Protein AF-A0A956HQB6-F1 (afdb_monomer_lite)

Structure (mmCIF, N/CA/C/O backbone):
data_AF-A0A956HQB6-F1
#
_entry.id   AF-A0A956HQB6-F1
#
loop_
_atom_site.group_PDB
_atom_site.id
_atom_site.type_symbol
_atom_site.label_atom_id
_atom_site.label_alt_id
_atom_site.label_comp_id
_atom_site.label_asym_id
_atom_site.label_entity_id
_atom_site.label_seq_id
_atom_site.pdbx_PDB_ins_code
_atom_site.Cartn_x
_atom_site.Cartn_y
_atom_site.Cartn_z
_atom_site.occupancy
_atom_site.B_iso_or_equiv
_atom_site.auth_seq_id
_atom_site.auth_comp_id
_atom_site.auth_asym_id
_atom_site.auth_atom_id
_atom_site.pdbx_PDB_model_num
ATOM 1 N N . MET A 1 1 ? 44.842 48.250 9.712 1.00 35.78 1 MET A N 1
ATOM 2 C CA . MET A 1 1 ? 44.225 47.153 8.938 1.00 35.78 1 MET A CA 1
ATOM 3 C C . MET A 1 1 ? 44.332 45.941 9.829 1.00 35.78 1 MET A C 1
ATOM 5 O O . MET A 1 1 ? 45.397 45.350 9.919 1.00 35.78 1 MET A O 1
ATOM 9 N N . GLU A 1 2 ? 43.303 45.725 10.635 1.00 22.33 2 GLU A N 1
ATOM 10 C CA . GLU A 1 2 ? 43.353 44.817 11.774 1.00 22.33 2 GLU A CA 1
ATOM 11 C C . GLU A 1 2 ? 42.215 43.815 11.618 1.00 22.33 2 GLU A C 1
ATOM 13 O O . GLU A 1 2 ? 41.062 44.191 11.406 1.00 22.33 2 GLU A O 1
ATOM 18 N N . VAL A 1 3 ? 42.593 42.541 11.613 1.00 29.95 3 VAL A N 1
ATOM 19 C CA . VAL A 1 3 ? 41.692 41.396 11.594 1.00 29.95 3 VAL A CA 1
ATOM 20 C C . VAL A 1 3 ? 41.126 41.253 12.997 1.00 29.95 3 VAL A C 1
ATOM 22 O O . VAL A 1 3 ? 41.879 41.024 13.940 1.00 29.95 3 VAL A O 1
ATOM 25 N N . VAL A 1 4 ? 39.804 41.329 13.120 1.00 24.44 4 VAL A N 1
ATOM 26 C CA . VAL A 1 4 ? 39.084 40.870 14.308 1.00 24.44 4 VAL A CA 1
ATOM 27 C C . VAL A 1 4 ? 38.162 39.738 13.873 1.00 24.44 4 VAL A C 1
ATOM 29 O O . VAL A 1 4 ? 37.336 39.892 12.976 1.00 24.44 4 VAL A O 1
ATOM 32 N N . ARG A 1 5 ? 38.375 38.572 14.486 1.00 31.70 5 ARG A N 1
ATOM 33 C CA . ARG A 1 5 ? 37.515 37.387 14.419 1.00 31.70 5 ARG A CA 1
ATOM 34 C C . ARG A 1 5 ? 36.506 37.411 15.572 1.00 31.70 5 ARG A C 1
ATOM 36 O O . ARG A 1 5 ? 36.840 37.900 16.646 1.00 31.70 5 ARG A O 1
ATOM 43 N N . MET A 1 6 ? 35.410 36.679 15.333 1.00 25.64 6 MET A N 1
ATOM 44 C CA . MET A 1 6 ? 34.470 36.001 16.256 1.00 25.64 6 MET A CA 1
ATOM 45 C C . MET A 1 6 ? 33.068 36.630 16.350 1.00 25.64 6 MET A C 1
ATOM 47 O O . MET A 1 6 ? 32.969 37.850 16.253 1.00 25.64 6 MET A O 1
ATOM 51 N N . PRO A 1 7 ? 32.008 35.852 16.671 1.00 30.86 7 PRO A N 1
ATOM 52 C CA . PRO A 1 7 ? 31.774 34.412 16.464 1.00 30.86 7 PRO A CA 1
ATOM 53 C C . PRO A 1 7 ? 30.427 34.113 15.758 1.00 30.86 7 PRO A C 1
ATOM 55 O O . PRO A 1 7 ? 29.529 34.944 15.699 1.00 30.86 7 PRO A O 1
ATOM 58 N N . PHE A 1 8 ? 30.299 32.894 15.228 1.00 32.47 8 PHE A N 1
ATOM 59 C CA . PHE A 1 8 ? 29.028 32.321 14.781 1.00 32.47 8 PHE A CA 1
ATOM 60 C C . PHE A 1 8 ? 28.127 32.031 15.986 1.00 32.47 8 PHE A C 1
ATOM 62 O O . PHE A 1 8 ? 28.582 31.432 16.960 1.00 32.47 8 PHE A O 1
ATOM 69 N N . GLY A 1 9 ? 26.859 32.411 15.882 1.00 28.86 9 GLY A N 1
ATOM 70 C CA . GLY A 1 9 ? 25.817 32.078 16.841 1.00 28.86 9 GLY A CA 1
ATOM 71 C C . GLY A 1 9 ? 24.509 32.721 16.417 1.00 28.86 9 GLY A C 1
ATOM 72 O O . GLY A 1 9 ? 24.222 33.821 16.856 1.00 28.86 9 GLY A O 1
ATOM 73 N N . GLU A 1 10 ? 23.773 32.057 15.528 1.00 27.14 10 GLU A N 1
ATOM 74 C CA . GLU A 1 10 ? 22.322 32.195 15.378 1.00 27.14 10 GLU A CA 1
ATOM 75 C C . GLU A 1 10 ? 21.835 31.048 14.482 1.00 27.14 10 GLU A C 1
ATOM 77 O O . GLU A 1 10 ? 22.214 30.929 13.315 1.00 27.14 10 GLU A O 1
ATOM 82 N N . GLU A 1 11 ? 21.053 30.152 15.080 1.00 26.78 11 GLU A N 1
ATOM 83 C CA . GLU A 1 11 ? 20.285 29.121 14.393 1.00 26.78 11 GLU A CA 1
ATOM 84 C C . GLU A 1 11 ? 19.273 29.805 13.469 1.00 26.78 11 GLU A C 1
ATOM 86 O O . GLU A 1 11 ? 18.241 30.315 13.909 1.00 26.78 11 GLU A O 1
ATOM 91 N N . SER A 1 12 ? 19.565 29.835 12.171 1.00 23.36 12 SER A N 1
ATOM 92 C CA . SER A 1 12 ? 18.588 30.234 11.171 1.00 23.36 12 SER A CA 1
ATOM 93 C C . SER A 1 12 ? 17.617 29.078 10.929 1.00 23.36 12 SER A C 1
ATOM 95 O O . SER A 1 12 ? 17.875 28.149 10.164 1.00 23.36 12 SER A O 1
ATOM 97 N N . TRP A 1 13 ? 16.455 29.145 11.575 1.00 22.36 13 TRP A N 1
ATOM 98 C CA . TRP A 1 13 ? 15.280 28.408 11.128 1.00 22.36 13 TRP A CA 1
ATOM 99 C C . TRP A 1 13 ? 14.862 28.987 9.775 1.00 22.36 13 TRP A C 1
ATOM 101 O O . TRP A 1 13 ? 14.328 30.090 9.695 1.00 22.36 13 TRP A O 1
ATOM 111 N N . ILE A 1 14 ? 15.169 28.267 8.695 1.00 23.69 14 ILE A N 1
ATOM 112 C CA . ILE A 1 14 ? 14.675 28.601 7.360 1.00 23.69 14 ILE A CA 1
ATOM 113 C C . ILE A 1 14 ? 13.155 28.411 7.378 1.00 23.69 14 ILE A C 1
ATOM 115 O O . ILE A 1 14 ? 12.659 27.309 7.620 1.00 23.69 14 ILE A O 1
ATOM 119 N N . GLU A 1 15 ? 12.429 29.500 7.132 1.00 26.38 15 GLU A N 1
ATOM 120 C CA . GLU A 1 15 ? 10.991 29.505 6.888 1.00 26.38 15 GLU A CA 1
ATOM 121 C C . GLU A 1 15 ? 10.662 28.570 5.714 1.00 26.38 15 GLU A C 1
ATOM 123 O O . GLU A 1 15 ? 10.871 28.897 4.546 1.00 26.38 15 GLU A O 1
ATOM 128 N N . LEU A 1 16 ? 10.117 27.392 6.025 1.00 26.02 16 LEU A N 1
ATOM 129 C CA . LEU A 1 16 ? 9.324 26.606 5.084 1.00 26.02 16 LEU A CA 1
ATOM 130 C C . LEU A 1 16 ? 7.984 27.327 4.919 1.00 26.02 16 LEU A C 1
ATOM 132 O O . LEU A 1 16 ? 6.999 26.991 5.574 1.00 26.02 16 LEU A O 1
ATOM 136 N N . ALA A 1 17 ? 7.975 28.361 4.078 1.00 24.06 17 ALA A N 1
ATOM 137 C CA . ALA A 1 17 ? 6.742 28.896 3.524 1.00 24.06 17 ALA A CA 1
ATOM 138 C C . ALA A 1 17 ? 5.972 27.743 2.870 1.00 24.06 17 ALA A C 1
ATOM 140 O O . ALA A 1 17 ? 6.581 26.911 2.196 1.00 24.06 17 ALA A O 1
ATOM 141 N N . ASP A 1 18 ? 4.660 27.702 3.105 1.00 28.97 18 ASP A N 1
ATOM 142 C CA . ASP A 1 18 ? 3.704 26.734 2.576 1.00 28.97 18 ASP A CA 1
ATOM 143 C C . ASP A 1 18 ? 3.989 26.367 1.113 1.00 28.97 18 ASP A C 1
ATOM 145 O O . ASP A 1 18 ? 3.472 26.971 0.168 1.00 28.97 18 ASP A O 1
ATOM 149 N N . ALA A 1 19 ? 4.784 25.315 0.912 1.00 25.19 19 ALA A N 1
ATOM 150 C CA . ALA A 1 19 ? 4.755 24.559 -0.317 1.00 25.19 19 ALA A CA 1
ATOM 151 C C . ALA A 1 19 ? 3.361 23.941 -0.343 1.00 25.19 19 ALA A C 1
ATOM 153 O O . ALA A 1 19 ? 3.060 22.995 0.388 1.00 25.19 19 ALA A O 1
ATOM 154 N N . THR A 1 20 ? 2.485 24.558 -1.128 1.00 28.80 20 THR A N 1
ATOM 155 C CA . THR A 1 20 ? 1.159 24.064 -1.465 1.00 28.80 20 THR A CA 1
ATOM 156 C C . THR A 1 20 ? 1.329 22.675 -2.058 1.00 28.80 20 THR A C 1
ATOM 158 O O . THR A 1 20 ? 1.525 22.487 -3.251 1.00 28.80 20 THR A O 1
ATOM 161 N N . PHE A 1 21 ? 1.303 21.680 -1.177 1.00 31.95 21 PHE A N 1
ATOM 162 C CA . PHE A 1 21 ? 1.258 20.284 -1.540 1.00 31.95 21 PHE A CA 1
ATOM 163 C C . PHE A 1 21 ? -0.091 20.077 -2.223 1.00 31.95 21 PHE A C 1
ATOM 165 O O . PHE A 1 21 ? -1.131 19.950 -1.562 1.00 31.95 21 PHE A O 1
ATOM 172 N N . GLU A 1 22 ? -0.084 20.110 -3.555 1.00 33.47 22 GLU A N 1
ATOM 173 C CA . GLU A 1 22 ? -1.057 19.376 -4.346 1.00 33.47 22 GLU A CA 1
ATOM 174 C C . GLU A 1 22 ? -0.893 17.915 -3.936 1.00 33.47 22 GLU A C 1
ATOM 176 O O . GLU A 1 22 ? -0.073 17.174 -4.475 1.00 33.47 22 GLU A O 1
ATOM 181 N N . ALA A 1 23 ? -1.651 17.513 -2.911 1.00 31.14 23 ALA A N 1
ATOM 182 C CA . ALA A 1 23 ? -2.005 16.121 -2.757 1.00 31.14 23 ALA A CA 1
ATOM 183 C C . ALA A 1 23 ? -2.567 15.738 -4.119 1.00 31.14 23 ALA A C 1
ATOM 185 O O . ALA A 1 23 ? -3.595 16.273 -4.534 1.00 31.14 23 ALA A O 1
ATOM 186 N N . CYS A 1 24 ? -1.807 14.934 -4.853 1.00 34.22 24 CYS A N 1
ATOM 187 C CA . CYS A 1 24 ? -2.264 14.375 -6.099 1.00 34.22 24 CYS A CA 1
ATOM 188 C C . CYS A 1 24 ? -3.495 13.564 -5.730 1.00 34.22 24 CYS A C 1
ATOM 190 O O . CYS A 1 24 ? -3.384 12.472 -5.170 1.00 34.22 24 CYS A O 1
ATOM 192 N N . ASP A 1 25 ? -4.662 14.154 -5.973 1.00 35.12 25 ASP A N 1
ATOM 193 C CA . ASP A 1 25 ? -5.895 13.440 -6.223 1.00 35.12 25 ASP A CA 1
ATOM 194 C C . ASP A 1 25 ? -5.590 12.542 -7.426 1.00 35.12 25 ASP A C 1
ATOM 196 O O . ASP A 1 25 ? -5.896 12.901 -8.557 1.00 35.12 25 ASP A O 1
ATOM 200 N N . ALA A 1 26 ? -4.877 11.435 -7.198 1.00 37.47 26 ALA A N 1
ATOM 201 C CA . ALA A 1 26 ? -4.741 10.384 -8.182 1.00 37.47 26 ALA A CA 1
ATOM 202 C C . ALA A 1 26 ? -6.176 9.949 -8.454 1.00 37.47 26 ALA A C 1
ATOM 204 O O . ALA A 1 26 ? -6.852 9.405 -7.570 1.00 37.47 26 ALA A O 1
ATOM 205 N N . GLU A 1 27 ? -6.678 10.318 -9.628 1.00 34.84 27 GLU A N 1
ATOM 206 C CA . GLU A 1 27 ? -7.976 9.863 -10.084 1.00 34.84 27 GLU A CA 1
ATOM 207 C C . GLU A 1 27 ? -7.906 8.325 -10.058 1.00 34.84 27 GLU A C 1
ATOM 209 O O . GLU A 1 27 ? -6.887 7.746 -10.444 1.00 34.84 27 GLU A O 1
ATOM 214 N N . PRO A 1 28 ? -8.943 7.612 -9.589 1.00 40.00 28 PRO A N 1
ATOM 215 C CA . PRO A 1 28 ? -8.996 6.152 -9.684 1.00 40.00 28 PRO A CA 1
ATOM 216 C C . PRO A 1 28 ? -8.771 5.623 -11.117 1.00 40.00 28 PRO A C 1
ATOM 218 O O . PRO A 1 28 ? -8.456 4.445 -11.292 1.00 40.00 28 PRO A O 1
ATOM 221 N N . ASP A 1 29 ? -8.892 6.495 -12.119 1.00 37.84 29 ASP A N 1
ATOM 222 C CA . ASP A 1 29 ? -8.637 6.213 -13.529 1.00 37.84 29 ASP A CA 1
ATOM 223 C C . ASP A 1 29 ? -7.131 6.226 -13.894 1.00 37.84 29 ASP A C 1
ATOM 225 O O . ASP A 1 29 ? -6.737 5.600 -14.874 1.00 37.84 29 ASP A O 1
ATOM 229 N N . ASP A 1 30 ? -6.235 6.776 -13.062 1.00 39.34 30 ASP A N 1
ATOM 230 C CA . ASP A 1 30 ? -4.770 6.661 -13.257 1.00 39.34 30 ASP A CA 1
ATOM 231 C C . ASP A 1 30 ? -4.244 5.225 -12.996 1.00 39.34 30 ASP A C 1
ATOM 233 O O . ASP A 1 30 ? -3.058 4.919 -13.163 1.00 39.34 30 ASP A O 1
ATOM 237 N N . PHE A 1 31 ? -5.134 4.307 -12.600 1.00 45.16 31 PHE A N 1
ATOM 238 C CA . PHE A 1 31 ? -4.881 2.871 -12.428 1.00 45.16 31 PHE A CA 1
ATOM 239 C C . PHE A 1 31 ? -5.315 2.029 -13.650 1.00 45.16 31 PHE A C 1
ATOM 241 O O . PHE A 1 31 ? -5.372 0.794 -13.570 1.00 45.16 31 PHE A O 1
ATOM 248 N N . GLU A 1 32 ? -5.651 2.668 -14.777 1.00 43.94 32 GLU A N 1
ATOM 249 C CA . GLU A 1 32 ? -6.134 1.995 -15.991 1.00 43.94 32 GLU A CA 1
ATOM 250 C C . GLU A 1 32 ? -5.051 1.259 -16.793 1.00 43.94 32 GLU A C 1
ATOM 252 O O . GLU A 1 32 ? -5.384 0.393 -17.603 1.00 43.94 32 GLU A O 1
ATOM 257 N N . ASP A 1 33 ? -3.766 1.498 -16.529 1.00 42.50 33 ASP A N 1
ATOM 258 C CA . ASP A 1 33 ? -2.686 0.917 -17.330 1.00 42.50 33 ASP A CA 1
ATOM 259 C C . ASP A 1 33 ? -2.160 -0.422 -16.784 1.00 42.50 33 ASP A C 1
ATOM 261 O O . ASP A 1 33 ? -1.008 -0.575 -16.378 1.00 42.50 33 ASP A O 1
ATOM 265 N N . MET A 1 34 ? -3.048 -1.415 -16.744 1.00 43.22 34 MET A N 1
ATOM 266 C CA . MET A 1 34 ? -2.664 -2.824 -16.638 1.00 43.22 34 MET A CA 1
ATOM 267 C C . MET A 1 34 ? -3.014 -3.471 -17.975 1.00 43.22 34 MET A C 1
ATOM 269 O O . MET A 1 34 ? -4.192 -3.580 -18.323 1.00 43.22 34 MET A O 1
ATOM 273 N N . SER A 1 35 ? -1.984 -3.849 -18.734 1.00 49.50 35 SER A N 1
ATOM 274 C CA . SER A 1 35 ? -2.111 -4.441 -20.066 1.00 49.50 35 SER A CA 1
ATOM 275 C C . SER A 1 35 ? -3.024 -5.672 -20.087 1.00 49.50 35 SER A C 1
ATOM 277 O O . SER A 1 35 ? -3.290 -6.314 -19.069 1.00 49.50 35 SER A O 1
ATOM 279 N N . VAL A 1 36 ? -3.514 -6.005 -21.285 1.00 53.56 36 VAL A N 1
ATOM 280 C CA . VAL A 1 36 ? -4.310 -7.209 -21.552 1.00 53.56 36 VAL A CA 1
ATOM 281 C C . VAL A 1 36 ? -3.531 -8.439 -21.075 1.00 53.56 36 VAL A C 1
ATOM 283 O O . VAL A 1 36 ? -2.576 -8.870 -21.722 1.00 53.56 36 VAL A O 1
ATOM 286 N N . VAL A 1 37 ? -3.935 -9.010 -19.939 1.00 65.81 37 VAL A N 1
ATOM 287 C CA . VAL A 1 37 ? -3.355 -10.252 -19.425 1.00 65.81 37 VAL A CA 1
ATOM 288 C C . VAL A 1 37 ? -3.738 -11.373 -20.388 1.00 65.81 37 VAL A C 1
ATOM 290 O O . VAL A 1 37 ? -4.915 -11.571 -20.694 1.00 65.81 37 VAL A O 1
ATOM 293 N N . ARG A 1 38 ? -2.750 -12.125 -20.893 1.00 74.44 38 ARG A N 1
ATOM 294 C CA . ARG A 1 38 ? -3.043 -13.334 -21.674 1.00 74.44 38 ARG A CA 1
ATOM 295 C C . ARG A 1 38 ? -3.735 -14.340 -20.760 1.00 74.44 38 ARG A C 1
ATOM 297 O O . ARG A 1 38 ? -3.130 -14.835 -19.812 1.00 74.44 38 ARG A O 1
ATOM 304 N N . LEU A 1 39 ? -4.994 -14.637 -21.069 1.00 85.25 39 LEU A N 1
ATOM 305 C CA . LEU A 1 39 ? -5.764 -15.649 -20.359 1.00 85.25 39 LEU A CA 1
ATOM 306 C C . LEU A 1 39 ? -5.105 -17.015 -20.539 1.00 85.25 39 LEU A C 1
ATOM 308 O O . LEU A 1 39 ? -4.822 -17.441 -21.661 1.00 85.25 39 LEU A O 1
ATOM 312 N N . ARG A 1 40 ? -4.877 -17.705 -19.426 1.00 85.25 40 ARG A N 1
ATOM 313 C CA . ARG A 1 40 ? -4.416 -19.092 -19.415 1.00 85.25 40 ARG A CA 1
ATOM 314 C C . ARG A 1 40 ? -5.618 -20.027 -19.493 1.00 85.25 40 ARG A C 1
ATOM 316 O O . ARG A 1 40 ? -6.693 -19.714 -18.982 1.00 85.25 40 ARG A O 1
ATOM 323 N N . THR A 1 41 ? -5.427 -21.185 -20.121 1.00 85.38 41 THR A N 1
ATOM 324 C CA . THR A 1 41 ? -6.421 -22.263 -20.048 1.00 85.38 41 THR A CA 1
ATOM 325 C C . THR A 1 41 ? -6.264 -22.947 -18.689 1.00 85.38 41 THR A C 1
ATOM 327 O O . THR A 1 41 ? -5.173 -23.442 -18.407 1.00 85.38 41 THR A O 1
ATOM 330 N N . PRO A 1 42 ? -7.293 -22.947 -17.830 1.00 85.19 42 PRO A N 1
ATOM 331 C CA . PRO A 1 42 ? -7.168 -23.460 -16.475 1.00 85.19 42 PRO A CA 1
ATOM 332 C C . PRO A 1 42 ? -7.118 -24.993 -16.439 1.00 85.19 42 PRO A C 1
ATOM 334 O O . PRO A 1 42 ? -7.834 -25.669 -17.180 1.00 85.19 42 PRO A O 1
ATOM 337 N N . ASP A 1 43 ? -6.309 -25.547 -15.534 1.00 88.50 43 ASP A N 1
ATOM 338 C CA . ASP A 1 43 ? -6.318 -26.981 -15.235 1.00 88.50 43 ASP A CA 1
ATOM 339 C C . ASP A 1 43 ? -7.550 -27.323 -14.384 1.00 88.50 43 ASP A C 1
ATOM 341 O O . ASP A 1 43 ? -7.639 -26.968 -13.205 1.00 88.50 43 ASP A O 1
ATOM 345 N N . ARG A 1 44 ? -8.510 -28.035 -14.988 1.00 89.75 44 ARG A N 1
ATOM 346 C CA . ARG A 1 44 ? -9.776 -28.415 -14.342 1.00 89.75 44 ARG A CA 1
ATOM 347 C C . ARG A 1 44 ? -9.583 -29.202 -13.050 1.00 89.75 44 ARG A C 1
ATOM 349 O O . ARG A 1 44 ? -10.400 -29.064 -12.145 1.00 89.75 44 ARG A O 1
ATOM 356 N N . ALA A 1 45 ? -8.524 -30.007 -12.945 1.00 81.44 45 ALA A N 1
ATOM 357 C CA . ALA A 1 45 ? -8.274 -30.822 -11.756 1.00 81.44 45 ALA A CA 1
ATOM 358 C C . ALA A 1 45 ? -7.873 -29.982 -10.530 1.00 81.44 45 ALA A C 1
ATOM 360 O O . ALA A 1 45 ? -7.947 -30.467 -9.403 1.00 81.44 45 ALA A O 1
ATOM 361 N N . ARG A 1 46 ? -7.461 -28.725 -10.744 1.00 88.62 46 ARG A N 1
ATOM 362 C CA . ARG A 1 46 ? -6.988 -27.807 -9.698 1.00 88.62 46 ARG A CA 1
ATOM 363 C C . ARG A 1 46 ? -8.042 -26.799 -9.240 1.00 88.62 46 ARG A C 1
ATOM 365 O O . ARG A 1 46 ? -7.734 -25.937 -8.420 1.00 88.62 46 ARG A O 1
ATOM 372 N N . ILE A 1 47 ? -9.265 -26.868 -9.766 1.00 93.50 47 ILE A N 1
ATOM 373 C CA . ILE A 1 47 ? -10.327 -25.930 -9.398 1.00 93.50 47 ILE A CA 1
ATOM 374 C C . ILE A 1 47 ? -11.045 -26.422 -8.138 1.00 93.50 47 ILE A C 1
ATOM 376 O O . ILE A 1 47 ? -11.707 -27.457 -8.154 1.00 93.50 47 ILE A O 1
ATOM 380 N N . ASP A 1 48 ? -10.929 -25.664 -7.046 1.00 92.50 48 ASP A N 1
ATOM 381 C CA . ASP A 1 48 ? -11.574 -25.971 -5.770 1.00 92.50 48 ASP A CA 1
ATOM 382 C C . ASP A 1 48 ? -13.069 -25.629 -5.829 1.00 92.50 48 ASP A C 1
ATOM 384 O O . ASP A 1 48 ? -13.469 -24.470 -5.778 1.00 92.50 48 ASP A O 1
ATOM 388 N N . THR A 1 49 ? -13.920 -26.650 -5.911 1.00 94.12 49 THR A N 1
ATOM 389 C CA . THR A 1 49 ? -15.382 -26.497 -5.952 1.00 94.12 49 THR A CA 1
ATOM 390 C C . THR A 1 49 ? -16.048 -26.601 -4.575 1.00 94.12 49 THR A C 1
ATOM 392 O O . THR A 1 49 ? -17.268 -26.754 -4.501 1.00 94.12 49 THR A O 1
ATOM 395 N N . SER A 1 50 ? -15.288 -26.572 -3.472 1.00 87.06 50 SER A N 1
ATOM 396 C CA . SER A 1 50 ? -15.836 -26.763 -2.115 1.00 87.06 50 SER A CA 1
ATOM 397 C C . SER A 1 50 ? -16.725 -25.606 -1.638 1.00 87.06 50 SER A C 1
ATOM 399 O O . SER A 1 50 ? -17.608 -25.807 -0.799 1.00 87.06 50 SER A O 1
ATOM 401 N N . SER A 1 51 ? -16.542 -24.407 -2.199 1.00 90.31 51 SER A N 1
ATOM 402 C CA . SER A 1 51 ? -17.458 -23.272 -2.066 1.00 90.31 51 SER A CA 1
ATOM 403 C C . SER A 1 51 ? -17.486 -22.449 -3.355 1.00 90.31 51 SER A C 1
ATOM 405 O O . SER A 1 51 ? -16.619 -22.591 -4.216 1.00 90.31 51 SER A O 1
ATOM 407 N N . PHE A 1 52 ? -18.479 -21.570 -3.495 1.00 93.06 52 PHE A N 1
ATOM 408 C CA . PHE A 1 52 ? -18.560 -20.656 -4.635 1.00 93.06 52 PHE A CA 1
ATOM 409 C C . PHE A 1 52 ? -17.377 -19.685 -4.680 1.00 93.06 52 PHE A C 1
ATOM 411 O O . PHE A 1 52 ? -16.788 -19.470 -5.732 1.00 93.06 52 PHE A O 1
ATOM 418 N N . GLU A 1 53 ? -16.998 -19.131 -3.532 1.00 92.81 53 GLU A N 1
ATOM 419 C CA . GLU A 1 53 ? -15.878 -18.204 -3.397 1.00 92.81 53 GLU A CA 1
ATOM 420 C C . GLU A 1 53 ? -14.553 -18.892 -3.737 1.00 92.81 53 GLU A C 1
ATOM 422 O O . GLU A 1 53 ? -13.742 -18.326 -4.469 1.00 92.81 53 GLU A O 1
ATOM 427 N N . ARG A 1 54 ? -14.360 -20.133 -3.262 1.00 93.25 54 ARG A N 1
ATOM 428 C CA . ARG A 1 54 ? -13.189 -20.954 -3.598 1.00 93.25 54 ARG A CA 1
ATOM 429 C C . ARG A 1 54 ? -13.152 -21.297 -5.081 1.00 93.25 54 ARG A C 1
ATOM 431 O O . ARG A 1 54 ? -12.101 -21.151 -5.695 1.00 93.25 54 ARG A O 1
ATOM 438 N N . TRP A 1 55 ? -14.301 -21.614 -5.678 1.00 96.50 55 TRP A N 1
ATOM 439 C CA . TRP A 1 55 ? -14.403 -21.863 -7.115 1.00 96.50 55 TRP A CA 1
ATOM 440 C C . TRP A 1 55 ? -14.006 -20.634 -7.932 1.00 96.50 55 TRP A C 1
ATOM 442 O O . TRP A 1 55 ? -13.164 -20.745 -8.824 1.00 96.50 55 TRP A O 1
ATOM 452 N N . VAL A 1 56 ? -14.535 -19.453 -7.593 1.00 96.12 56 VAL A N 1
ATOM 453 C CA . VAL A 1 56 ? -14.156 -18.193 -8.249 1.00 96.12 56 VAL A CA 1
ATOM 454 C C . VAL A 1 56 ? -12.653 -17.954 -8.115 1.00 96.12 56 VAL A C 1
ATOM 456 O O . VAL A 1 56 ? -11.987 -17.694 -9.114 1.00 96.12 56 VAL A O 1
ATOM 459 N N . GLN A 1 57 ? -12.103 -18.066 -6.903 1.00 95.12 57 GLN A N 1
ATOM 460 C CA . GLN A 1 57 ? -10.678 -17.841 -6.660 1.00 95.12 57 GLN A CA 1
ATOM 461 C C . GLN A 1 57 ? -9.795 -18.830 -7.408 1.00 95.12 57 GLN A C 1
ATOM 463 O O . GLN A 1 57 ? -8.828 -18.399 -8.021 1.00 95.12 57 GLN A O 1
ATOM 468 N N . SER A 1 58 ? -10.127 -20.120 -7.426 1.00 95.81 58 SER A N 1
ATOM 469 C CA . SER A 1 58 ? -9.370 -21.100 -8.201 1.00 95.81 58 SER A CA 1
ATOM 470 C C . SER A 1 58 ? -9.450 -20.827 -9.699 1.00 95.81 58 SER A C 1
ATOM 472 O O . SER A 1 58 ? -8.435 -20.915 -10.384 1.00 95.81 58 SER A O 1
ATOM 474 N N . CYS A 1 59 ? -10.618 -20.446 -10.225 1.00 96.19 59 CYS A N 1
ATOM 475 C CA . CYS A 1 59 ? -10.735 -20.080 -11.636 1.00 96.19 59 CYS A CA 1
ATOM 476 C C . CYS A 1 59 ? -9.849 -18.872 -11.964 1.00 96.19 59 CYS A C 1
ATOM 478 O O . CYS A 1 59 ? -9.091 -18.906 -12.931 1.00 96.19 59 CYS A O 1
ATOM 480 N N . LEU A 1 60 ? -9.896 -17.821 -11.143 1.00 95.69 60 LEU A N 1
ATOM 481 C CA . LEU A 1 60 ? -9.063 -16.626 -11.299 1.00 95.69 60 LEU A CA 1
ATOM 482 C C . LEU A 1 60 ? -7.570 -16.940 -11.154 1.00 95.69 60 LEU A C 1
ATOM 484 O O . LEU A 1 60 ? -6.760 -16.462 -11.949 1.00 95.69 60 LEU A O 1
ATOM 488 N N . GLN A 1 61 ? -7.218 -17.788 -10.187 1.00 94.44 61 GLN A N 1
ATOM 489 C CA . GLN A 1 61 ? -5.853 -18.242 -9.962 1.00 94.44 61 GLN A CA 1
ATOM 490 C C . GLN A 1 61 ? -5.300 -18.914 -11.219 1.00 94.44 61 GLN A C 1
ATOM 492 O O . GLN A 1 61 ? -4.224 -18.574 -11.701 1.00 94.44 61 GLN A O 1
ATOM 497 N N . GLN A 1 62 ? -6.069 -19.832 -11.799 1.00 93.62 62 GLN A N 1
ATOM 498 C CA . GLN A 1 62 ? -5.642 -20.595 -12.966 1.00 93.62 62 GLN A CA 1
ATOM 499 C C . GLN A 1 62 ? -5.670 -19.782 -14.273 1.00 93.62 62 GLN A C 1
ATOM 501 O O . GLN A 1 62 ? -4.911 -20.096 -15.186 1.00 93.62 62 GLN A O 1
ATOM 506 N N . THR A 1 63 ? -6.519 -18.752 -14.385 1.00 91.88 63 THR A N 1
ATOM 507 C CA . THR A 1 63 ? -6.731 -18.009 -15.646 1.00 91.88 63 THR A CA 1
ATOM 508 C C . THR A 1 63 ? -5.928 -16.717 -15.758 1.00 91.88 63 THR A C 1
ATOM 510 O O . THR A 1 63 ? -5.362 -16.456 -16.820 1.00 91.88 63 THR A O 1
ATOM 513 N N . VAL A 1 64 ? -5.887 -15.904 -14.698 1.00 91.06 64 VAL A N 1
ATOM 514 C CA . VAL A 1 64 ? -5.359 -14.526 -14.748 1.00 91.06 64 VAL A CA 1
ATOM 515 C C . VAL A 1 64 ? -4.265 -14.242 -13.728 1.00 91.06 64 VAL A C 1
ATOM 517 O O . VAL A 1 64 ? -3.376 -13.446 -14.021 1.00 91.06 64 VAL A O 1
ATOM 520 N N . GLN A 1 65 ? -4.288 -14.877 -12.553 1.00 86.62 65 GLN A N 1
ATOM 521 C CA . GLN A 1 65 ? -3.371 -14.537 -11.461 1.00 86.62 65 GLN A CA 1
ATOM 522 C C . GLN A 1 65 ? -2.906 -15.782 -10.686 1.00 86.62 65 GLN A C 1
ATOM 524 O O . GLN A 1 65 ? -3.432 -16.052 -9.611 1.00 86.62 65 GLN A O 1
ATOM 529 N N . PRO A 1 66 ? -1.879 -16.515 -11.166 1.00 85.12 66 PRO A N 1
ATOM 530 C CA . PRO A 1 66 ? -1.399 -17.764 -10.549 1.00 85.12 66 PRO A CA 1
ATOM 531 C C . PRO A 1 66 ? -1.075 -17.680 -9.052 1.00 85.12 66 PRO A C 1
ATOM 533 O O . PRO A 1 66 ? -1.262 -18.654 -8.325 1.00 85.12 66 PRO A O 1
ATOM 536 N N . GLY A 1 67 ? -0.645 -16.509 -8.573 1.00 78.00 67 GLY A N 1
ATOM 537 C CA . GLY A 1 67 ? -0.370 -16.259 -7.155 1.00 78.00 67 GLY A CA 1
ATOM 538 C C . GLY A 1 67 ? -1.606 -16.000 -6.279 1.00 78.00 67 GLY A C 1
ATOM 539 O O . GLY A 1 67 ? -1.457 -15.781 -5.078 1.00 78.00 67 GLY A O 1
ATOM 540 N N . LEU A 1 68 ? -2.823 -15.986 -6.835 1.00 84.69 68 LEU A N 1
ATOM 541 C CA . LEU A 1 68 ? -4.045 -15.736 -6.069 1.00 84.69 68 LEU A CA 1
ATOM 542 C C . LEU A 1 68 ? -4.337 -16.908 -5.120 1.00 84.69 68 LEU A C 1
ATOM 544 O O . LEU A 1 68 ? -4.589 -18.027 -5.558 1.00 84.69 68 LEU A O 1
ATOM 548 N N . ARG A 1 69 ? -4.358 -16.644 -3.810 1.00 84.88 69 ARG A N 1
ATOM 549 C CA . ARG A 1 69 ? -4.687 -17.657 -2.796 1.00 84.88 69 ARG A CA 1
ATOM 550 C C . ARG A 1 69 ? -6.180 -18.007 -2.812 1.00 84.88 69 ARG A C 1
ATOM 552 O O . ARG A 1 69 ? -7.034 -17.124 -2.863 1.00 84.88 69 ARG A O 1
ATOM 559 N N . VAL A 1 70 ? -6.484 -19.299 -2.677 1.00 87.75 70 VAL A N 1
ATOM 560 C CA . VAL A 1 70 ? -7.852 -19.835 -2.578 1.00 87.75 70 VAL A CA 1
ATOM 561 C C . VAL A 1 70 ? -8.250 -19.937 -1.104 1.00 87.75 70 VAL A C 1
ATOM 563 O O . VAL A 1 70 ? -8.059 -20.959 -0.444 1.00 87.75 70 VAL A O 1
ATOM 566 N N . THR A 1 71 ? -8.755 -18.835 -0.557 1.00 83.50 71 THR A N 1
ATOM 567 C CA . THR A 1 71 ? -9.122 -18.704 0.863 1.00 83.50 71 THR A CA 1
ATOM 568 C C . THR A 1 71 ? -10.592 -19.035 1.128 1.00 83.50 71 THR A C 1
ATOM 570 O O . THR A 1 71 ? -10.935 -19.518 2.207 1.00 83.50 71 THR A O 1
ATOM 573 N N . GLY A 1 72 ? -11.460 -18.824 0.136 1.00 84.06 72 GLY A N 1
ATOM 574 C CA . GLY A 1 72 ? -12.916 -18.819 0.275 1.00 84.06 72 GLY A CA 1
ATOM 575 C C . GLY A 1 72 ? -13.511 -17.460 0.652 1.00 84.06 72 GLY A C 1
ATOM 576 O O . GLY A 1 72 ? -14.692 -17.402 0.978 1.00 84.06 72 GLY A O 1
ATOM 577 N N . ALA A 1 73 ? -12.732 -16.374 0.591 1.00 75.56 73 ALA A N 1
ATOM 578 C CA . ALA A 1 73 ? -13.200 -15.003 0.816 1.00 75.56 73 ALA A CA 1
ATOM 579 C C . ALA A 1 73 ? -12.844 -14.095 -0.376 1.00 75.56 73 ALA A C 1
ATOM 581 O O . ALA A 1 73 ? -11.671 -13.912 -0.693 1.00 75.56 73 ALA A O 1
ATOM 582 N N . LEU A 1 74 ? -13.850 -13.524 -1.049 1.00 78.31 74 LEU A N 1
ATOM 583 C CA . LEU A 1 74 ? -13.670 -12.726 -2.273 1.00 78.31 74 LEU A CA 1
ATOM 584 C C . LEU A 1 74 ? -13.216 -11.287 -1.991 1.00 78.31 74 LEU A C 1
ATOM 586 O O . LEU A 1 74 ? -14.038 -10.374 -1.872 1.00 78.31 74 LEU A O 1
ATOM 590 N N . GLY A 1 75 ? -11.897 -11.114 -1.939 1.00 70.69 75 GLY A N 1
ATOM 591 C CA . GLY A 1 75 ? -11.238 -9.896 -1.469 1.00 70.69 75 GLY A CA 1
ATOM 592 C C . GLY A 1 75 ? -10.633 -8.930 -2.490 1.00 70.69 75 GLY A C 1
ATOM 593 O O . GLY A 1 75 ? -10.777 -9.252 -3.666 1.00 70.69 75 GLY A O 1
ATOM 594 N N . PRO A 1 76 ? -9.924 -7.804 -2.171 1.00 65.75 76 PRO A N 1
ATOM 595 C CA . PRO A 1 76 ? -9.256 -6.972 -3.165 1.00 65.75 76 PRO A CA 1
ATOM 596 C C . PRO A 1 76 ? -8.404 -7.763 -4.138 1.00 65.75 76 PRO A C 1
ATOM 598 O O . PRO A 1 76 ? -8.436 -7.439 -5.311 1.00 65.75 76 PRO A O 1
ATOM 601 N N . TRP A 1 77 ? -7.734 -8.833 -3.707 1.00 77.12 77 TRP A N 1
ATOM 602 C CA . TRP A 1 77 ? -6.984 -9.705 -4.615 1.00 77.12 77 TRP A CA 1
ATOM 603 C C . TRP A 1 77 ? -7.878 -10.426 -5.615 1.00 77.12 77 TRP A C 1
ATOM 605 O O . TRP A 1 77 ? -7.615 -10.428 -6.811 1.00 77.12 77 TRP A O 1
ATOM 615 N N . SER A 1 78 ? -8.972 -11.024 -5.139 1.00 89.19 78 SER A N 1
ATOM 616 C CA . SER A 1 78 ? -9.951 -11.654 -6.024 1.00 89.19 78 SER A CA 1
ATOM 617 C C . SER A 1 78 ? -10.623 -10.613 -6.916 1.00 89.19 78 SER A C 1
ATOM 619 O O . SER A 1 78 ? -10.898 -10.900 -8.070 1.00 89.19 78 SER A O 1
ATOM 621 N N . ARG A 1 79 ? -10.855 -9.395 -6.420 1.00 84.38 79 ARG A N 1
ATOM 622 C CA . ARG A 1 79 ? -11.457 -8.293 -7.180 1.00 84.38 79 ARG A CA 1
ATOM 623 C C . ARG A 1 79 ? -10.513 -7.710 -8.217 1.00 84.38 79 ARG A C 1
ATOM 625 O O . ARG A 1 79 ? -10.960 -7.406 -9.311 1.00 84.38 79 ARG A O 1
ATOM 632 N N . GLU A 1 80 ? -9.231 -7.581 -7.908 1.00 81.25 80 GLU A N 1
ATOM 633 C CA . GLU A 1 80 ? -8.206 -7.174 -8.862 1.00 81.25 80 GLU A CA 1
ATOM 634 C C . GLU A 1 80 ? -8.053 -8.240 -9.944 1.00 81.25 80 GLU A C 1
ATOM 636 O O . GLU A 1 80 ? -8.128 -7.912 -11.127 1.00 81.25 80 GLU A O 1
ATOM 641 N N . ALA A 1 81 ? -7.984 -9.520 -9.562 1.00 89.38 81 ALA A N 1
ATOM 642 C CA . ALA A 1 81 ? -8.025 -10.630 -10.508 1.00 89.38 81 ALA A CA 1
ATOM 643 C C . ALA A 1 81 ? -9.300 -10.590 -11.371 1.00 89.38 81 ALA A C 1
ATOM 645 O O . ALA A 1 81 ? -9.236 -10.785 -12.583 1.00 89.38 81 ALA A O 1
ATOM 646 N N . LEU A 1 82 ? -10.460 -10.278 -10.780 1.00 93.62 82 LEU A N 1
ATOM 647 C CA . LEU A 1 82 ? -11.714 -10.095 -11.516 1.00 93.62 82 LEU A CA 1
ATOM 648 C C . LEU A 1 82 ? -11.647 -8.905 -12.472 1.00 93.62 82 LEU A C 1
ATOM 650 O O . LEU A 1 82 ? -12.063 -9.050 -13.615 1.00 93.62 82 LEU A O 1
ATOM 654 N N . CYS A 1 83 ? -11.100 -7.760 -12.058 1.00 86.44 83 CYS A N 1
ATOM 655 C CA . CYS A 1 83 ? -10.878 -6.617 -12.943 1.00 86.44 83 CYS A CA 1
ATOM 656 C C . CYS A 1 83 ? -9.987 -7.012 -14.124 1.00 86.44 83 CYS A C 1
ATOM 658 O O . CYS A 1 83 ? -10.302 -6.671 -15.263 1.00 86.44 83 CYS A O 1
ATOM 660 N N . LEU A 1 84 ? -8.905 -7.758 -13.879 1.00 85.31 84 LEU A N 1
ATOM 661 C CA . LEU A 1 84 ? -8.004 -8.233 -14.930 1.00 85.31 84 LEU A CA 1
ATOM 662 C C . LEU A 1 84 ? -8.706 -9.184 -15.893 1.00 85.31 84 LEU A C 1
ATOM 664 O O . LEU A 1 84 ? -8.594 -9.016 -17.110 1.00 85.31 84 LEU A O 1
ATOM 668 N N . LEU A 1 85 ? -9.480 -10.132 -15.367 1.00 94.06 85 LEU A N 1
ATOM 669 C CA . LEU A 1 85 ? -10.304 -11.030 -16.166 1.00 94.06 85 LEU A CA 1
ATOM 670 C C . LEU A 1 85 ? -11.311 -10.250 -17.019 1.00 94.06 85 LEU A C 1
ATOM 672 O O . LEU A 1 85 ? -11.386 -10.454 -18.229 1.00 94.06 85 LEU A O 1
ATOM 676 N N . GLN A 1 86 ? -12.049 -9.326 -16.403 1.00 93.94 86 GLN A N 1
ATOM 677 C CA . GLN A 1 86 ? -13.061 -8.507 -17.064 1.00 93.94 86 GLN A CA 1
ATOM 678 C C . GLN A 1 86 ? -12.450 -7.672 -18.190 1.00 93.94 86 GLN A C 1
ATOM 680 O O . GLN A 1 86 ? -12.957 -7.711 -19.308 1.00 93.94 86 GLN A O 1
ATOM 685 N N . ARG A 1 87 ? -11.319 -6.996 -17.949 1.00 84.69 87 ARG A N 1
ATOM 686 C CA . ARG A 1 87 ? -10.589 -6.245 -18.988 1.00 84.69 87 ARG A CA 1
ATOM 687 C C . ARG A 1 87 ? -10.154 -7.154 -20.134 1.00 84.69 87 ARG A C 1
ATOM 689 O O . ARG A 1 87 ? -10.390 -6.831 -21.297 1.00 84.69 87 ARG A O 1
ATOM 696 N N . SER A 1 88 ? -9.585 -8.314 -19.807 1.00 84.25 88 SER A N 1
ATOM 697 C CA . SER A 1 88 ? -9.095 -9.286 -20.794 1.00 84.25 88 SER A CA 1
ATOM 698 C C . SER A 1 88 ? -10.218 -9.843 -21.676 1.00 84.25 88 SER A C 1
ATOM 700 O O . SER A 1 88 ? -9.999 -10.135 -22.850 1.00 84.25 88 SER A O 1
ATOM 702 N N . LEU A 1 89 ? -11.438 -9.926 -21.137 1.00 89.69 89 LEU A N 1
ATOM 703 C CA . LEU A 1 89 ? -12.642 -10.379 -21.837 1.00 89.69 89 LEU A CA 1
ATOM 704 C C . LEU A 1 89 ? -13.516 -9.246 -22.396 1.00 89.69 89 LEU A C 1
ATOM 706 O O . LEU A 1 89 ? -14.577 -9.521 -22.953 1.00 89.69 89 LEU A O 1
ATOM 710 N N . ARG A 1 90 ? -13.092 -7.980 -22.271 1.00 88.81 90 ARG A N 1
ATOM 711 C CA . ARG A 1 90 ? -13.874 -6.787 -22.657 1.00 88.81 90 ARG A CA 1
ATOM 712 C C . ARG A 1 90 ? -15.238 -6.682 -21.951 1.00 88.81 90 ARG A C 1
ATOM 714 O O . ARG A 1 90 ? -16.202 -6.174 -22.521 1.00 88.81 90 ARG A O 1
ATOM 721 N N . LEU A 1 91 ? -15.310 -7.149 -20.710 1.00 89.94 91 LEU A N 1
ATOM 722 C CA . LEU A 1 91 ? -16.423 -6.919 -19.790 1.00 89.94 91 LEU A CA 1
ATOM 723 C C . LEU A 1 91 ? -16.214 -5.608 -19.013 1.00 89.94 91 LEU A C 1
ATOM 725 O O . LEU A 1 91 ? -15.122 -5.034 -19.006 1.00 89.94 91 LEU A O 1
ATOM 729 N N . SER A 1 92 ? -17.255 -5.131 -18.328 1.00 83.94 92 SER A N 1
ATOM 730 C CA . SER A 1 92 ? -17.139 -3.973 -17.437 1.00 83.94 92 SER A CA 1
ATOM 731 C C . SER A 1 92 ? -16.217 -4.293 -16.254 1.00 83.94 92 SER A C 1
ATOM 733 O O . SER A 1 92 ? -16.551 -5.100 -15.395 1.00 83.94 92 SER A O 1
ATOM 735 N N . ALA A 1 93 ? -15.050 -3.648 -16.205 1.00 85.56 93 ALA A N 1
ATOM 736 C CA . ALA A 1 93 ? -13.994 -3.918 -15.231 1.00 85.56 93 ALA A CA 1
ATOM 737 C C . ALA A 1 93 ? -14.247 -3.247 -13.873 1.00 85.56 93 ALA A C 1
ATOM 739 O O . ALA A 1 93 ? -13.599 -2.267 -13.515 1.00 85.56 93 ALA A O 1
ATOM 740 N N . HIS A 1 94 ? -15.220 -3.758 -13.124 1.00 81.50 94 HIS A N 1
ATOM 741 C CA . HIS A 1 94 ? -15.583 -3.243 -11.800 1.00 81.50 94 HIS A CA 1
ATOM 742 C C . HIS A 1 94 ? -15.177 -4.170 -10.646 1.00 81.50 94 HIS A C 1
ATOM 744 O O . HIS A 1 94 ? -15.458 -3.849 -9.490 1.00 81.50 94 HIS A O 1
ATOM 750 N N . GLY A 1 95 ? -14.580 -5.330 -10.939 1.00 83.38 95 GLY A N 1
ATOM 751 C CA . GLY A 1 95 ? -14.065 -6.266 -9.935 1.00 83.38 95 GLY A CA 1
ATOM 752 C C . GLY A 1 95 ? -15.160 -6.933 -9.104 1.00 83.38 95 GLY A C 1
ATOM 753 O O . GLY A 1 95 ? -14.914 -7.359 -7.983 1.00 83.38 95 GLY A O 1
ATOM 754 N N . LEU A 1 96 ? -16.388 -6.995 -9.625 1.00 86.88 96 LEU A N 1
ATOM 755 C CA . LEU A 1 96 ? -17.533 -7.646 -8.974 1.00 86.88 96 LEU A CA 1
ATOM 756 C C . LEU A 1 96 ? -17.999 -8.817 -9.835 1.00 86.88 96 LEU A C 1
ATOM 758 O O . LEU A 1 96 ? -17.860 -8.774 -11.053 1.00 86.88 96 LEU A O 1
ATOM 762 N N . LEU A 1 97 ? -18.585 -9.831 -9.205 1.00 90.31 97 LEU A N 1
ATOM 763 C CA . LEU A 1 97 ? -19.188 -10.966 -9.897 1.00 90.31 97 LEU A CA 1
ATOM 764 C C . LEU A 1 97 ? -20.600 -10.601 -10.359 1.00 90.31 97 LEU A C 1
ATOM 766 O O . LEU A 1 97 ? -21.547 -10.677 -9.577 1.00 90.31 97 LEU A O 1
ATOM 770 N N . ASP A 1 98 ? -20.728 -10.192 -11.614 1.00 89.69 98 ASP A N 1
ATOM 771 C CA . ASP A 1 98 ? -22.009 -10.119 -12.313 1.00 89.69 98 ASP A CA 1
ATOM 772 C C . ASP A 1 98 ? -22.253 -11.399 -13.136 1.00 89.69 98 ASP A C 1
ATOM 774 O O . ASP A 1 98 ? -21.389 -12.277 -13.234 1.00 89.69 98 ASP A O 1
ATOM 778 N N . ASP A 1 99 ? -23.444 -11.530 -13.722 1.00 94.12 99 ASP A N 1
ATOM 779 C CA . ASP A 1 99 ? -23.807 -12.724 -14.495 1.00 94.12 99 ASP A CA 1
ATOM 780 C C . ASP A 1 99 ? -22.886 -12.938 -15.706 1.00 94.12 99 ASP A C 1
ATOM 782 O O . ASP A 1 99 ? -22.557 -14.077 -16.034 1.00 94.12 99 ASP A O 1
ATOM 786 N N . ALA A 1 100 ? -22.416 -11.855 -16.334 1.00 94.62 100 ALA A N 1
ATOM 787 C CA . ALA A 1 100 ? -21.491 -11.926 -17.463 1.00 94.62 100 ALA A CA 1
ATOM 788 C C . ALA A 1 100 ? -20.116 -12.470 -17.043 1.00 94.62 100 ALA A C 1
ATOM 790 O O . ALA A 1 100 ? -19.556 -13.337 -17.715 1.00 94.62 100 ALA A O 1
ATOM 791 N N . THR A 1 101 ? -19.591 -12.007 -15.908 1.00 96.31 101 THR A N 1
ATOM 792 C CA . THR A 1 101 ? -18.317 -12.475 -15.350 1.00 96.31 101 THR A CA 1
ATOM 793 C C . THR A 1 101 ? -18.416 -13.926 -14.890 1.00 96.31 101 THR A C 1
ATOM 795 O O . THR A 1 101 ? -17.488 -14.703 -15.102 1.00 96.31 101 THR A O 1
ATOM 798 N N . LEU A 1 102 ? -19.547 -14.324 -14.301 1.00 96.44 102 LEU A N 1
ATOM 799 C CA . LEU A 1 102 ? -19.775 -15.711 -13.895 1.00 96.44 102 LEU A CA 1
ATOM 800 C C . LEU A 1 102 ? -19.863 -16.653 -15.098 1.00 96.44 102 LEU A C 1
ATOM 802 O O . LEU A 1 102 ? -19.175 -17.671 -15.101 1.00 96.44 102 LEU A O 1
ATOM 806 N N . ALA A 1 103 ? -20.617 -16.284 -16.135 1.00 96.06 103 ALA A N 1
ATOM 807 C CA . ALA A 1 103 ? -20.691 -17.060 -17.372 1.00 96.06 103 ALA A CA 1
ATOM 808 C C . ALA A 1 103 ? -19.313 -17.195 -18.043 1.00 96.06 103 ALA A C 1
ATOM 810 O O . ALA A 1 103 ? -18.954 -18.263 -18.537 1.00 96.06 103 ALA A O 1
ATOM 811 N N . ALA A 1 104 ? -18.505 -16.131 -18.014 1.00 96.25 104 ALA A N 1
ATOM 812 C CA . ALA A 1 104 ? -17.134 -16.166 -18.507 1.00 96.25 104 ALA A CA 1
ATOM 813 C C . ALA A 1 104 ? -16.231 -17.119 -17.708 1.00 96.25 104 ALA A C 1
ATOM 815 O O . ALA A 1 104 ? -15.460 -17.872 -18.303 1.00 96.25 104 ALA A O 1
ATOM 816 N N . LEU A 1 105 ? -16.324 -17.112 -16.375 1.00 96.81 105 LEU A N 1
ATOM 817 C CA . LEU A 1 105 ? -15.576 -18.037 -15.518 1.00 96.81 105 LEU A CA 1
ATOM 818 C C . LEU A 1 105 ? -15.980 -19.495 -15.776 1.00 96.81 105 LEU A C 1
ATOM 820 O O . LEU A 1 105 ? -15.103 -20.352 -15.881 1.00 96.81 105 LEU A O 1
ATOM 824 N N . GLU A 1 106 ? -17.274 -19.781 -15.942 1.00 96.81 106 GLU A N 1
ATOM 825 C CA . GLU A 1 106 ? -17.778 -21.114 -16.313 1.00 96.81 106 GLU A CA 1
ATOM 826 C C . GLU A 1 106 ? -17.277 -21.544 -17.696 1.00 96.81 106 GLU A C 1
ATOM 828 O O . GLU A 1 106 ? -16.822 -22.674 -17.867 1.00 96.81 106 GLU A O 1
ATOM 833 N N . GLN A 1 107 ? -17.288 -20.635 -18.676 1.00 96.00 107 GLN A N 1
ATOM 834 C CA . GLN A 1 107 ? -16.795 -20.910 -20.025 1.00 96.00 107 GLN A CA 1
ATOM 835 C C . GLN A 1 107 ? -15.284 -21.184 -20.044 1.00 96.00 107 GLN A C 1
ATOM 837 O O . GLN A 1 107 ? -14.844 -22.123 -20.707 1.00 96.00 107 GLN A O 1
ATOM 842 N N . LEU A 1 108 ? -14.490 -20.381 -19.328 1.00 94.81 108 LEU A N 1
ATOM 843 C CA . LEU A 1 108 ? -13.032 -20.522 -19.277 1.00 94.81 108 LEU A CA 1
ATOM 844 C C . LEU A 1 108 ? -12.599 -21.760 -18.491 1.00 94.81 108 LEU A C 1
ATOM 846 O O . LEU A 1 108 ? -11.707 -22.480 -18.931 1.00 94.81 108 LEU A O 1
ATOM 850 N N . SER A 1 109 ? -13.229 -22.023 -17.344 1.00 94.81 109 SER A N 1
ATOM 851 C CA . SER A 1 109 ? -12.951 -23.219 -16.539 1.00 94.81 109 SER A CA 1
ATOM 852 C C . SER A 1 109 ? -13.493 -24.497 -17.174 1.00 94.81 109 SER A C 1
ATOM 854 O O . SER A 1 109 ? -12.911 -25.575 -17.030 1.00 94.81 109 SER A O 1
ATOM 856 N N . GLY A 1 110 ? -14.617 -24.400 -17.885 1.00 94.25 110 GLY A N 1
ATOM 857 C CA . GLY A 1 110 ? -15.414 -25.551 -18.289 1.00 94.25 110 GLY A CA 1
ATOM 858 C C . GLY A 1 110 ? -15.970 -26.341 -17.101 1.00 94.25 110 GLY A C 1
ATOM 859 O O . GLY A 1 110 ? -16.220 -27.539 -17.243 1.00 94.25 110 GLY A O 1
ATOM 860 N N . ILE A 1 111 ? -16.107 -25.690 -15.942 1.00 94.62 111 ILE A N 1
ATOM 861 C CA . ILE A 1 111 ? -16.710 -26.228 -14.724 1.00 94.62 111 ILE A CA 1
ATOM 862 C C . ILE A 1 111 ? -17.873 -25.308 -14.360 1.00 94.62 111 ILE A C 1
ATOM 864 O O . ILE A 1 111 ? -17.681 -24.108 -14.170 1.00 94.62 111 ILE A O 1
ATOM 868 N N . GLU A 1 112 ? -19.076 -25.872 -14.264 1.00 95.06 112 GLU A N 1
ATOM 869 C CA . GLU A 1 112 ? -20.252 -25.125 -13.813 1.00 95.06 112 GLU A CA 1
ATOM 870 C C . GLU A 1 112 ? -20.043 -24.608 -12.388 1.00 95.06 112 GLU A C 1
ATOM 872 O O . GLU A 1 112 ? -19.472 -25.301 -11.535 1.00 95.06 112 GLU A O 1
ATOM 877 N N . ARG A 1 113 ? -20.512 -23.385 -12.115 1.00 94.25 113 ARG A N 1
ATOM 878 C CA . ARG A 1 113 ? -20.375 -22.797 -10.783 1.00 94.25 113 ARG A CA 1
ATOM 879 C C . ARG A 1 113 ? -21.085 -23.685 -9.752 1.00 94.25 113 ARG A C 1
ATOM 881 O O . ARG A 1 113 ? -22.210 -24.129 -10.006 1.00 94.25 113 ARG A O 1
ATOM 888 N N . PRO A 1 114 ? -20.494 -23.922 -8.566 1.00 92.06 114 PRO A N 1
ATOM 889 C CA . PRO A 1 114 ? -21.160 -24.673 -7.514 1.00 92.06 114 PRO A CA 1
ATOM 890 C C . PRO A 1 114 ? -22.512 -24.032 -7.199 1.00 92.06 114 PRO A C 1
ATOM 892 O O . PRO A 1 114 ? -22.581 -22.857 -6.825 1.00 92.06 114 PRO A O 1
ATOM 895 N N . VAL A 1 115 ? -23.596 -24.796 -7.352 1.00 84.81 115 VAL A N 1
ATOM 896 C CA . VAL A 1 115 ? -24.930 -24.349 -6.949 1.00 84.81 115 VAL A CA 1
ATOM 897 C C . VAL A 1 115 ? -24.914 -24.245 -5.432 1.00 84.81 115 VAL A C 1
ATOM 899 O O . VAL A 1 115 ? -25.031 -25.244 -4.720 1.00 84.81 115 VAL A O 1
ATOM 902 N N . ILE A 1 116 ? -24.734 -23.030 -4.915 1.00 62.78 116 ILE A N 1
ATOM 903 C CA . ILE A 1 116 ? -24.940 -22.785 -3.495 1.00 62.78 116 ILE A CA 1
ATOM 904 C C . ILE A 1 116 ? -26.424 -23.040 -3.258 1.00 62.78 116 ILE A C 1
ATOM 906 O O . ILE A 1 116 ? -27.262 -22.233 -3.658 1.00 62.78 116 ILE A O 1
ATOM 910 N N . ALA A 1 117 ? -26.766 -24.152 -2.609 1.00 53.09 117 ALA A N 1
ATOM 911 C CA . ALA A 1 117 ? -28.078 -24.276 -1.998 1.00 53.09 117 ALA A CA 1
ATOM 912 C C . ALA A 1 117 ? -28.235 -23.055 -1.078 1.00 53.09 117 ALA A C 1
ATOM 914 O O . ALA A 1 117 ? -27.518 -22.931 -0.079 1.00 53.09 117 ALA A O 1
ATOM 915 N N . GLU A 1 118 ? -29.120 -22.122 -1.447 1.00 46.41 118 GLU A N 1
ATOM 916 C CA . GLU A 1 118 ? -29.343 -20.827 -0.776 1.00 46.41 118 GLU A CA 1
ATOM 917 C C . GLU A 1 118 ? -29.543 -20.955 0.748 1.00 46.41 118 GLU A C 1
ATOM 919 O O . GLU A 1 118 ? -29.373 -19.990 1.495 1.00 46.41 118 GLU A O 1
ATOM 924 N N . SER A 1 119 ? -29.808 -22.171 1.227 1.00 43.91 119 SER A N 1
ATOM 925 C CA . SER A 1 119 ? -29.798 -22.614 2.618 1.00 43.91 119 SER A CA 1
ATOM 926 C C . SER A 1 119 ? -28.581 -22.154 3.440 1.00 43.91 119 SER A C 1
ATOM 928 O O . SER A 1 119 ? -28.748 -21.904 4.630 1.00 43.91 119 SER A O 1
ATOM 930 N N . ARG A 1 120 ? -27.379 -21.969 2.860 1.00 47.16 120 ARG A N 1
ATOM 931 C CA . ARG A 1 120 ? -26.205 -21.471 3.621 1.00 47.16 120 ARG A CA 1
ATOM 932 C C . ARG A 1 120 ? -26.074 -19.946 3.705 1.00 47.16 120 ARG A C 1
ATOM 934 O O . ARG A 1 120 ? -25.531 -19.467 4.696 1.00 47.16 120 ARG A O 1
ATOM 941 N N . ARG A 1 121 ? -26.630 -19.164 2.765 1.00 44.47 121 ARG A N 1
ATOM 942 C CA . ARG A 1 121 ? -26.599 -17.683 2.857 1.00 44.47 121 ARG A CA 1
ATOM 943 C C . ARG A 1 121 ? -27.516 -17.138 3.954 1.00 44.47 121 ARG A C 1
ATOM 945 O O . ARG A 1 121 ? -27.235 -16.074 4.489 1.00 44.47 121 ARG A O 1
ATOM 952 N N . ARG A 1 122 ? -28.573 -17.871 4.329 1.00 41.53 122 ARG A N 1
ATOM 953 C CA . ARG A 1 122 ? -29.386 -17.552 5.520 1.00 41.53 122 ARG A CA 1
ATOM 954 C C . ARG A 1 122 ? -28.837 -18.152 6.816 1.00 41.53 122 ARG A C 1
ATOM 956 O O . ARG A 1 122 ? -29.067 -17.572 7.867 1.00 41.53 122 ARG A O 1
ATOM 963 N N . ALA A 1 123 ? -28.095 -19.258 6.751 1.00 40.34 123 ALA A N 1
ATOM 964 C CA . ALA A 1 123 ? -27.497 -19.871 7.938 1.00 40.34 123 ALA A CA 1
ATOM 965 C C . ALA A 1 123 ? -26.219 -19.153 8.420 1.00 40.34 123 ALA A C 1
ATOM 967 O O . ALA A 1 123 ? -25.925 -19.195 9.603 1.00 40.34 123 ALA A O 1
ATOM 968 N N . GLY A 1 124 ? -25.491 -18.442 7.549 1.00 38.41 124 GLY A N 1
ATOM 969 C CA . GLY A 1 124 ? -24.263 -17.712 7.915 1.00 38.41 124 GLY A CA 1
ATOM 970 C C . GLY A 1 124 ? -24.460 -16.393 8.679 1.00 38.41 124 GLY A C 1
ATOM 971 O O . GLY A 1 124 ? -23.477 -15.770 9.062 1.00 38.41 124 GLY A O 1
ATOM 972 N N . ALA A 1 125 ? -25.707 -15.965 8.903 1.00 39.78 125 ALA A N 1
ATOM 973 C CA . ALA A 1 125 ? -26.043 -14.864 9.813 1.00 39.78 125 ALA A CA 1
ATOM 974 C C . ALA A 1 125 ? -26.445 -15.359 11.219 1.00 39.78 125 ALA A C 1
ATOM 976 O O . ALA A 1 125 ? -26.774 -14.547 12.081 1.00 39.78 125 ALA A O 1
ATOM 977 N N . GLY A 1 126 ? -26.440 -16.676 11.451 1.00 42.75 126 GLY A N 1
ATOM 978 C CA . GLY A 1 126 ? -26.760 -17.294 12.732 1.00 42.75 126 GLY A CA 1
ATOM 979 C C . GLY A 1 126 ? -25.562 -18.053 13.290 1.00 42.75 126 GLY A C 1
ATOM 980 O O . GLY A 1 126 ? -25.030 -18.941 12.635 1.00 42.75 126 GLY A O 1
ATOM 981 N N . GLU A 1 127 ? -25.191 -17.703 14.520 1.00 39.00 127 GLU A N 1
ATOM 982 C CA . GLU A 1 127 ? -24.411 -18.535 15.442 1.00 39.00 127 GLU A CA 1
ATOM 983 C C . GLU A 1 127 ? -22.949 -18.803 15.043 1.00 39.00 127 GLU A C 1
ATOM 985 O O . GLU A 1 127 ? -22.523 -19.921 14.757 1.00 39.00 127 GLU A O 1
ATOM 990 N N . LEU A 1 128 ? -22.116 -17.766 15.201 1.00 41.91 128 LEU A N 1
ATOM 991 C CA . LEU A 1 128 ? -20.811 -17.996 15.823 1.00 41.91 128 LEU A CA 1
ATOM 992 C C . LEU A 1 128 ? -21.093 -18.609 17.197 1.00 41.91 128 LEU A C 1
ATOM 994 O O . LEU A 1 128 ? -21.645 -17.927 18.063 1.00 41.91 128 LEU A O 1
ATOM 998 N N . GLY A 1 129 ? -20.786 -19.900 17.345 1.00 36.50 129 GLY A N 1
ATOM 999 C CA . GLY A 1 129 ? -20.996 -20.654 18.574 1.00 36.50 129 GLY A CA 1
ATOM 1000 C C . GLY A 1 129 ? -20.513 -19.855 19.777 1.00 36.50 129 GLY A C 1
ATOM 1001 O O . GLY A 1 129 ? -19.312 -19.649 19.951 1.00 36.50 129 GLY A O 1
ATOM 1002 N N . HIS A 1 130 ? -21.467 -19.375 20.574 1.00 38.78 130 HIS A N 1
ATOM 1003 C CA . HIS A 1 130 ? -21.195 -18.908 21.918 1.00 38.78 130 HIS A CA 1
ATOM 1004 C C . HIS A 1 130 ? -20.675 -20.122 22.676 1.00 38.78 130 HIS A C 1
ATOM 1006 O O . HIS A 1 130 ? -21.414 -21.061 22.962 1.00 38.78 130 HIS A O 1
ATOM 1012 N N . ALA A 1 131 ? -19.374 -20.137 22.950 1.00 40.19 131 ALA A N 1
ATOM 1013 C CA . ALA A 1 131 ? -18.910 -20.869 24.106 1.00 40.19 131 ALA A CA 1
ATOM 1014 C C . ALA A 1 131 ? -19.655 -20.251 25.297 1.00 40.19 131 ALA A C 1
ATOM 1016 O O . ALA A 1 131 ? -19.475 -19.065 25.560 1.00 40.19 131 ALA A O 1
ATOM 1017 N N . ASP A 1 132 ? -20.534 -21.027 25.937 1.00 36.53 132 ASP A N 1
ATOM 1018 C CA . ASP A 1 132 ? -21.296 -20.678 27.146 1.00 36.53 132 ASP A CA 1
ATOM 1019 C C . ASP A 1 132 ? -20.354 -20.488 28.355 1.00 36.53 132 ASP A C 1
ATOM 1021 O O . ASP A 1 132 ? -20.414 -21.199 29.359 1.00 36.53 132 ASP A O 1
ATOM 1025 N N . GLY A 1 133 ? -19.425 -19.544 28.238 1.00 45.25 133 GLY A N 1
ATOM 1026 C CA . GLY A 1 133 ? -18.735 -18.908 29.344 1.00 45.25 133 GLY A CA 1
ATOM 1027 C C . GLY A 1 133 ? -19.235 -17.474 29.404 1.00 45.25 133 GLY A C 1
ATOM 1028 O O . GLY A 1 133 ? -19.041 -16.720 28.457 1.00 45.25 133 GLY A O 1
ATOM 1029 N N . ASP A 1 134 ? -19.885 -17.112 30.505 1.00 46.34 134 ASP A N 1
ATOM 1030 C CA . ASP A 1 134 ? -20.480 -15.798 30.806 1.00 46.34 134 ASP A CA 1
ATOM 1031 C C . ASP A 1 134 ? -19.421 -14.677 30.989 1.00 46.34 134 ASP A C 1
ATOM 1033 O O . ASP A 1 134 ? -19.608 -13.715 31.734 1.00 46.34 134 ASP A O 1
ATOM 1037 N N . ASP A 1 135 ? -18.272 -14.803 30.320 1.00 60.84 135 ASP A N 1
ATOM 1038 C CA . ASP A 1 135 ? -17.227 -13.792 30.270 1.00 60.84 135 ASP A CA 1
ATOM 1039 C C . ASP A 1 135 ? -17.648 -12.736 29.248 1.00 60.84 135 ASP A C 1
ATOM 1041 O O . ASP A 1 135 ? -17.344 -12.815 28.054 1.00 60.84 135 ASP A O 1
ATOM 1045 N N . ALA A 1 136 ? -18.396 -11.739 29.726 1.00 73.69 136 ALA A N 1
ATOM 1046 C CA . ALA A 1 136 ? -18.740 -10.554 28.955 1.00 73.69 136 ALA A CA 1
ATOM 1047 C C . ALA A 1 136 ? -17.494 -10.037 28.219 1.00 73.69 136 ALA A C 1
ATOM 1049 O O . ALA A 1 136 ? -16.480 -9.700 28.837 1.00 73.69 136 ALA A O 1
ATOM 1050 N N . ALA A 1 137 ? -17.562 -9.999 26.885 1.00 80.00 137 ALA A N 1
ATOM 1051 C CA . ALA A 1 137 ? -16.418 -9.623 26.070 1.00 80.00 137 ALA A CA 1
ATOM 1052 C C . ALA A 1 137 ? -15.882 -8.248 26.526 1.00 80.00 137 ALA A C 1
ATOM 1054 O O . ALA A 1 137 ? -16.672 -7.314 26.694 1.00 80.00 137 ALA A O 1
ATOM 1055 N N . PRO A 1 138 ? -14.557 -8.076 26.691 1.00 86.06 138 PRO A N 1
ATOM 1056 C CA . PRO A 1 138 ? -13.983 -6.902 27.349 1.00 86.06 138 PRO A CA 1
ATOM 1057 C C . PRO A 1 138 ? -14.387 -5.620 26.622 1.00 86.06 138 PRO A C 1
ATOM 1059 O O . PRO A 1 138 ? -14.222 -5.540 25.405 1.00 86.06 138 PRO A O 1
ATOM 1062 N N . GLU A 1 139 ? -14.959 -4.649 27.329 1.00 92.88 139 GLU A N 1
ATOM 1063 C CA . GLU A 1 139 ? -15.404 -3.376 26.753 1.00 92.88 139 GLU A CA 1
ATOM 1064 C C . GLU A 1 139 ? -14.217 -2.435 26.491 1.00 92.88 139 GLU A C 1
ATOM 1066 O O . GLU A 1 139 ? -13.202 -2.475 27.189 1.00 92.88 139 GLU A O 1
ATOM 1071 N N . LEU A 1 140 ? -14.344 -1.584 25.471 1.00 94.81 140 LEU A N 1
ATOM 1072 C CA . LEU A 1 140 ? -13.381 -0.524 25.189 1.00 94.81 140 LEU A CA 1
ATOM 1073 C C . LEU A 1 140 ? -13.667 0.669 26.107 1.00 94.81 140 LEU A C 1
ATOM 1075 O O . LEU A 1 140 ? -14.626 1.409 25.891 1.00 94.81 140 LEU A O 1
ATOM 1079 N N . VAL A 1 141 ? -12.826 0.863 27.119 1.00 96.81 141 VAL A N 1
ATOM 1080 C CA . VAL A 1 141 ? -13.025 1.889 28.148 1.00 96.81 141 VAL A CA 1
ATOM 1081 C C . VAL A 1 141 ? -12.227 3.139 27.799 1.00 96.81 141 VAL A C 1
ATOM 1083 O O . VAL A 1 141 ? -11.017 3.066 27.581 1.00 96.81 141 VAL A O 1
ATOM 1086 N N . VAL A 1 142 ? -12.892 4.296 27.792 1.00 96.94 142 VAL A N 1
ATOM 1087 C CA . VAL A 1 142 ? -12.257 5.606 27.605 1.00 96.94 142 VAL A CA 1
ATOM 1088 C C . VAL A 1 142 ? -12.332 6.396 28.904 1.00 96.94 142 VAL A C 1
ATOM 1090 O O . VAL A 1 142 ? -13.414 6.647 29.428 1.00 96.94 142 VAL A O 1
ATOM 1093 N N . THR A 1 143 ? -11.180 6.832 29.402 1.00 97.25 143 THR A N 1
ATOM 1094 C CA . THR A 1 143 ? -11.083 7.758 30.536 1.00 97.25 143 THR A CA 1
ATOM 1095 C C . THR A 1 143 ? -10.366 9.024 30.098 1.00 97.25 143 THR A C 1
ATOM 1097 O O . THR A 1 143 ? -9.309 8.948 29.472 1.00 97.25 143 THR A O 1
ATOM 1100 N N . THR A 1 144 ? -10.921 10.178 30.451 1.00 96.31 144 THR A N 1
ATOM 1101 C CA . THR A 1 144 ? -10.360 11.492 30.121 1.00 96.31 144 THR A CA 1
ATOM 1102 C C . THR A 1 144 ? -9.924 12.186 31.403 1.00 96.31 144 THR A C 1
ATOM 1104 O O . THR A 1 144 ? -10.652 12.147 32.395 1.00 96.31 144 THR A O 1
ATOM 1107 N N . ARG A 1 145 ? -8.737 12.797 31.390 1.00 95.06 145 ARG A N 1
ATOM 1108 C CA . ARG A 1 145 ? -8.201 13.578 32.511 1.00 95.06 145 ARG A CA 1
ATOM 1109 C C . ARG A 1 145 ? -7.615 14.896 32.019 1.00 95.06 145 ARG A C 1
ATOM 1111 O O . ARG A 1 145 ? -6.892 14.909 31.022 1.00 95.06 145 ARG A O 1
ATOM 1118 N N . ASP A 1 146 ? -7.885 15.968 32.748 1.00 92.12 146 ASP A N 1
ATOM 1119 C CA . ASP A 1 146 ? -7.232 17.256 32.540 1.00 92.12 146 ASP A CA 1
ATOM 1120 C C . ASP A 1 146 ? -5.874 17.263 33.249 1.00 92.12 146 ASP A C 1
ATOM 1122 O O . ASP A 1 146 ? -5.748 16.815 34.390 1.00 92.12 146 ASP A O 1
ATOM 1126 N N . THR A 1 147 ? -4.842 17.728 32.550 1.00 88.50 147 THR A N 1
ATOM 1127 C CA . THR A 1 147 ? -3.491 17.931 33.090 1.00 88.50 147 THR A CA 1
ATOM 1128 C C . THR A 1 147 ? -3.004 19.329 32.719 1.00 88.50 147 THR A C 1
ATOM 1130 O O . THR A 1 147 ? -3.527 19.923 31.774 1.00 88.50 147 THR A O 1
ATOM 1133 N N . ASP A 1 148 ? -1.955 19.822 33.377 1.00 85.06 148 ASP A N 1
ATOM 1134 C CA . ASP A 1 148 ? -1.338 21.119 33.040 1.00 85.06 148 ASP A CA 1
ATOM 1135 C C . ASP A 1 148 ? -0.870 21.189 31.572 1.00 85.06 148 ASP A C 1
ATOM 1137 O O . ASP A 1 148 ? -0.847 22.247 30.944 1.00 85.06 148 ASP A O 1
ATOM 1141 N N . GLU A 1 149 ? -0.552 20.032 30.986 1.00 80.00 149 GLU A N 1
ATOM 1142 C CA . GLU A 1 149 ? -0.116 19.881 29.596 1.00 80.00 149 GLU A CA 1
ATOM 1143 C C . GLU A 1 149 ? -1.275 19.635 28.599 1.00 80.00 149 GLU A C 1
ATOM 1145 O O . GLU A 1 149 ? -1.024 19.345 27.425 1.00 80.00 149 GLU A O 1
ATOM 1150 N N . GLY A 1 150 ? -2.536 19.711 29.043 1.00 85.25 150 GLY A N 1
ATOM 1151 C CA . GLY A 1 150 ? -3.742 19.507 28.230 1.00 85.25 150 GLY A CA 1
ATOM 1152 C C . GLY A 1 150 ? -4.573 18.271 28.601 1.00 85.25 150 GLY A C 1
ATOM 1153 O O . GLY A 1 150 ? -4.314 17.592 29.598 1.00 85.25 150 GLY A O 1
ATOM 1154 N N . VAL A 1 151 ? -5.585 17.978 27.776 1.00 89.62 151 VAL A N 1
ATOM 1155 C CA . VAL A 1 151 ? -6.520 16.854 27.962 1.00 89.62 151 VAL A CA 1
ATOM 1156 C C . VAL A 1 151 ? -5.869 15.547 27.506 1.00 89.62 151 VAL A C 1
ATOM 1158 O O . VAL A 1 151 ? -5.481 15.409 26.344 1.00 89.62 151 VAL A O 1
ATOM 1161 N N . VAL A 1 152 ? -5.757 14.576 28.413 1.00 93.31 152 VAL A N 1
ATOM 1162 C CA . VAL A 1 152 ? -5.266 13.221 28.118 1.00 93.31 152 VAL A CA 1
ATOM 1163 C C . VAL A 1 152 ? -6.439 12.260 28.014 1.00 93.31 152 VAL A C 1
ATOM 1165 O O . VAL A 1 152 ? -7.215 12.109 28.960 1.00 93.31 152 VAL A O 1
ATOM 1168 N N . HIS A 1 153 ? -6.502 11.539 26.900 1.00 95.00 153 HIS A N 1
ATOM 1169 C CA . HIS A 1 153 ? -7.409 10.419 26.700 1.00 95.00 153 HIS A CA 1
ATOM 1170 C C . HIS A 1 153 ? -6.647 9.112 26.892 1.00 95.00 153 HIS A C 1
ATOM 1172 O O . HIS A 1 153 ? -5.643 8.860 26.226 1.00 95.00 153 HIS A O 1
ATOM 1178 N N . LYS A 1 154 ? -7.132 8.270 27.800 1.00 95.81 154 LYS A N 1
ATOM 1179 C CA . LYS A 1 154 ? -6.662 6.900 27.986 1.00 95.81 154 LYS A CA 1
ATOM 1180 C C . LYS A 1 154 ? -7.728 5.946 27.474 1.00 95.81 154 LYS A C 1
ATOM 1182 O O . LYS A 1 154 ? -8.875 6.027 27.909 1.00 95.81 154 LYS A O 1
ATOM 1187 N N . VAL A 1 155 ? -7.333 5.045 26.582 1.00 96.50 155 VAL A N 1
ATOM 1188 C CA . VAL A 1 155 ? -8.213 4.029 25.997 1.00 96.50 155 VAL A CA 1
ATOM 1189 C C . VAL A 1 155 ? -7.658 2.658 26.340 1.00 96.50 155 VAL A C 1
ATOM 1191 O O . VAL A 1 155 ? -6.471 2.412 26.132 1.00 96.50 155 VAL A O 1
ATOM 1194 N N . ALA A 1 156 ? -8.495 1.788 26.899 1.00 95.50 156 ALA A N 1
ATOM 1195 C CA . ALA A 1 156 ? -8.097 0.469 27.372 1.00 95.50 156 ALA A CA 1
ATOM 1196 C C . ALA A 1 156 ? -9.021 -0.631 26.841 1.00 95.50 156 ALA A C 1
ATOM 1198 O O . ALA A 1 156 ? -10.237 -0.448 26.777 1.00 95.50 156 ALA A O 1
ATOM 1199 N N . LEU A 1 157 ? -8.433 -1.778 26.498 1.00 94.19 157 LEU A N 1
ATOM 1200 C CA . LEU A 1 157 ? -9.140 -2.985 26.081 1.00 94.19 157 LEU A CA 1
ATOM 1201 C C . LEU A 1 157 ? -8.334 -4.222 26.482 1.00 94.19 157 LEU A C 1
ATOM 1203 O O . LEU A 1 157 ? -7.146 -4.300 26.192 1.00 94.19 157 LEU A O 1
ATOM 1207 N N . ALA A 1 158 ? -8.991 -5.201 27.109 1.00 87.56 158 ALA A N 1
ATOM 1208 C CA . ALA A 1 158 ? -8.419 -6.526 27.385 1.00 87.56 158 ALA A CA 1
ATOM 1209 C C . ALA A 1 158 ? -7.027 -6.510 28.067 1.00 87.56 158 ALA A C 1
ATOM 1211 O O . ALA A 1 158 ? -6.186 -7.358 27.793 1.00 87.56 158 ALA A O 1
ATOM 1212 N N . GLY A 1 159 ? -6.783 -5.543 28.959 1.00 86.88 159 GLY A N 1
ATOM 1213 C CA . GLY A 1 159 ? -5.517 -5.405 29.692 1.00 86.88 159 GLY A CA 1
ATOM 1214 C C . GLY A 1 159 ? -4.460 -4.535 29.005 1.00 86.88 159 GLY A C 1
ATOM 1215 O O . GLY A 1 159 ? -3.545 -4.070 29.683 1.00 86.88 159 GLY A O 1
ATOM 1216 N N . ASP A 1 160 ? -4.619 -4.226 27.718 1.00 91.06 160 ASP A N 1
ATOM 1217 C CA . ASP A 1 160 ? -3.806 -3.224 27.032 1.00 91.06 160 ASP A CA 1
ATOM 1218 C C . ASP A 1 160 ? -4.421 -1.826 27.206 1.00 91.06 160 ASP A C 1
ATOM 1220 O O . ASP A 1 160 ? -5.640 -1.654 27.320 1.00 91.06 160 ASP A O 1
ATOM 1224 N N . ALA A 1 161 ? -3.571 -0.798 27.234 1.00 93.44 161 ALA A N 1
ATOM 1225 C CA . ALA A 1 161 ? -4.010 0.589 27.298 1.00 93.44 161 ALA A CA 1
ATOM 1226 C C . ALA A 1 161 ? -3.029 1.525 26.595 1.00 93.44 161 ALA A C 1
ATOM 1228 O O . ALA A 1 161 ? -1.814 1.394 26.746 1.00 93.44 161 ALA A O 1
ATOM 1229 N N . ILE A 1 162 ? -3.579 2.518 25.907 1.00 94.31 162 ILE A N 1
ATOM 1230 C CA . ILE A 1 162 ? -2.839 3.605 25.265 1.00 94.31 162 ILE A CA 1
ATOM 1231 C C . ILE A 1 162 ? -3.282 4.940 25.859 1.00 94.31 162 ILE A C 1
ATOM 1233 O O . ILE A 1 162 ? -4.410 5.078 26.343 1.00 94.31 162 ILE A O 1
ATOM 1237 N N . GLU A 1 163 ? -2.397 5.932 25.827 1.00 94.56 163 GLU A N 1
ATOM 1238 C CA . GLU A 1 163 ? -2.712 7.307 26.219 1.00 94.56 163 GLU A CA 1
ATOM 1239 C C . GLU A 1 163 ? -2.310 8.264 25.105 1.00 94.56 163 GLU A C 1
ATOM 1241 O O . GLU A 1 163 ? -1.205 8.153 24.576 1.00 94.56 163 GLU A O 1
ATOM 1246 N N . PHE A 1 164 ? -3.168 9.224 24.772 1.00 93.75 164 PHE A N 1
ATOM 1247 C CA . PHE A 1 164 ? -2.860 10.256 23.785 1.00 93.75 164 PHE A CA 1
ATOM 1248 C C . PHE A 1 164 ? -3.515 11.595 24.120 1.00 93.75 164 PHE A C 1
ATOM 1250 O O . PHE A 1 164 ? -4.388 11.690 24.986 1.00 93.75 164 PHE A O 1
ATOM 1257 N N . ARG A 1 165 ? -3.061 12.643 23.433 1.00 91.44 165 ARG A N 1
ATOM 1258 C CA . ARG A 1 165 ? -3.583 14.006 23.545 1.00 91.44 165 ARG A CA 1
ATOM 1259 C C . ARG A 1 165 ? -3.924 14.559 22.176 1.00 91.44 165 ARG A C 1
ATOM 1261 O O . ARG A 1 165 ? -3.154 14.388 21.225 1.00 91.44 165 ARG A O 1
ATOM 1268 N N . TYR A 1 166 ? -5.023 15.297 22.110 1.00 89.44 166 TYR A N 1
ATOM 1269 C CA . TYR A 1 166 ? -5.238 16.217 21.006 1.00 89.44 166 TYR A CA 1
ATOM 1270 C C . TYR A 1 166 ? -4.468 17.519 21.226 1.00 89.44 166 TYR A C 1
ATOM 1272 O O . TYR A 1 166 ? -4.200 17.936 22.355 1.00 89.44 166 TYR A O 1
ATOM 1280 N N . ARG A 1 167 ? -4.107 18.176 20.131 1.00 78.94 167 ARG A N 1
ATOM 1281 C CA . ARG A 1 167 ? -3.514 19.502 20.135 1.00 78.94 167 ARG A CA 1
ATOM 1282 C C . ARG A 1 167 ? -4.597 20.501 20.528 1.00 78.94 167 ARG A C 1
ATOM 1284 O O . ARG A 1 167 ? -5.582 20.662 19.822 1.00 78.94 167 ARG A O 1
ATOM 1291 N N . THR A 1 168 ? -4.398 21.185 21.646 1.00 64.12 168 THR A N 1
ATOM 1292 C CA . THR A 1 168 ? -5.352 22.177 22.168 1.00 64.12 168 THR A CA 1
ATOM 1293 C C . THR A 1 168 ? -4.965 23.620 21.847 1.00 64.12 168 THR A C 1
ATOM 1295 O O . THR A 1 168 ? -5.761 24.524 22.073 1.00 64.12 168 THR A O 1
ATOM 1298 N N . ARG A 1 169 ? -3.750 23.864 21.334 1.00 56.84 169 ARG A N 1
ATOM 1299 C CA . ARG A 1 169 ? -3.250 25.219 21.058 1.00 56.84 169 ARG A CA 1
ATOM 1300 C C . ARG A 1 169 ? -3.419 25.604 19.594 1.00 56.84 169 ARG A C 1
ATOM 1302 O O . ARG A 1 169 ? -2.919 24.902 18.710 1.00 56.84 169 ARG A O 1
ATOM 1309 N N . GLU A 1 170 ? -4.050 26.755 19.381 1.00 63.66 170 GLU A N 1
ATOM 1310 C CA . GLU A 1 170 ? -4.037 27.493 18.119 1.00 63.66 170 GLU A CA 1
ATOM 1311 C C . GLU A 1 170 ? -2.584 27.715 17.690 1.00 63.66 170 GLU A C 1
ATOM 1313 O O . GLU A 1 170 ? -1.745 28.154 18.484 1.00 63.66 170 GLU A O 1
ATOM 1318 N N . ARG A 1 171 ? -2.254 27.372 16.445 1.00 58.38 171 ARG A N 1
ATOM 1319 C CA . ARG A 1 171 ? -0.959 27.732 15.873 1.00 58.38 171 ARG A CA 1
ATOM 1320 C C . ARG A 1 171 ? -1.135 29.065 15.164 1.00 58.38 171 ARG A C 1
ATOM 1322 O O . ARG A 1 171 ? -1.892 29.122 14.201 1.00 58.38 171 ARG A O 1
ATOM 1329 N N . LEU A 1 172 ? -0.447 30.096 15.648 1.00 59.12 172 LEU A N 1
ATOM 1330 C CA . LEU A 1 172 ? -0.235 31.316 14.879 1.00 59.12 172 LEU A CA 1
ATOM 1331 C C . LEU A 1 172 ? 0.868 31.017 13.859 1.00 59.12 172 LEU A C 1
ATOM 1333 O O . LEU A 1 172 ? 1.981 30.644 14.240 1.00 59.12 172 LEU A O 1
ATOM 1337 N N . HIS A 1 173 ? 0.550 31.107 12.578 1.00 62.16 173 HIS A N 1
ATOM 1338 C CA . HIS A 1 173 ? 1.534 31.047 11.504 1.00 62.16 173 HIS A CA 1
ATOM 1339 C C . HIS A 1 173 ? 2.270 32.393 11.386 1.00 62.16 173 HIS A C 1
ATOM 1341 O O . HIS A 1 173 ? 1.763 33.406 11.879 1.00 62.16 173 HIS A O 1
ATOM 1347 N N . PRO A 1 174 ? 3.461 32.440 10.757 1.00 66.06 174 PRO A N 1
ATOM 1348 C CA . PRO A 1 174 ? 4.211 33.687 10.553 1.00 66.06 174 PRO A CA 1
ATOM 1349 C C . PRO A 1 174 ? 3.425 34.768 9.796 1.00 66.06 174 PRO A C 1
ATOM 1351 O O . PRO A 1 174 ? 3.642 35.957 10.011 1.00 66.06 174 PRO A O 1
ATOM 1354 N N . ASP A 1 175 ? 2.472 34.361 8.955 1.00 73.06 175 ASP A N 1
ATOM 1355 C CA . ASP A 1 175 ? 1.555 35.249 8.233 1.00 73.06 175 ASP A CA 1
ATOM 1356 C C . ASP A 1 175 ? 0.391 35.781 9.101 1.00 73.06 175 ASP A C 1
ATOM 1358 O O . ASP A 1 175 ? -0.460 36.530 8.620 1.00 73.06 175 ASP A O 1
ATOM 1362 N N . GLY A 1 176 ? 0.350 35.407 10.384 1.00 69.94 176 GLY A N 1
ATOM 1363 C CA . GLY A 1 176 ? -0.691 35.774 11.341 1.00 69.94 176 GLY A CA 1
ATOM 1364 C C . GLY A 1 176 ? -1.956 34.917 11.259 1.00 69.94 176 GLY A C 1
ATOM 1365 O O . GLY A 1 176 ? -2.868 35.124 12.064 1.00 69.94 176 GLY A O 1
ATOM 1366 N N . SER A 1 177 ? -2.033 33.955 10.333 1.00 66.06 177 SER A N 1
ATOM 1367 C CA . SER A 1 177 ? -3.167 33.038 10.262 1.00 66.06 177 SER A CA 1
ATOM 1368 C C . SER A 1 177 ? -3.168 32.093 11.464 1.00 66.06 177 SER A C 1
ATOM 1370 O O . SER A 1 177 ? -2.129 31.643 11.947 1.00 66.06 177 SER A O 1
ATOM 1372 N N . GLN A 1 178 ? -4.357 31.805 11.988 1.00 58.12 178 GLN A N 1
ATOM 1373 C CA . GLN A 1 178 ? -4.538 30.823 13.048 1.00 58.12 178 GLN A CA 1
ATOM 1374 C C . GLN A 1 178 ? -5.101 29.547 12.448 1.00 58.12 178 GLN A C 1
ATOM 1376 O O . GLN A 1 178 ? -6.200 29.545 11.898 1.00 58.12 178 GLN A O 1
ATOM 1381 N N . THR A 1 179 ? -4.381 28.439 12.602 1.00 62.03 179 THR A N 1
ATOM 1382 C CA . THR A 1 179 ? -4.985 27.115 12.425 1.00 62.03 179 THR A CA 1
ATOM 1383 C C . THR A 1 179 ? -5.202 26.503 13.797 1.00 62.03 179 THR A C 1
ATOM 1385 O O . THR A 1 179 ? -4.244 26.121 14.479 1.00 62.03 179 THR A O 1
ATOM 1388 N N . ALA A 1 180 ? -6.466 26.428 14.204 1.00 59.03 180 ALA A N 1
ATOM 1389 C CA . ALA A 1 180 ? -6.911 25.653 15.347 1.00 59.03 180 ALA A CA 1
ATOM 1390 C C . ALA A 1 180 ? -7.541 24.369 14.811 1.00 59.03 180 ALA A C 1
ATOM 1392 O O . ALA A 1 180 ? -8.646 24.393 14.277 1.00 59.03 180 ALA A O 1
ATOM 1393 N N . ASP A 1 181 ? -6.828 23.251 14.921 1.00 72.38 181 ASP A N 1
ATOM 1394 C CA . ASP A 1 181 ? -7.435 21.946 14.695 1.00 72.38 181 ASP A CA 1
ATOM 1395 C C . ASP A 1 181 ? -7.354 21.134 15.981 1.00 72.38 181 ASP A C 1
ATOM 1397 O O . ASP A 1 181 ? -6.323 20.544 16.322 1.00 72.38 181 ASP A O 1
ATOM 1401 N N . SER A 1 182 ? -8.464 21.178 16.716 1.00 77.81 182 SER A N 1
ATOM 1402 C CA . SER A 1 182 ? -8.627 20.579 18.038 1.00 77.81 182 SER A CA 1
ATOM 1403 C C . SER A 1 182 ? -8.616 19.052 18.026 1.00 77.81 182 SER A C 1
ATOM 1405 O O . SER A 1 182 ? -8.699 18.450 19.091 1.00 77.81 182 SER A O 1
ATOM 1407 N N . PHE A 1 183 ? -8.527 18.416 16.852 1.00 83.88 183 PHE A N 1
ATOM 1408 C CA . PHE A 1 183 ? -8.563 16.959 16.695 1.00 83.88 183 PHE A CA 1
ATOM 1409 C C . PHE A 1 183 ? -7.258 16.387 16.119 1.00 83.88 183 PHE A C 1
ATOM 1411 O O . PHE A 1 183 ? -7.187 15.231 15.687 1.00 83.88 183 PHE A O 1
ATOM 1418 N N . ASN A 1 184 ? -6.187 17.179 16.161 1.00 86.38 184 ASN A N 1
ATOM 1419 C CA . ASN A 1 184 ? -4.841 16.730 15.826 1.00 86.38 184 ASN A CA 1
ATOM 1420 C C . ASN A 1 184 ? -4.242 15.924 16.973 1.00 86.38 184 ASN A C 1
ATOM 1422 O O . ASN A 1 184 ? -3.976 16.481 18.032 1.00 86.38 184 ASN A O 1
ATOM 1426 N N . VAL A 1 185 ? -3.975 14.636 16.779 1.00 86.50 185 VAL A N 1
ATOM 1427 C CA . VAL A 1 185 ? -3.228 13.837 17.755 1.00 86.50 185 VAL A CA 1
ATOM 1428 C C . VAL A 1 185 ? -1.792 14.363 17.792 1.00 86.50 185 VAL A C 1
ATOM 1430 O O . VAL A 1 185 ? -1.066 14.283 16.804 1.00 86.50 185 VAL A O 1
ATOM 1433 N N . TRP A 1 186 ? -1.401 14.960 18.918 1.00 81.12 186 TRP A N 1
ATOM 1434 C CA . TRP A 1 186 ? -0.103 15.628 19.081 1.00 81.12 186 TRP A CA 1
ATOM 1435 C C . TRP A 1 186 ? 0.934 14.726 19.745 1.00 81.12 186 TRP A C 1
ATOM 1437 O O . TRP A 1 186 ? 2.113 14.759 19.402 1.00 81.12 186 TRP A O 1
ATOM 1447 N N . SER A 1 187 ? 0.503 13.933 20.721 1.00 80.56 187 SER A N 1
ATOM 1448 C CA . SER A 1 187 ? 1.384 13.017 21.428 1.00 80.56 187 SER A CA 1
ATOM 1449 C C . SER A 1 187 ? 0.619 11.806 21.917 1.00 80.56 187 SER A C 1
ATOM 1451 O O . SER A 1 187 ? -0.582 11.860 22.186 1.00 80.56 187 SER A O 1
ATOM 1453 N N . TYR A 1 188 ? 1.348 10.710 22.057 1.00 81.75 188 TYR A N 1
ATOM 1454 C CA . TYR A 1 188 ? 0.859 9.481 22.650 1.00 81.75 188 TYR A CA 1
ATOM 1455 C C . TYR A 1 188 ? 1.980 8.780 23.417 1.00 81.75 188 TYR A C 1
ATOM 1457 O O . TYR A 1 188 ? 3.158 8.899 23.079 1.00 81.75 188 TYR A O 1
ATOM 1465 N N . ARG A 1 189 ? 1.613 8.072 24.486 1.00 76.69 189 ARG A N 1
ATOM 1466 C CA . ARG A 1 189 ? 2.503 7.278 25.345 1.00 76.69 189 ARG A CA 1
ATOM 1467 C C . ARG A 1 189 ? 2.002 5.840 25.399 1.00 76.69 189 ARG A C 1
ATOM 1469 O O . ARG A 1 189 ? 0.817 5.587 25.196 1.00 76.69 189 ARG A O 1
ATOM 1476 N N . LYS A 1 190 ? 2.917 4.913 25.716 1.00 70.12 190 LYS A N 1
ATOM 1477 C CA . LYS A 1 190 ? 2.642 3.462 25.728 1.00 70.12 190 LYS A CA 1
ATOM 1478 C C . LYS A 1 190 ? 2.069 2.996 24.385 1.00 70.12 190 LYS A C 1
ATOM 1480 O O . LYS A 1 190 ? 1.116 2.229 24.333 1.00 70.12 190 LYS A O 1
ATOM 1485 N N . LEU A 1 191 ? 2.624 3.558 23.310 1.00 67.38 191 LEU A N 1
ATOM 1486 C CA . LEU A 1 191 ? 2.202 3.279 21.946 1.00 67.38 191 LEU A CA 1
ATOM 1487 C C . LEU A 1 191 ? 2.412 1.804 21.599 1.00 67.38 191 LEU A C 1
ATOM 1489 O O . LEU A 1 191 ? 3.092 1.074 22.321 1.00 67.38 191 LEU A O 1
ATOM 1493 N N . ALA A 1 192 ? 1.857 1.420 20.453 1.00 62.25 192 ALA A N 1
ATOM 1494 C CA . ALA A 1 192 ? 1.932 0.091 19.907 1.00 62.25 192 ALA A CA 1
ATOM 1495 C C . ALA A 1 192 ? 3.332 -0.520 19.989 1.00 62.25 192 ALA A C 1
ATOM 1497 O O . ALA A 1 192 ? 4.329 0.150 19.698 1.00 62.25 192 ALA A O 1
ATOM 1498 N N . ARG A 1 193 ? 3.364 -1.792 20.392 1.00 75.75 193 ARG A N 1
ATOM 1499 C CA . ARG A 1 193 ? 4.560 -2.614 20.563 1.00 75.75 193 ARG A CA 1
ATOM 1500 C C . ARG A 1 193 ? 5.418 -2.484 19.308 1.00 75.75 193 ARG A C 1
ATOM 1502 O O . ARG A 1 193 ? 5.029 -2.953 18.238 1.00 75.75 193 ARG A O 1
ATOM 1509 N N . LYS A 1 194 ? 6.554 -1.802 19.433 1.00 73.38 194 LYS A N 1
ATOM 1510 C CA . LYS A 1 194 ? 7.519 -1.681 18.339 1.00 73.38 194 LYS A CA 1
ATOM 1511 C C . LYS A 1 194 ? 8.137 -3.041 18.066 1.00 73.38 194 LYS A C 1
ATOM 1513 O O . LYS A 1 194 ? 8.251 -3.842 18.991 1.00 73.38 194 LYS A O 1
ATOM 1518 N N . ASP A 1 195 ? 8.482 -3.277 16.805 1.00 69.69 195 ASP A N 1
ATOM 1519 C CA . ASP A 1 195 ? 9.252 -4.449 16.371 1.00 69.69 195 ASP A CA 1
ATOM 1520 C C . ASP A 1 195 ? 8.663 -5.789 16.841 1.00 69.69 195 ASP A C 1
ATOM 1522 O O . ASP A 1 195 ? 9.369 -6.771 17.036 1.00 69.69 195 ASP A O 1
ATOM 1526 N N . SER A 1 196 ? 7.340 -5.835 17.019 1.00 79.62 196 SER A N 1
ATOM 1527 C CA . SER A 1 196 ? 6.637 -7.026 17.505 1.00 79.62 196 SER A CA 1
ATOM 1528 C C . SER A 1 196 ? 6.439 -8.092 16.426 1.00 79.62 196 SER A C 1
ATOM 1530 O O . SER A 1 196 ? 6.086 -9.220 16.757 1.00 79.62 196 SER A O 1
ATOM 1532 N N . VAL A 1 197 ? 6.707 -7.757 15.161 1.00 88.25 197 VAL A N 1
ATOM 1533 C CA . VAL A 1 197 ? 6.769 -8.718 14.057 1.00 88.25 197 VAL A CA 1
ATOM 1534 C C . VAL A 1 197 ? 8.229 -9.024 13.729 1.00 88.25 197 VAL A C 1
ATOM 1536 O O . VAL A 1 197 ? 8.968 -8.142 13.269 1.00 88.25 197 VAL A O 1
ATOM 1539 N N . GLY A 1 198 ? 8.635 -10.273 13.950 1.00 91.31 198 GLY A N 1
ATOM 1540 C CA . GLY A 1 198 ? 9.937 -10.786 13.551 1.00 91.31 198 GLY A CA 1
ATOM 1541 C C . GLY A 1 198 ? 9.983 -11.171 12.072 1.00 91.31 198 GLY A C 1
ATOM 1542 O O . GLY A 1 198 ? 8.971 -11.217 11.367 1.00 91.31 198 GLY A O 1
ATOM 1543 N N . ASP A 1 199 ? 11.191 -11.443 11.581 1.00 94.19 199 ASP A N 1
ATOM 1544 C CA . ASP A 1 199 ? 11.397 -11.839 10.184 1.00 94.19 199 ASP A CA 1
ATOM 1545 C C . ASP A 1 199 ? 10.722 -13.183 9.880 1.00 94.19 199 ASP A C 1
ATOM 1547 O O . ASP A 1 199 ? 10.132 -13.340 8.815 1.00 94.19 199 ASP A O 1
ATOM 1551 N N . ALA A 1 200 ? 10.705 -14.113 10.842 1.00 90.88 200 ALA A N 1
ATOM 1552 C CA . ALA A 1 200 ? 10.051 -15.412 10.697 1.00 90.88 200 ALA A CA 1
ATOM 1553 C C . ALA A 1 200 ? 8.539 -15.280 10.437 1.00 90.88 200 ALA A C 1
ATOM 1555 O O . ALA A 1 200 ? 8.000 -15.952 9.554 1.00 90.88 200 ALA A O 1
ATOM 1556 N N . GLU A 1 201 ? 7.845 -14.387 11.151 1.00 92.38 201 GLU A N 1
ATOM 1557 C CA . GLU A 1 201 ? 6.421 -14.128 10.926 1.00 92.38 201 GLU A CA 1
ATOM 1558 C C . GLU A 1 201 ? 6.164 -13.481 9.560 1.00 92.38 201 GLU A C 1
ATOM 1560 O O . GLU A 1 201 ? 5.181 -13.812 8.891 1.00 92.38 201 GLU A O 1
ATOM 1565 N N . LEU A 1 202 ? 7.047 -12.581 9.116 1.00 92.25 202 LEU A N 1
ATOM 1566 C CA . LEU A 1 202 ? 6.944 -11.951 7.797 1.00 92.25 202 LEU A CA 1
ATOM 1567 C C . LEU A 1 202 ? 7.203 -12.951 6.664 1.00 92.25 202 LEU A C 1
ATOM 1569 O O . LEU A 1 202 ? 6.456 -12.964 5.683 1.00 92.25 202 LEU A O 1
ATOM 1573 N N . GLN A 1 203 ? 8.195 -13.829 6.819 1.00 89.62 203 GLN A N 1
ATOM 1574 C CA . GLN A 1 203 ? 8.473 -14.906 5.869 1.00 89.62 203 GLN A CA 1
ATOM 1575 C C . GLN A 1 203 ? 7.316 -15.905 5.801 1.00 89.62 203 GLN A C 1
ATOM 1577 O O . GLN A 1 203 ? 6.864 -16.245 4.708 1.00 89.62 203 GLN A O 1
ATOM 1582 N N . ALA A 1 204 ? 6.748 -16.299 6.946 1.00 81.94 204 ALA A N 1
ATOM 1583 C CA . ALA A 1 204 ? 5.523 -17.102 6.987 1.00 81.94 204 ALA A CA 1
ATOM 1584 C C . ALA A 1 204 ? 4.331 -16.377 6.326 1.00 81.94 204 ALA A C 1
ATOM 1586 O O . ALA A 1 204 ? 3.452 -17.003 5.726 1.00 81.94 204 ALA A O 1
ATOM 1587 N N . GLY A 1 205 ? 4.322 -15.041 6.383 1.00 81.44 205 GLY A N 1
ATOM 1588 C CA . GLY A 1 205 ? 3.402 -14.165 5.657 1.00 81.44 205 GLY A CA 1
ATOM 1589 C C . GLY A 1 205 ? 3.632 -14.097 4.140 1.00 81.44 205 GLY A C 1
ATOM 1590 O O . GLY A 1 205 ? 2.775 -13.564 3.430 1.00 81.44 205 GLY A O 1
ATOM 1591 N N . GLY A 1 206 ? 4.725 -14.671 3.627 1.00 83.06 206 GLY A N 1
ATOM 1592 C CA . GLY A 1 206 ? 5.066 -14.726 2.204 1.00 83.06 206 GLY A CA 1
ATOM 1593 C C . GLY A 1 206 ? 5.966 -13.591 1.711 1.00 83.06 206 GLY A C 1
ATOM 1594 O O . GLY A 1 206 ? 5.936 -13.296 0.518 1.00 83.06 206 GLY A O 1
ATOM 1595 N N . LEU A 1 207 ? 6.713 -12.931 2.603 1.00 90.94 207 LEU A N 1
ATOM 1596 C CA . LEU A 1 207 ? 7.740 -11.961 2.219 1.00 90.94 207 LEU A CA 1
ATOM 1597 C C . LEU A 1 207 ? 9.109 -12.651 2.100 1.00 90.94 207 LEU A C 1
ATOM 1599 O O . LEU A 1 207 ? 9.474 -13.460 2.953 1.00 90.94 207 LEU A O 1
ATOM 1603 N N . SER A 1 208 ? 9.895 -12.311 1.080 1.00 93.38 208 SER A N 1
ATOM 1604 C CA . SER A 1 208 ? 11.316 -12.683 1.028 1.00 93.38 208 SER A CA 1
ATOM 1605 C C . SER A 1 208 ? 12.150 -11.840 1.997 1.00 93.38 208 SER 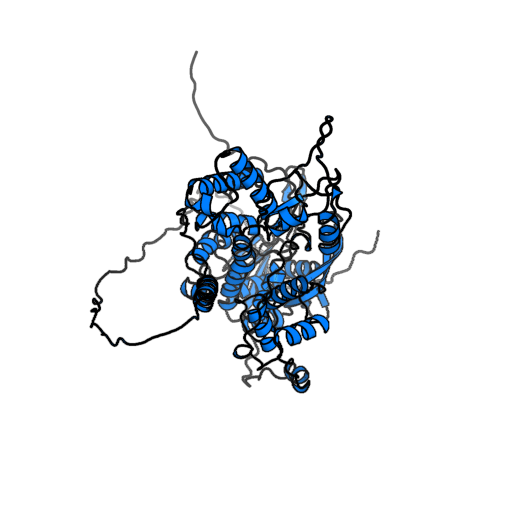A C 1
ATOM 1607 O O . SER A 1 208 ? 11.716 -10.788 2.471 1.00 93.38 208 SER A O 1
ATOM 1609 N N . MET A 1 209 ? 13.395 -12.252 2.251 1.00 95.50 209 MET A N 1
ATOM 1610 C CA . MET A 1 209 ? 14.313 -11.442 3.059 1.00 95.50 209 MET A CA 1
ATOM 1611 C C . MET A 1 209 ? 14.609 -10.079 2.423 1.00 95.50 209 MET A C 1
ATOM 1613 O O . MET A 1 209 ? 14.644 -9.080 3.141 1.00 95.50 209 MET A O 1
ATOM 1617 N N . SER A 1 210 ? 14.755 -10.008 1.097 1.00 95.88 210 SER A N 1
ATOM 1618 C CA . SER A 1 210 ? 14.943 -8.739 0.383 1.00 95.88 210 SER A CA 1
ATOM 1619 C C . SER A 1 210 ? 13.739 -7.809 0.555 1.00 95.88 210 SER A C 1
ATOM 1621 O O . SER A 1 210 ? 13.890 -6.623 0.846 1.00 95.88 210 SER A O 1
ATOM 1623 N N . GLU A 1 211 ? 12.521 -8.347 0.454 1.00 95.62 211 GLU A N 1
ATOM 1624 C CA . GLU A 1 211 ? 11.285 -7.587 0.660 1.00 95.62 211 GLU A CA 1
ATOM 1625 C C . GLU A 1 211 ? 11.133 -7.116 2.112 1.00 95.62 211 GLU A C 1
ATOM 1627 O O . GLU A 1 211 ? 10.687 -5.992 2.344 1.00 95.62 211 GLU A O 1
ATOM 1632 N N . ILE A 1 212 ? 11.541 -7.934 3.090 1.00 95.62 212 ILE A N 1
ATOM 1633 C CA . ILE A 1 212 ? 11.557 -7.566 4.514 1.00 95.62 212 ILE A CA 1
ATOM 1634 C C . ILE A 1 212 ? 12.537 -6.417 4.769 1.00 95.62 212 ILE A C 1
ATOM 1636 O O . ILE A 1 212 ? 12.173 -5.445 5.434 1.00 95.62 212 ILE A O 1
ATOM 1640 N N . ARG A 1 213 ? 13.755 -6.478 4.218 1.00 95.81 213 ARG A N 1
ATOM 1641 C CA . ARG A 1 213 ? 14.743 -5.390 4.337 1.00 95.81 213 ARG A CA 1
ATOM 1642 C C . ARG A 1 213 ? 14.209 -4.092 3.742 1.00 95.81 213 ARG A C 1
ATOM 1644 O O . ARG A 1 213 ? 14.216 -3.059 4.411 1.00 95.81 213 ARG A O 1
ATOM 1651 N N . ILE A 1 214 ? 13.650 -4.164 2.534 1.00 95.31 214 ILE A N 1
ATOM 1652 C CA . ILE A 1 214 ? 13.017 -3.026 1.858 1.00 95.31 214 ILE A CA 1
ATOM 1653 C C . ILE A 1 214 ? 11.850 -2.457 2.681 1.00 95.31 214 ILE A C 1
ATOM 1655 O O . ILE A 1 214 ? 11.738 -1.238 2.827 1.00 95.31 214 ILE A O 1
ATOM 1659 N N . LEU A 1 215 ? 10.986 -3.312 3.235 1.00 94.06 215 LEU A N 1
ATOM 1660 C CA . LEU A 1 215 ? 9.871 -2.914 4.097 1.00 94.06 215 LEU A CA 1
ATOM 1661 C C . LEU A 1 215 ? 10.366 -2.164 5.343 1.00 94.06 215 LEU A C 1
ATOM 1663 O O . LEU A 1 215 ? 9.812 -1.115 5.682 1.00 94.06 215 LEU A O 1
ATOM 1667 N N . ARG A 1 216 ? 11.408 -2.673 6.010 1.00 91.88 216 ARG A N 1
ATOM 1668 C CA . ARG A 1 216 ? 11.995 -2.050 7.208 1.00 91.88 216 ARG A CA 1
ATOM 1669 C C . ARG A 1 216 ? 12.622 -0.691 6.883 1.00 91.88 216 ARG A C 1
ATOM 1671 O O . ARG A 1 216 ? 12.396 0.286 7.595 1.00 91.88 216 ARG A O 1
ATOM 1678 N N . GLU A 1 217 ? 13.334 -0.597 5.767 1.00 90.69 217 GLU A N 1
ATOM 1679 C CA . GLU A 1 217 ? 13.965 0.648 5.322 1.00 90.69 217 GLU A CA 1
ATOM 1680 C C . GLU A 1 217 ? 12.967 1.705 4.842 1.00 90.69 217 GLU A C 1
ATOM 1682 O O . GLU A 1 217 ? 13.199 2.908 4.988 1.00 90.69 217 GLU A O 1
ATOM 1687 N N . ASN A 1 218 ? 11.829 1.279 4.299 1.00 89.38 218 ASN A N 1
ATOM 1688 C CA . ASN A 1 218 ? 10.778 2.186 3.860 1.00 89.38 218 ASN A CA 1
ATOM 1689 C C . ASN A 1 218 ? 9.755 2.472 4.940 1.00 89.38 218 ASN A C 1
ATOM 1691 O O . ASN A 1 218 ? 9.722 3.561 5.510 1.00 89.38 218 ASN A O 1
ATOM 1695 N N . ALA A 1 219 ? 8.887 1.499 5.167 1.00 85.62 219 ALA A N 1
ATOM 1696 C CA . ALA A 1 219 ? 7.643 1.709 5.863 1.00 85.62 219 ALA A CA 1
ATOM 1697 C C . ALA A 1 219 ? 7.888 1.862 7.366 1.00 85.62 219 ALA A C 1
ATOM 1699 O O . ALA A 1 219 ? 7.363 2.778 7.990 1.00 85.62 219 ALA A O 1
ATOM 1700 N N . PHE A 1 220 ? 8.782 1.060 7.953 1.00 87.31 220 PHE A N 1
ATOM 1701 C CA . PHE A 1 220 ? 9.027 1.154 9.396 1.00 87.31 220 PHE A CA 1
ATOM 1702 C C . PHE A 1 220 ? 9.688 2.481 9.777 1.00 87.31 220 PHE A C 1
ATOM 1704 O O . PHE A 1 220 ? 9.406 3.001 10.855 1.00 87.31 220 PHE A O 1
ATOM 1711 N N . LYS A 1 221 ? 10.498 3.093 8.903 1.00 83.19 221 LYS A N 1
ATOM 1712 C CA . LYS A 1 221 ? 11.071 4.420 9.181 1.00 83.19 221 LYS A CA 1
ATOM 1713 C C . LYS A 1 221 ? 10.003 5.513 9.317 1.00 83.19 221 LYS A C 1
ATOM 1715 O O . LYS A 1 221 ? 10.203 6.429 10.113 1.00 83.19 221 LYS A O 1
ATOM 1720 N N . GLU A 1 222 ? 8.866 5.413 8.622 1.00 78.19 222 GLU A N 1
ATOM 1721 C CA . GLU A 1 222 ? 7.794 6.425 8.679 1.00 78.19 222 GLU A CA 1
ATOM 1722 C C . GLU A 1 222 ? 7.120 6.492 10.054 1.00 78.19 222 GLU A C 1
ATOM 1724 O O . GLU A 1 222 ? 6.871 7.574 10.584 1.00 78.19 222 GLU A O 1
ATOM 1729 N N . SER A 1 223 ? 6.870 5.335 10.663 1.00 80.75 223 SER A N 1
ATOM 1730 C CA . SER A 1 223 ? 6.204 5.214 11.968 1.00 80.75 223 SER A CA 1
ATOM 1731 C C . SER A 1 223 ? 7.156 4.894 13.124 1.00 80.75 223 SER A C 1
ATOM 1733 O O . SER A 1 223 ? 6.707 4.692 14.255 1.00 80.75 223 SER A O 1
ATOM 1735 N N . ARG A 1 224 ? 8.468 4.817 12.858 1.00 82.81 224 ARG A N 1
ATOM 1736 C CA . ARG A 1 224 ? 9.484 4.270 13.778 1.00 82.81 224 ARG A CA 1
ATOM 1737 C C . ARG A 1 224 ? 9.112 2.860 14.274 1.00 82.81 224 ARG A C 1
ATOM 1739 O O . ARG A 1 224 ? 9.181 2.591 15.475 1.00 82.81 224 ARG A O 1
ATOM 1746 N N . GLY A 1 225 ? 8.654 2.014 13.350 1.00 83.50 225 GLY A N 1
ATOM 1747 C CA . GLY A 1 225 ? 8.274 0.616 13.581 1.00 83.50 225 GLY A CA 1
ATOM 1748 C C . GLY A 1 225 ? 6.937 0.430 14.303 1.00 83.50 225 GLY A C 1
ATOM 1749 O O . GLY A 1 225 ? 6.685 -0.637 14.857 1.00 83.50 225 GLY A O 1
ATOM 1750 N N . SER A 1 226 ? 6.081 1.459 14.354 1.00 90.38 226 SER A N 1
ATOM 1751 C CA . SER A 1 226 ? 4.822 1.399 15.098 1.00 90.38 226 SER A CA 1
ATOM 1752 C C . SER A 1 226 ? 3.609 1.157 14.200 1.00 90.38 226 SER A C 1
ATOM 1754 O O . SER A 1 226 ? 3.163 2.023 13.451 1.00 90.38 226 SER A O 1
ATOM 1756 N N . PHE A 1 227 ? 2.992 -0.007 14.369 1.00 93.62 227 PHE A N 1
ATOM 1757 C CA . PHE A 1 227 ? 1.791 -0.431 13.641 1.00 93.62 227 PHE A CA 1
ATOM 1758 C C . PHE A 1 227 ? 0.485 0.207 14.123 1.00 93.62 227 PHE A C 1
ATOM 1760 O O . PHE A 1 227 ? -0.547 0.072 13.469 1.00 93.62 227 PHE A O 1
ATOM 1767 N N . GLY A 1 228 ? 0.518 0.882 15.271 1.00 93.38 228 GLY A N 1
ATOM 1768 C CA . GLY A 1 228 ? -0.600 1.653 15.812 1.00 93.38 228 GLY A CA 1
ATOM 1769 C C . GLY A 1 228 ? -0.388 3.159 15.715 1.00 93.38 228 GLY A C 1
ATOM 1770 O O . GLY A 1 228 ? -1.151 3.905 16.320 1.00 93.38 228 GLY A O 1
ATOM 1771 N N . ALA A 1 229 ? 0.651 3.624 15.011 1.00 92.44 229 ALA A N 1
ATOM 1772 C CA . ALA A 1 229 ? 0.890 5.050 14.834 1.00 92.44 229 ALA A CA 1
ATOM 1773 C C . ALA A 1 229 ? -0.292 5.707 14.113 1.00 92.44 229 ALA A C 1
ATOM 1775 O O . ALA A 1 229 ? -0.785 5.186 13.112 1.00 92.44 229 ALA A O 1
ATOM 1776 N N . VAL A 1 230 ? -0.721 6.862 14.615 1.00 93.44 230 VAL A N 1
ATOM 1777 C CA . VAL A 1 230 ? -1.795 7.666 14.028 1.00 93.44 230 VAL A CA 1
ATOM 1778 C C . VAL A 1 230 ? -1.278 9.073 13.781 1.00 93.44 230 VAL A C 1
ATOM 1780 O O . VAL A 1 230 ? -0.698 9.692 14.670 1.00 93.44 230 VAL A O 1
ATOM 1783 N N . ASN A 1 231 ? -1.558 9.595 12.597 1.00 91.69 231 ASN A N 1
ATOM 1784 C CA . ASN A 1 231 ? -1.396 10.996 12.246 1.00 91.69 231 ASN A CA 1
ATOM 1785 C C . ASN A 1 231 ? -2.777 11.545 11.875 1.00 91.69 231 ASN A C 1
ATOM 1787 O O . ASN A 1 231 ? -3.509 10.921 11.119 1.00 91.69 231 ASN A O 1
ATOM 1791 N N . SER A 1 232 ? -3.155 12.700 12.411 1.00 91.12 232 SER A N 1
ATOM 1792 C CA . SER A 1 232 ? -4.402 13.369 12.036 1.00 91.12 232 SER A CA 1
ATOM 1793 C C . SER A 1 232 ? -4.230 14.855 11.743 1.00 91.12 232 SER A C 1
ATOM 1795 O O . SER A 1 232 ? -5.221 15.574 11.767 1.00 91.12 232 SER A O 1
ATOM 1797 N N . TRP A 1 233 ? -3.004 15.333 11.503 1.00 83.44 233 TRP A N 1
ATOM 1798 C CA . TRP A 1 233 ? -2.708 16.764 11.336 1.00 83.44 233 TRP A CA 1
ATOM 1799 C C . TRP A 1 233 ? -2.531 17.210 9.886 1.00 83.44 233 TRP A C 1
ATOM 1801 O O . TRP A 1 233 ? -2.465 18.411 9.623 1.00 83.44 233 TRP A O 1
ATOM 1811 N N . ASP A 1 234 ? -2.442 16.269 8.953 1.00 84.50 234 ASP A N 1
ATOM 1812 C CA . ASP A 1 234 ? -2.257 16.560 7.541 1.00 84.50 234 ASP A CA 1
ATOM 1813 C C . ASP A 1 234 ? -3.577 16.548 6.754 1.00 84.50 234 ASP A C 1
ATOM 1815 O O . ASP A 1 234 ? -4.688 16.350 7.257 1.00 84.50 234 ASP A O 1
ATOM 1819 N N . ARG A 1 235 ? -3.434 16.745 5.447 1.00 86.94 235 ARG A N 1
ATOM 1820 C CA . ARG A 1 235 ? -4.508 16.639 4.469 1.00 86.94 235 ARG A CA 1
ATOM 1821 C C . ARG A 1 235 ? -4.874 15.173 4.189 1.00 86.94 235 ARG A C 1
ATOM 1823 O O . ARG A 1 235 ? -5.195 14.839 3.060 1.00 86.94 235 ARG A O 1
ATOM 1830 N N . GLN A 1 236 ? -4.866 14.257 5.146 1.00 90.88 236 GLN A N 1
ATOM 1831 C CA . GLN A 1 236 ? -5.396 12.899 4.952 1.00 90.88 236 GLN A CA 1
ATOM 1832 C C . GLN A 1 236 ? -6.582 12.578 5.861 1.00 90.88 236 GLN A C 1
ATOM 1834 O O . GLN A 1 236 ? -7.129 11.481 5.766 1.00 90.88 236 GLN A O 1
ATOM 1839 N N . ILE A 1 237 ? -7.050 13.561 6.649 1.00 92.81 237 ILE A N 1
ATOM 1840 C CA . ILE A 1 237 ? -8.065 13.443 7.718 1.00 92.81 237 ILE A CA 1
ATOM 1841 C C . ILE A 1 237 ? -7.522 12.611 8.884 1.00 92.81 237 ILE A C 1
ATOM 1843 O O . ILE A 1 237 ? -7.423 13.091 10.013 1.00 92.81 237 ILE A O 1
ATOM 1847 N N . ILE A 1 238 ? -7.140 11.374 8.590 1.00 95.00 238 ILE A N 1
ATOM 1848 C CA . ILE A 1 238 ? -6.432 10.466 9.474 1.00 95.00 238 ILE A CA 1
ATOM 1849 C C . ILE A 1 238 ? -5.538 9.555 8.634 1.00 95.00 238 ILE A C 1
ATOM 1851 O O . ILE A 1 238 ? -5.936 9.106 7.564 1.00 95.00 238 ILE A O 1
ATOM 1855 N N . SER A 1 239 ? -4.358 9.247 9.144 1.00 95.19 239 SER A N 1
ATOM 1856 C CA . SER A 1 239 ? -3.455 8.224 8.641 1.00 95.19 239 SER A CA 1
ATOM 1857 C C . SER A 1 239 ? -3.131 7.268 9.783 1.00 95.19 239 SER A C 1
ATOM 1859 O O . SER A 1 239 ? -2.954 7.702 10.923 1.00 95.19 239 SER A O 1
ATOM 1861 N N . TRP A 1 240 ? -3.081 5.970 9.505 1.00 96.00 240 TRP A N 1
ATOM 1862 C CA . TRP A 1 240 ? -2.859 4.936 10.515 1.00 96.00 240 TRP A CA 1
ATOM 1863 C C . TRP A 1 240 ? -1.864 3.888 10.038 1.00 96.00 240 TRP A C 1
ATOM 1865 O O . TRP A 1 240 ? -1.776 3.593 8.850 1.00 96.00 240 TRP A O 1
ATOM 1875 N N . GLY A 1 241 ? -1.157 3.282 10.982 1.00 94.44 241 GLY A N 1
ATOM 1876 C CA . GLY A 1 241 ? -0.352 2.099 10.741 1.00 94.44 241 GLY A CA 1
ATOM 1877 C C . GLY A 1 241 ? 1.094 2.401 10.392 1.00 94.44 241 GLY A C 1
ATOM 1878 O O . GLY A 1 241 ? 1.540 3.553 10.357 1.00 94.44 241 GLY A O 1
ATOM 1879 N N . MET A 1 242 ? 1.837 1.328 10.137 1.00 93.06 242 MET A N 1
ATOM 1880 C CA . MET A 1 242 ? 3.288 1.405 10.021 1.00 93.06 242 MET A CA 1
ATOM 1881 C C . MET A 1 242 ? 3.752 2.248 8.822 1.00 93.06 242 MET A C 1
ATOM 1883 O O . MET A 1 242 ? 4.753 2.941 8.949 1.00 93.06 242 MET A O 1
ATOM 1887 N N . ALA A 1 243 ? 2.975 2.284 7.735 1.00 91.94 243 ALA A N 1
ATOM 1888 C CA . ALA A 1 243 ? 3.227 3.087 6.533 1.00 91.94 243 ALA A CA 1
ATOM 1889 C C . ALA A 1 243 ? 2.321 4.330 6.426 1.00 91.94 243 ALA A C 1
ATOM 1891 O O . ALA A 1 243 ? 2.111 4.848 5.333 1.00 91.94 243 ALA A O 1
ATOM 1892 N N . GLN A 1 244 ? 1.682 4.738 7.533 1.00 92.62 244 GLN A N 1
ATOM 1893 C CA . GLN A 1 244 ? 0.771 5.890 7.572 1.00 92.62 244 GLN A CA 1
ATOM 1894 C C . GLN A 1 244 ? -0.292 5.854 6.457 1.00 92.62 244 GLN A C 1
ATOM 1896 O O . GLN A 1 244 ? -0.487 6.815 5.715 1.00 92.62 244 GLN A O 1
ATOM 1901 N N . PHE A 1 245 ? -1.004 4.729 6.350 1.00 94.88 245 PHE A N 1
ATOM 1902 C CA . PHE A 1 245 ? -2.069 4.541 5.371 1.00 94.88 245 PHE A CA 1
ATOM 1903 C C . PHE A 1 245 ? -3.165 5.584 5.591 1.00 94.88 245 PHE A C 1
ATOM 1905 O O . PHE A 1 245 ? -3.689 5.716 6.696 1.00 94.88 245 PHE A O 1
ATOM 1912 N N . ALA A 1 246 ? -3.507 6.311 4.536 1.00 94.44 246 ALA A N 1
ATOM 1913 C CA . ALA A 1 246 ? -4.281 7.538 4.570 1.00 94.44 246 ALA A CA 1
ATOM 1914 C C . ALA A 1 246 ? -5.780 7.295 4.348 1.00 94.44 246 ALA A C 1
ATOM 1916 O O . ALA A 1 246 ? -6.190 6.580 3.429 1.00 94.44 246 ALA A O 1
ATOM 1917 N N . GLY A 1 247 ? -6.601 7.930 5.182 1.00 95.44 247 GLY A N 1
ATOM 1918 C CA . GLY A 1 247 ? -8.058 7.876 5.138 1.00 95.44 247 GLY A CA 1
ATOM 1919 C C . GLY A 1 247 ? -8.609 8.485 3.856 1.00 95.44 247 GLY A C 1
ATOM 1920 O O . GLY A 1 247 ? -9.278 7.795 3.086 1.00 95.44 247 GLY A O 1
ATOM 1921 N N . HIS A 1 248 ? -8.273 9.750 3.601 1.00 94.00 248 HIS A N 1
ATOM 1922 C CA . HIS A 1 248 ? -8.774 10.495 2.445 1.00 94.00 248 HIS A CA 1
ATOM 1923 C C . HIS A 1 248 ? -8.256 9.958 1.102 1.00 94.00 248 HIS A C 1
ATOM 1925 O O . HIS A 1 248 ? -9.038 9.763 0.175 1.00 94.00 248 HIS A O 1
ATOM 1931 N N . ALA A 1 249 ? -6.962 9.628 0.999 1.00 87.50 249 ALA A N 1
ATOM 1932 C CA . ALA A 1 249 ? -6.404 8.997 -0.204 1.00 87.50 249 ALA A CA 1
ATOM 1933 C C . ALA A 1 249 ? -6.911 7.556 -0.445 1.00 87.50 249 ALA A C 1
ATOM 1935 O O . ALA A 1 249 ? -6.566 6.938 -1.450 1.00 87.50 249 ALA A O 1
ATOM 1936 N N . GLY A 1 250 ? -7.698 6.988 0.476 1.00 90.75 250 GLY A N 1
ATOM 1937 C CA . GLY A 1 250 ? -8.313 5.666 0.344 1.00 90.75 250 GLY A CA 1
ATOM 1938 C C . GLY A 1 250 ? -7.389 4.482 0.646 1.00 90.75 250 GLY A C 1
ATOM 1939 O O . GLY A 1 250 ? -7.868 3.350 0.742 1.00 90.75 250 GLY A O 1
ATOM 1940 N N . THR A 1 251 ? -6.085 4.698 0.860 1.00 93.88 251 THR A N 1
ATOM 1941 C CA . THR A 1 251 ? -5.143 3.606 1.167 1.00 93.88 251 THR A CA 1
ATOM 1942 C C . THR A 1 251 ? -5.450 2.933 2.503 1.00 93.88 251 THR A C 1
ATOM 1944 O O . THR A 1 251 ? -5.272 1.720 2.611 1.00 93.88 251 THR A O 1
ATOM 1947 N N . LEU A 1 252 ? -5.991 3.664 3.483 1.00 97.06 252 LEU A N 1
ATOM 1948 C CA . LEU A 1 252 ? -6.454 3.099 4.752 1.00 97.06 252 LEU A CA 1
ATOM 1949 C C . LEU A 1 252 ? -7.712 2.238 4.591 1.00 97.06 252 LEU A C 1
ATOM 1951 O O . LEU A 1 252 ? -7.803 1.165 5.181 1.00 97.06 252 LEU A O 1
ATOM 1955 N N . ALA A 1 253 ? -8.676 2.667 3.772 1.00 96.94 253 ALA A N 1
ATOM 1956 C CA . ALA A 1 253 ? -9.870 1.866 3.504 1.00 96.94 253 ALA A CA 1
ATOM 1957 C C . ALA A 1 253 ? -9.512 0.555 2.783 1.00 96.94 253 ALA A C 1
ATOM 1959 O O . ALA A 1 253 ? -10.020 -0.506 3.139 1.00 96.94 253 ALA A O 1
ATOM 1960 N N . ASN A 1 254 ? -8.583 0.616 1.824 1.00 94.88 254 ASN A N 1
ATOM 1961 C CA . ASN A 1 254 ? -8.054 -0.566 1.143 1.00 94.88 254 ASN A CA 1
ATOM 1962 C C . ASN A 1 254 ? -7.288 -1.497 2.095 1.00 94.88 254 ASN A C 1
ATOM 1964 O O . ASN A 1 254 ? -7.467 -2.712 2.019 1.00 94.88 254 ASN A O 1
ATOM 1968 N N . LEU A 1 255 ? -6.497 -0.950 3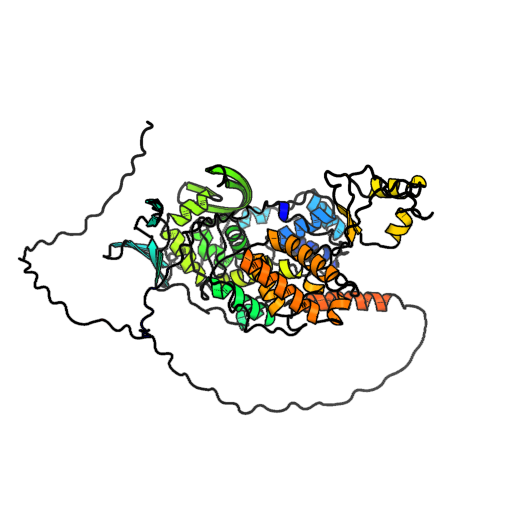.025 1.00 97.44 255 LEU A N 1
ATOM 1969 C CA . LEU A 1 255 ? -5.865 -1.745 4.079 1.00 97.44 255 LEU A CA 1
ATOM 1970 C C . LEU A 1 255 ? -6.911 -2.441 4.959 1.00 97.44 255 LEU A C 1
ATOM 1972 O O . LEU A 1 255 ? -6.780 -3.628 5.234 1.00 97.44 255 LEU A O 1
ATOM 1976 N N . LEU A 1 256 ? -7.948 -1.734 5.414 1.00 98.19 256 LEU A N 1
ATOM 1977 C CA . LEU A 1 256 ? -8.988 -2.343 6.248 1.00 98.19 256 LEU A CA 1
ATOM 1978 C C . LEU A 1 256 ? -9.744 -3.447 5.498 1.00 98.19 256 LEU A C 1
ATOM 1980 O O . LEU A 1 256 ? -10.002 -4.491 6.089 1.00 98.19 256 LEU A O 1
ATOM 1984 N N . ALA A 1 257 ? -10.036 -3.261 4.204 1.00 95.38 257 ALA A N 1
ATOM 1985 C CA . ALA A 1 257 ? -10.574 -4.324 3.347 1.00 95.38 257 ALA A CA 1
ATOM 1986 C C . ALA A 1 257 ? -9.633 -5.531 3.294 1.00 95.38 257 ALA A C 1
ATOM 1988 O O . ALA A 1 257 ? -10.068 -6.660 3.499 1.00 95.38 257 ALA A O 1
ATOM 1989 N N . PHE A 1 258 ? -8.336 -5.286 3.106 1.00 93.81 258 PHE A N 1
ATOM 1990 C CA . PHE A 1 258 ? -7.331 -6.341 3.107 1.00 93.81 258 PHE A CA 1
ATOM 1991 C C . PHE A 1 258 ? -7.298 -7.101 4.441 1.00 93.81 258 PHE A C 1
ATOM 1993 O O . PHE A 1 258 ? -7.322 -8.328 4.447 1.00 93.81 258 PHE A O 1
ATOM 2000 N N . ILE A 1 259 ? -7.289 -6.403 5.584 1.00 96.75 259 ILE A N 1
ATOM 2001 C CA . ILE A 1 259 ? -7.293 -7.037 6.914 1.00 96.75 259 ILE A CA 1
ATOM 2002 C C . ILE A 1 259 ? -8.582 -7.841 7.130 1.00 96.75 259 ILE A C 1
ATOM 2004 O O . ILE A 1 259 ? -8.523 -8.935 7.692 1.00 96.75 259 ILE A O 1
ATOM 2008 N N . ALA A 1 260 ? -9.733 -7.337 6.670 1.00 94.44 260 ALA A N 1
ATOM 2009 C CA . ALA A 1 260 ? -11.024 -8.018 6.791 1.00 94.44 260 ALA A CA 1
ATOM 2010 C C . ALA A 1 260 ? -11.045 -9.406 6.140 1.00 94.44 260 ALA A C 1
ATOM 2012 O O . ALA A 1 260 ? -11.857 -10.247 6.517 1.00 94.44 260 ALA A O 1
ATOM 2013 N N . GLU A 1 261 ? -10.141 -9.668 5.205 1.00 85.12 261 GLU A N 1
ATOM 2014 C CA . GLU A 1 261 ? -10.088 -10.927 4.466 1.00 85.12 261 GLU A CA 1
ATOM 2015 C C . GLU A 1 261 ? -8.862 -11.758 4.784 1.00 85.12 261 GLU A C 1
ATOM 2017 O O . GLU A 1 261 ? -8.949 -12.983 4.821 1.00 85.12 261 GLU A O 1
ATOM 2022 N N . ASP A 1 262 ? -7.725 -11.101 5.004 1.00 86.00 262 ASP A N 1
ATOM 2023 C CA . ASP A 1 262 ? -6.482 -11.772 5.350 1.00 86.00 262 ASP A CA 1
ATOM 2024 C C . ASP A 1 262 ? -6.493 -12.244 6.808 1.00 86.00 262 ASP A C 1
ATOM 2026 O O . ASP A 1 262 ? -5.964 -13.304 7.138 1.00 86.00 262 ASP A O 1
ATOM 2030 N N . ALA A 1 263 ? -7.161 -11.485 7.680 1.00 91.19 263 ALA A N 1
ATOM 2031 C CA . ALA A 1 263 ? -7.289 -11.772 9.100 1.00 91.19 263 ALA A CA 1
ATOM 2032 C C . ALA A 1 263 ? -8.728 -11.513 9.602 1.00 91.19 263 ALA A C 1
ATOM 2034 O O . ALA A 1 263 ? -8.918 -10.724 10.532 1.00 91.19 263 ALA A O 1
ATOM 2035 N N . PRO A 1 264 ? -9.759 -12.200 9.062 1.00 89.19 264 PRO A N 1
ATOM 2036 C CA . PRO A 1 264 ? -11.171 -11.903 9.334 1.00 89.19 264 PRO A CA 1
ATOM 2037 C C . PRO A 1 264 ? -11.530 -12.000 10.820 1.00 89.19 264 PRO A C 1
ATOM 2039 O O . PRO A 1 264 ? -12.304 -11.195 11.330 1.00 89.19 264 PRO A O 1
ATOM 2042 N N . VAL A 1 265 ? -10.928 -12.948 11.546 1.00 91.88 265 VAL A N 1
ATOM 2043 C CA . VAL A 1 265 ? -11.126 -13.100 12.997 1.00 91.88 265 VAL A CA 1
ATOM 2044 C C . VAL A 1 265 ? -10.563 -11.898 13.761 1.00 91.88 265 VAL A C 1
ATOM 2046 O O . VAL A 1 265 ? -11.207 -11.395 14.679 1.00 91.88 265 VAL A O 1
ATOM 2049 N N . ALA A 1 266 ? -9.376 -11.416 13.379 1.00 94.94 266 ALA A N 1
ATOM 2050 C CA . ALA A 1 266 ? -8.775 -10.233 13.993 1.00 94.94 266 ALA A CA 1
ATOM 2051 C C . ALA A 1 266 ? -9.575 -8.974 13.637 1.00 94.94 266 ALA A C 1
ATOM 2053 O O . ALA A 1 266 ? -9.867 -8.163 14.512 1.00 94.94 266 ALA A O 1
ATOM 2054 N N . PHE A 1 267 ? -9.999 -8.848 12.376 1.00 97.12 267 PHE A N 1
ATOM 2055 C CA . PHE A 1 267 ? -10.825 -7.736 11.925 1.00 97.12 267 PHE A CA 1
ATOM 2056 C C . PHE A 1 267 ? -12.157 -7.671 12.674 1.00 97.12 267 PHE A C 1
ATOM 2058 O O . PHE A 1 267 ? -12.558 -6.606 13.139 1.00 97.12 267 PHE A O 1
ATOM 2065 N N . ALA A 1 268 ? -12.827 -8.811 12.852 1.00 95.25 268 ALA A N 1
ATOM 2066 C CA . ALA A 1 268 ? -14.072 -8.874 13.602 1.00 95.25 268 ALA A CA 1
ATOM 2067 C C . ALA A 1 268 ? -13.874 -8.443 15.064 1.00 95.25 268 ALA A C 1
ATOM 2069 O O . ALA A 1 268 ? -14.658 -7.644 15.582 1.00 95.25 268 ALA A O 1
ATOM 2070 N N . ALA A 1 269 ? -12.805 -8.929 15.705 1.00 94.50 269 ALA A N 1
ATOM 2071 C CA . ALA A 1 269 ? -12.487 -8.632 17.098 1.00 94.50 269 ALA A CA 1
ATOM 2072 C C . ALA A 1 269 ? -12.152 -7.150 17.339 1.00 94.50 269 ALA A C 1
ATOM 2074 O O . ALA A 1 269 ? -12.591 -6.586 18.344 1.00 94.50 269 ALA A O 1
ATOM 2075 N N . TRP A 1 270 ? -11.402 -6.528 16.424 1.00 96.50 270 TRP A N 1
ATOM 2076 C CA . TRP A 1 270 ? -10.881 -5.166 16.583 1.00 96.50 270 TRP A CA 1
ATOM 2077 C C . TRP A 1 270 ? -11.691 -4.082 15.885 1.00 96.50 270 TRP A C 1
ATOM 2079 O O . TRP A 1 270 ? -11.628 -2.936 16.303 1.00 96.50 270 TRP A O 1
ATOM 2089 N N . PHE A 1 271 ? -12.452 -4.396 14.843 1.00 97.62 271 PHE A N 1
ATOM 2090 C CA . PHE A 1 271 ? -13.149 -3.382 14.050 1.00 97.62 271 PHE A CA 1
ATOM 2091 C C . PHE A 1 271 ? -14.653 -3.609 14.064 1.00 97.62 271 PHE A C 1
ATOM 2093 O O . PHE A 1 271 ? -15.383 -2.781 14.616 1.00 97.62 271 PHE A O 1
ATOM 2100 N N . THR A 1 272 ? -15.127 -4.750 13.551 1.00 96.88 272 THR A N 1
ATOM 2101 C CA . THR A 1 272 ? -16.574 -5.000 13.402 1.00 96.88 272 THR A CA 1
ATOM 2102 C C . THR A 1 272 ? -17.306 -4.906 14.733 1.00 96.88 272 THR A C 1
ATOM 2104 O O . THR A 1 272 ? -18.340 -4.247 14.827 1.00 96.88 272 THR A O 1
ATOM 2107 N N . ARG A 1 273 ? -16.723 -5.488 15.788 1.00 94.94 273 ARG A N 1
ATOM 2108 C CA . ARG A 1 273 ? -17.249 -5.431 17.155 1.00 94.94 273 ARG A CA 1
ATOM 2109 C C . ARG A 1 273 ? -17.496 -4.007 17.660 1.00 94.94 273 ARG A C 1
ATOM 2111 O O . ARG A 1 273 ? -18.394 -3.792 18.468 1.00 94.94 273 ARG A O 1
ATOM 2118 N N . PHE A 1 274 ? -16.706 -3.041 17.203 1.00 96.44 274 PHE A N 1
ATOM 2119 C CA . PHE A 1 274 ? -16.777 -1.652 17.649 1.00 96.44 274 PHE A CA 1
ATOM 2120 C C . PHE A 1 274 ? -17.453 -0.728 16.635 1.00 96.44 274 PHE A C 1
ATOM 2122 O O . PHE A 1 274 ? -17.373 0.490 16.787 1.00 96.44 274 PHE A O 1
ATOM 2129 N N . GLY A 1 275 ? -18.145 -1.302 15.645 1.00 97.31 275 GLY A N 1
ATOM 2130 C CA . GLY A 1 275 ? -18.891 -0.558 14.637 1.00 97.31 275 GLY A CA 1
ATOM 2131 C C . GLY A 1 275 ? -18.038 -0.064 13.472 1.00 97.31 275 GLY A C 1
ATOM 2132 O O . GLY A 1 275 ? -18.515 0.749 12.692 1.00 97.31 275 GLY A O 1
ATOM 2133 N N . VAL A 1 276 ? -16.796 -0.535 13.333 1.00 98.06 276 VAL A N 1
ATOM 2134 C CA . VAL A 1 276 ? -15.931 -0.209 12.194 1.00 98.06 276 VAL A CA 1
ATOM 2135 C C . VAL A 1 276 ? -16.013 -1.333 11.168 1.00 98.06 276 VAL A C 1
ATOM 2137 O O . VAL A 1 276 ? -15.709 -2.490 11.460 1.00 98.06 276 VAL A O 1
ATOM 2140 N N . SER A 1 277 ? -16.412 -1.005 9.948 1.00 97.44 277 SER A N 1
ATOM 2141 C CA . SER A 1 277 ? -16.422 -1.937 8.825 1.00 97.44 277 SER A CA 1
ATOM 2142 C C . SER A 1 277 ? -15.900 -1.267 7.557 1.00 97.44 277 SER A C 1
ATOM 2144 O O . SER A 1 277 ? -15.513 -0.097 7.544 1.00 97.44 277 SER A O 1
ATOM 2146 N N . VAL A 1 278 ? -15.839 -2.041 6.481 1.00 96.19 278 VAL A N 1
ATOM 2147 C CA . VAL A 1 278 ? -15.399 -1.591 5.167 1.00 96.19 278 VAL A CA 1
ATOM 2148 C C . VAL A 1 278 ? -16.359 -2.133 4.124 1.00 96.19 278 VAL A C 1
ATOM 2150 O O . VAL A 1 278 ? -16.749 -3.300 4.156 1.00 96.19 278 VAL A O 1
ATOM 2153 N N . GLU A 1 279 ? -16.763 -1.265 3.210 1.00 93.94 279 GLU A N 1
ATOM 2154 C CA . GLU A 1 279 ? -17.677 -1.584 2.124 1.00 93.94 279 GLU A CA 1
ATOM 2155 C C . GLU A 1 279 ? -17.076 -1.151 0.791 1.00 93.94 279 GLU A C 1
ATOM 2157 O O . GLU A 1 279 ? -16.032 -0.502 0.727 1.00 93.94 279 GLU A O 1
ATOM 2162 N N . HIS A 1 280 ? -17.731 -1.533 -0.304 1.00 88.06 280 HIS A N 1
ATOM 2163 C CA . HIS A 1 280 ? -17.327 -1.131 -1.640 1.00 88.06 280 HIS A CA 1
ATOM 2164 C C . HIS A 1 280 ? -18.527 -0.653 -2.437 1.00 88.06 280 HIS A C 1
ATOM 2166 O O . HIS A 1 280 ? -19.551 -1.328 -2.506 1.00 88.06 280 HIS A O 1
ATOM 2172 N N . GLY A 1 281 ? -18.394 0.506 -3.065 1.00 89.44 281 GLY A N 1
ATOM 2173 C CA . GLY A 1 281 ? -19.505 1.163 -3.738 1.00 89.44 281 GLY A CA 1
ATOM 2174 C C . GLY A 1 281 ? -19.319 2.667 -3.751 1.00 89.44 281 GLY A C 1
ATOM 2175 O O . GLY A 1 281 ? -18.197 3.149 -3.615 1.00 89.44 281 GLY A O 1
ATOM 2176 N N . SER A 1 282 ? -20.415 3.389 -3.946 1.00 93.12 282 SER A N 1
ATOM 2177 C CA . SER A 1 282 ? -20.428 4.849 -3.915 1.00 93.12 282 SER A CA 1
ATOM 2178 C C . SER A 1 282 ? -20.351 5.367 -2.479 1.00 93.12 282 SER A C 1
ATOM 2180 O O . SER A 1 282 ? -21.085 4.879 -1.622 1.00 93.12 282 SER A O 1
ATOM 2182 N N . TYR A 1 283 ? -19.514 6.369 -2.221 1.00 94.56 283 TYR A N 1
ATOM 2183 C CA . TYR A 1 283 ? -19.338 6.951 -0.891 1.00 94.56 283 TYR A CA 1
ATOM 2184 C C . TYR A 1 283 ? -19.075 8.468 -0.933 1.00 94.56 283 TYR A C 1
ATOM 2186 O O . TYR A 1 283 ? -18.587 8.974 -1.950 1.00 94.56 283 TYR A O 1
ATOM 2194 N N . PRO A 1 284 ? -19.384 9.204 0.156 1.00 94.44 284 PRO A N 1
ATOM 2195 C CA . PRO A 1 284 ? -19.077 10.630 0.269 1.00 94.44 284 PRO A CA 1
ATOM 2196 C C . PRO A 1 284 ? -17.566 10.897 0.307 1.00 94.44 284 PRO A C 1
ATOM 2198 O O . PRO A 1 284 ? -16.858 10.333 1.143 1.00 94.44 284 PRO A O 1
ATOM 2201 N N . TYR A 1 285 ? -17.098 11.801 -0.551 1.00 95.25 285 TYR A N 1
ATOM 2202 C CA . TYR A 1 285 ? -15.696 12.213 -0.667 1.00 95.25 285 TYR A CA 1
ATOM 2203 C C . TYR A 1 285 ? -15.590 13.740 -0.676 1.00 95.25 285 TYR A C 1
ATOM 2205 O O . TYR A 1 285 ? -16.335 14.386 -1.413 1.00 95.25 285 TYR A O 1
ATOM 2213 N N . ILE A 1 286 ? -14.691 14.335 0.106 1.00 92.81 286 ILE A N 1
ATOM 2214 C CA . ILE A 1 286 ? -14.499 15.788 0.134 1.00 92.81 286 ILE A CA 1
ATOM 2215 C C . ILE A 1 286 ? -13.588 16.232 -1.020 1.00 92.81 286 ILE A C 1
ATOM 2217 O O . ILE A 1 286 ? -12.386 15.996 -1.018 1.00 92.81 286 ILE A O 1
ATOM 2221 N N . ASP A 1 287 ? -14.142 16.920 -2.017 1.00 91.25 287 ASP A N 1
ATOM 2222 C CA . ASP A 1 287 ? -13.333 17.640 -3.002 1.00 91.25 287 ASP A CA 1
ATOM 2223 C C . ASP A 1 287 ? -12.719 18.850 -2.296 1.00 91.25 287 ASP A C 1
ATOM 2225 O O . ASP A 1 287 ? -13.397 19.837 -2.005 1.00 91.25 287 ASP A O 1
ATOM 2229 N N . ARG A 1 288 ? -11.425 18.770 -1.985 1.00 83.81 288 ARG A N 1
ATOM 2230 C CA . ARG A 1 288 ? -10.741 19.824 -1.231 1.00 83.81 288 ARG A CA 1
ATOM 2231 C C . ARG A 1 288 ? -10.525 21.104 -2.009 1.00 83.81 288 ARG A C 1
ATOM 2233 O O . ARG A 1 288 ? -10.390 22.147 -1.381 1.00 83.81 288 ARG A O 1
ATOM 2240 N N . LYS A 1 289 ? -10.490 21.041 -3.341 1.00 85.50 289 LYS A N 1
ATOM 2241 C CA . LYS A 1 289 ? -10.358 22.244 -4.170 1.00 85.50 289 LYS A CA 1
ATOM 2242 C C . LYS A 1 289 ? -11.649 23.055 -4.120 1.00 85.50 289 LYS A C 1
ATOM 2244 O O . LYS A 1 289 ? -11.602 24.280 -4.124 1.00 85.50 289 LYS A O 1
ATOM 2249 N N . LYS A 1 290 ? -12.789 22.364 -4.052 1.00 90.00 290 LYS A N 1
ATOM 2250 C CA . LYS A 1 290 ? -14.117 22.987 -3.967 1.00 90.00 290 LYS A CA 1
ATOM 2251 C C . LYS A 1 290 ? -14.625 23.163 -2.539 1.00 90.00 290 LYS A C 1
ATOM 2253 O O . LYS A 1 290 ? -15.571 23.911 -2.337 1.00 90.00 290 LYS A O 1
ATOM 2258 N N . HIS A 1 291 ? -14.004 22.499 -1.566 1.00 85.56 291 HIS A N 1
ATOM 2259 C CA . HIS A 1 291 ? -14.504 22.372 -0.195 1.00 85.56 291 HIS A CA 1
ATOM 2260 C C . HIS A 1 291 ? -15.937 21.811 -0.128 1.00 85.56 291 HIS A C 1
ATOM 2262 O O . HIS A 1 291 ? -16.735 22.209 0.717 1.00 85.56 291 HIS A O 1
ATOM 2268 N N . GLU A 1 292 ? -16.263 20.861 -1.007 1.00 92.81 292 GLU A N 1
ATOM 2269 C CA . GLU A 1 292 ? -17.607 20.291 -1.138 1.00 92.81 292 GLU A CA 1
ATOM 2270 C C . GLU A 1 292 ? -17.580 18.763 -1.129 1.00 92.81 292 GLU A C 1
ATOM 2272 O O . GLU A 1 292 ? -16.628 18.128 -1.582 1.00 92.81 292 GLU A O 1
ATOM 2277 N N . TYR A 1 293 ? -18.662 18.152 -0.646 1.00 92.75 293 TYR A N 1
ATOM 2278 C CA . TYR A 1 293 ? -18.831 16.705 -0.722 1.00 92.75 293 TYR A CA 1
ATOM 2279 C C . TYR A 1 293 ? -19.297 16.281 -2.116 1.00 92.75 293 TYR A C 1
ATOM 2281 O O . TYR A 1 293 ? -20.369 16.657 -2.584 1.00 92.75 293 TYR A O 1
ATOM 2289 N N . THR A 1 294 ? -18.503 15.421 -2.736 1.00 94.50 294 THR A N 1
ATOM 2290 C CA . THR A 1 294 ? -18.797 14.703 -3.974 1.00 94.50 294 THR A CA 1
ATOM 2291 C C . THR A 1 294 ? -19.003 13.214 -3.678 1.00 94.50 294 THR A C 1
ATOM 2293 O O . THR A 1 294 ? -19.005 12.780 -2.523 1.00 94.50 294 THR A O 1
ATOM 2296 N N . THR A 1 295 ? -19.232 12.415 -4.720 1.00 93.44 295 THR A N 1
ATOM 2297 C CA . THR A 1 295 ? -19.331 10.956 -4.611 1.00 93.44 295 THR A CA 1
ATOM 2298 C C . THR A 1 295 ? -18.188 10.313 -5.380 1.00 93.44 295 THR A C 1
ATOM 2300 O O . THR A 1 295 ? -18.016 10.597 -6.564 1.00 93.44 295 THR A O 1
ATOM 2303 N N . ARG A 1 296 ? -17.452 9.410 -4.729 1.00 91.75 296 ARG A N 1
ATOM 2304 C CA . ARG A 1 296 ? -16.489 8.508 -5.377 1.00 91.75 296 ARG A CA 1
ATOM 2305 C C . ARG A 1 296 ? -16.963 7.066 -5.277 1.00 91.75 296 ARG A C 1
ATOM 2307 O O . ARG A 1 296 ? -17.882 6.767 -4.518 1.00 91.75 296 ARG A O 1
ATOM 2314 N N . ARG A 1 297 ? -16.355 6.173 -6.060 1.00 89.00 297 ARG A N 1
ATOM 2315 C CA . ARG A 1 297 ? -16.642 4.736 -6.041 1.00 89.00 297 ARG A CA 1
ATOM 2316 C C . ARG A 1 297 ? -15.377 3.956 -5.703 1.00 89.00 297 ARG A C 1
ATOM 2318 O O . ARG A 1 297 ? -14.333 4.214 -6.283 1.00 89.00 297 ARG A O 1
ATOM 2325 N N . GLY A 1 298 ? -15.486 2.994 -4.794 1.00 87.88 298 GLY A N 1
ATOM 2326 C CA . GLY A 1 298 ? -14.359 2.163 -4.367 1.00 87.88 298 GLY A CA 1
ATOM 2327 C C . GLY A 1 298 ? -14.554 1.605 -2.962 1.00 87.88 298 GLY A C 1
ATOM 2328 O O . GLY A 1 298 ? -15.661 1.666 -2.412 1.00 87.88 298 GLY A O 1
ATOM 2329 N N . ALA A 1 299 ? -13.480 1.056 -2.391 1.00 89.69 299 ALA A N 1
ATOM 2330 C CA . ALA A 1 299 ? -13.457 0.655 -0.991 1.00 89.69 299 ALA A CA 1
ATOM 2331 C C . ALA A 1 299 ? -13.520 1.891 -0.086 1.00 89.69 299 ALA A C 1
ATOM 2333 O O . ALA A 1 299 ? -12.826 2.879 -0.323 1.00 89.69 299 ALA A O 1
ATOM 2334 N N . HIS A 1 300 ? -14.344 1.837 0.953 1.00 96.62 300 HIS A N 1
ATOM 2335 C CA . HIS A 1 300 ? -14.510 2.931 1.902 1.00 96.62 300 HIS A CA 1
ATOM 2336 C C . HIS A 1 300 ? -14.869 2.398 3.287 1.00 96.62 300 HIS A C 1
ATOM 2338 O O . HIS A 1 300 ? -15.530 1.368 3.422 1.00 96.62 300 HIS A O 1
ATOM 2344 N N . VAL A 1 301 ? -14.439 3.114 4.325 1.00 97.81 301 VAL A N 1
ATOM 2345 C CA . VAL A 1 301 ? -14.814 2.788 5.703 1.00 97.81 301 VAL A CA 1
ATOM 2346 C C . VAL A 1 301 ? -16.284 3.114 5.941 1.00 97.81 301 VAL A C 1
ATOM 2348 O O . VAL A 1 301 ? -16.822 4.080 5.387 1.00 97.81 301 VAL A O 1
ATOM 2351 N N . VAL A 1 302 ? -16.911 2.321 6.800 1.00 98.19 302 VAL A N 1
ATOM 2352 C CA . VAL A 1 302 ? -18.241 2.564 7.341 1.00 98.19 302 VAL A CA 1
ATOM 2353 C C . VAL A 1 302 ? -18.153 2.511 8.857 1.00 98.19 302 VAL A C 1
ATOM 2355 O O . VAL A 1 302 ? -17.533 1.612 9.422 1.00 98.19 302 VAL A O 1
ATOM 2358 N N . ILE A 1 303 ? -18.763 3.496 9.510 1.00 98.19 303 ILE A N 1
ATOM 2359 C CA . ILE A 1 303 ? -18.837 3.568 10.968 1.00 98.19 303 ILE A CA 1
ATOM 2360 C C . ILE A 1 303 ? -20.299 3.511 11.378 1.00 98.19 303 ILE A C 1
ATOM 2362 O O . ILE A 1 303 ? -21.099 4.335 10.931 1.00 98.19 303 ILE A O 1
ATOM 2366 N N . VAL A 1 304 ? -20.629 2.539 12.221 1.00 97.25 304 VAL A N 1
ATOM 2367 C CA . VAL A 1 304 ? -21.924 2.393 12.884 1.00 97.25 304 VAL A CA 1
ATOM 2368 C C . VAL A 1 304 ? -21.737 2.748 14.354 1.00 97.25 304 VAL A C 1
ATOM 2370 O O . VAL A 1 304 ? -21.079 2.022 15.097 1.00 97.25 304 VAL A O 1
ATOM 2373 N N . ASP A 1 305 ? -22.307 3.874 14.767 1.00 90.44 305 ASP A N 1
ATOM 2374 C CA . ASP A 1 305 ? -22.229 4.383 16.136 1.00 90.44 305 ASP A CA 1
ATOM 2375 C C . ASP A 1 305 ? -23.645 4.689 16.642 1.00 90.44 305 ASP A C 1
ATOM 2377 O O . ASP A 1 305 ? -24.259 5.706 16.300 1.00 90.44 305 ASP A O 1
ATOM 2381 N N . GLY A 1 306 ? -24.216 3.736 17.383 1.00 90.31 306 GLY A N 1
ATOM 2382 C CA . GLY A 1 306 ? -25.642 3.729 17.712 1.00 90.31 306 GLY A CA 1
ATOM 2383 C C . GLY A 1 306 ? -26.509 3.627 16.452 1.00 90.31 306 GLY A C 1
ATOM 2384 O O . GLY A 1 306 ? -26.353 2.705 15.656 1.00 90.31 306 GLY A O 1
ATOM 2385 N N . GLU A 1 307 ? -27.422 4.581 16.266 1.00 89.94 307 GLU A N 1
ATOM 2386 C CA . GLU A 1 307 ? -28.265 4.684 15.061 1.00 89.94 307 GLU A CA 1
ATOM 2387 C C . GLU A 1 307 ? -27.562 5.400 13.896 1.00 89.94 307 GLU A C 1
ATOM 2389 O O . GLU A 1 307 ? -28.062 5.414 12.769 1.00 89.94 307 GLU A O 1
ATOM 2394 N N . THR A 1 308 ? -26.398 6.007 14.148 1.00 92.31 308 THR A N 1
ATOM 2395 C CA . THR A 1 308 ? -25.680 6.782 13.138 1.00 92.31 308 THR A CA 1
ATOM 2396 C C . THR A 1 308 ? -24.843 5.857 12.271 1.00 92.31 308 THR A C 1
ATOM 2398 O O . THR A 1 308 ? -24.024 5.089 12.774 1.00 92.31 308 THR A O 1
ATOM 2401 N N . ARG A 1 309 ? -25.000 5.975 10.949 1.00 97.00 309 ARG A N 1
ATOM 2402 C CA . ARG A 1 309 ? -24.156 5.295 9.965 1.00 97.00 309 ARG A CA 1
ATOM 2403 C C . ARG A 1 309 ? -23.452 6.311 9.072 1.00 97.00 309 ARG A C 1
ATOM 2405 O O . ARG A 1 309 ? -24.100 7.013 8.297 1.00 97.00 309 ARG A O 1
ATOM 2412 N N . LEU A 1 310 ? -22.125 6.349 9.140 1.00 97.81 310 LEU A N 1
ATOM 2413 C CA . LEU A 1 310 ? -21.269 7.223 8.332 1.00 97.81 310 LEU A CA 1
ATOM 2414 C C . LEU A 1 310 ? -20.445 6.398 7.342 1.00 97.81 310 LEU A C 1
ATOM 2416 O O . LEU A 1 310 ? -20.185 5.222 7.581 1.00 97.81 310 LEU A O 1
ATOM 2420 N N . ALA A 1 311 ? -20.032 7.014 6.235 1.00 97.69 311 ALA A N 1
ATOM 2421 C CA . ALA A 1 311 ? -19.219 6.374 5.204 1.00 97.69 311 ALA A CA 1
ATOM 2422 C C . ALA A 1 311 ? -18.213 7.359 4.596 1.00 97.69 311 ALA A C 1
ATOM 2424 O O . ALA A 1 311 ? -18.480 8.564 4.553 1.00 97.69 311 ALA A O 1
ATOM 2425 N N . GLY A 1 312 ? -17.090 6.839 4.094 1.00 96.44 312 GLY A N 1
ATOM 2426 C CA . GLY A 1 312 ? -16.090 7.639 3.384 1.00 96.44 312 GLY A CA 1
ATOM 2427 C C . GLY A 1 312 ? -15.435 8.699 4.269 1.00 96.44 312 GLY A C 1
ATOM 2428 O O . GLY A 1 312 ? -15.149 8.448 5.439 1.00 96.44 312 GLY A O 1
ATOM 2429 N N . ASP A 1 313 ? -15.250 9.905 3.734 1.00 96.44 313 ASP A N 1
ATOM 2430 C CA . ASP A 1 313 ? -14.560 10.983 4.458 1.00 96.44 313 ASP A CA 1
ATOM 2431 C C . ASP A 1 313 ? -15.316 11.441 5.712 1.00 96.44 313 ASP A C 1
ATOM 2433 O O . ASP A 1 313 ? -14.692 11.727 6.730 1.00 96.44 313 ASP A O 1
ATOM 2437 N N . ARG A 1 314 ? -16.656 11.378 5.712 1.00 96.25 314 ARG A N 1
ATOM 2438 C CA . ARG A 1 314 ? -17.464 11.667 6.914 1.00 96.25 314 ARG A CA 1
ATOM 2439 C C . ARG A 1 314 ? -17.202 10.681 8.045 1.00 96.25 314 ARG A C 1
ATOM 2441 O O . ARG A 1 314 ? -17.214 11.046 9.216 1.00 96.25 314 ARG A O 1
ATOM 2448 N N . ALA A 1 315 ? -16.999 9.412 7.698 1.00 97.50 315 ALA A N 1
ATOM 2449 C CA . ALA A 1 315 ? -16.639 8.404 8.682 1.00 97.50 315 ALA A CA 1
ATOM 2450 C C . ALA A 1 315 ? -15.228 8.652 9.233 1.00 97.50 315 ALA A C 1
ATOM 2452 O O . ALA A 1 315 ? -15.027 8.520 10.439 1.00 97.50 315 ALA A O 1
ATOM 2453 N N . TRP A 1 316 ? -14.276 9.077 8.397 1.00 96.75 316 TRP A N 1
ATOM 2454 C CA . TRP A 1 316 ? -12.939 9.444 8.869 1.00 96.75 316 TRP A CA 1
ATOM 2455 C C . TRP A 1 316 ? -12.929 10.677 9.768 1.00 96.75 316 TRP A C 1
ATOM 2457 O O . TRP A 1 316 ? -12.235 10.670 10.783 1.00 96.75 316 TRP A O 1
ATOM 2467 N N . GLU A 1 317 ? -13.727 11.698 9.457 1.00 94.94 317 GLU A N 1
ATOM 2468 C CA . GLU A 1 317 ? -13.914 12.861 10.332 1.00 94.94 317 GLU A CA 1
ATOM 2469 C C . GLU A 1 317 ? -14.465 12.446 11.704 1.00 94.94 317 GLU A C 1
ATOM 2471 O O . GLU A 1 317 ? -13.958 12.895 12.732 1.00 94.94 317 GLU A O 1
ATOM 2476 N N . HIS A 1 318 ? -15.435 11.526 11.740 1.00 95.81 318 HIS A N 1
ATOM 2477 C CA . HIS A 1 318 ? -15.967 10.990 12.999 1.00 95.81 318 HIS A CA 1
ATOM 2478 C C . HIS A 1 318 ? -14.933 10.185 13.786 1.00 95.81 318 HIS A C 1
ATOM 2480 O O . HIS A 1 318 ? -14.788 10.376 14.992 1.00 95.81 318 HIS A O 1
ATOM 2486 N N . VAL A 1 319 ? -14.168 9.318 13.112 1.00 96.12 319 VAL A N 1
ATOM 2487 C CA . VAL A 1 319 ? -13.055 8.587 13.742 1.00 96.12 319 VAL A CA 1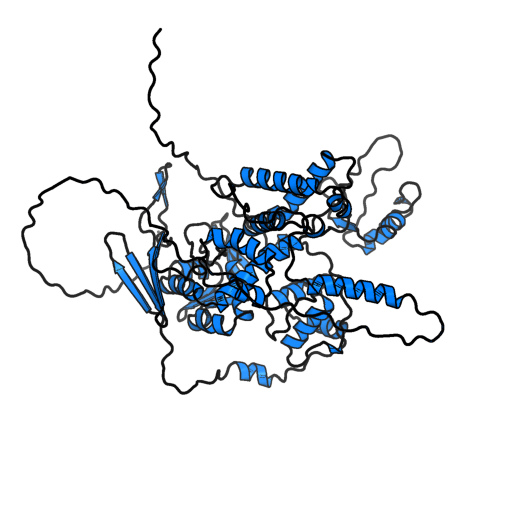
ATOM 2488 C C . VAL A 1 319 ? -12.062 9.572 14.352 1.00 96.12 319 VAL A C 1
ATOM 2490 O O . VAL A 1 319 ? -11.700 9.420 15.515 1.00 96.12 319 VAL A O 1
ATOM 2493 N N . ARG A 1 320 ? -11.675 10.611 13.603 1.00 94.12 320 ARG A N 1
ATOM 2494 C CA . ARG A 1 320 ? -10.736 11.652 14.035 1.00 94.12 320 ARG A CA 1
ATOM 2495 C C . ARG A 1 320 ? -11.179 12.350 15.323 1.00 94.12 320 ARG A C 1
ATOM 2497 O O . ARG A 1 320 ? -10.352 12.603 16.198 1.00 94.12 320 ARG A O 1
ATOM 2504 N N . GLN A 1 321 ? -12.475 12.626 15.443 1.00 93.50 321 GLN A N 1
ATOM 2505 C CA . GLN A 1 321 ? -13.084 13.334 16.573 1.00 93.50 321 GLN A CA 1
ATOM 2506 C C . GLN A 1 321 ? -13.426 12.428 17.764 1.00 93.50 321 GLN A C 1
ATOM 2508 O O . GLN A 1 321 ? -13.784 12.930 18.829 1.00 93.50 321 GLN A O 1
ATOM 2513 N N . SER A 1 322 ? -13.334 11.106 17.605 1.00 95.31 322 SER A N 1
ATOM 2514 C CA . SER A 1 322 ? -13.732 10.133 18.619 1.00 95.31 322 SER A CA 1
ATOM 2515 C C . SER A 1 322 ? -12.510 9.552 19.328 1.00 95.31 322 SER A C 1
ATOM 2517 O O . SER A 1 322 ? -11.823 8.697 18.755 1.00 95.31 322 SER A O 1
ATOM 2519 N N . PRO A 1 323 ? -12.256 9.909 20.608 1.00 95.50 323 PRO A N 1
ATOM 2520 C CA . PRO A 1 323 ? -11.114 9.354 21.313 1.00 95.50 323 PRO A CA 1
ATOM 2521 C C . PRO A 1 323 ? -11.144 7.826 21.386 1.00 95.50 323 PRO A C 1
ATOM 2523 O O . PRO A 1 323 ? -10.109 7.166 21.315 1.00 95.50 323 PRO A O 1
ATOM 2526 N N . ARG A 1 324 ? -12.360 7.272 21.481 1.00 96.31 324 ARG A N 1
ATOM 2527 C CA . ARG A 1 324 ? -12.641 5.837 21.468 1.00 96.31 324 ARG A CA 1
ATOM 2528 C C . ARG A 1 324 ? -12.101 5.177 20.198 1.00 96.31 324 ARG A C 1
ATOM 2530 O O . ARG A 1 324 ? -11.379 4.191 20.295 1.00 96.31 324 ARG A O 1
ATOM 2537 N N . LEU A 1 325 ? -12.433 5.713 19.022 1.00 96.69 325 LEU A N 1
ATOM 2538 C CA . LEU A 1 325 ? -12.053 5.111 17.739 1.00 96.69 325 LEU A CA 1
ATOM 2539 C C . LEU A 1 325 ? -10.578 5.355 17.390 1.00 96.69 325 LEU A C 1
ATOM 2541 O O . LEU A 1 325 ? -9.932 4.456 16.856 1.00 96.69 325 LEU A O 1
ATOM 2545 N N . ILE A 1 326 ? -10.009 6.508 17.762 1.00 95.94 326 ILE A N 1
ATOM 2546 C CA . ILE A 1 326 ? -8.555 6.732 17.674 1.00 95.94 326 ILE A CA 1
ATOM 2547 C C . ILE A 1 326 ? -7.798 5.707 18.516 1.00 95.94 326 ILE A C 1
ATOM 2549 O O . ILE A 1 326 ? -6.879 5.050 18.025 1.00 95.94 326 ILE A O 1
ATOM 2553 N N . GLY A 1 327 ? -8.198 5.538 19.778 1.00 95.75 327 GLY A N 1
ATOM 2554 C CA . GLY A 1 327 ? -7.544 4.576 20.652 1.00 95.75 327 GLY A CA 1
ATOM 2555 C C . GLY A 1 327 ? -7.730 3.133 20.202 1.00 95.75 327 GLY A C 1
ATOM 2556 O O . GLY A 1 327 ? -6.805 2.338 20.343 1.00 95.75 327 GLY A O 1
ATOM 2557 N N . LEU A 1 328 ? -8.873 2.810 19.589 1.00 96.88 328 LEU A N 1
ATOM 2558 C CA . LEU A 1 328 ? -9.102 1.510 18.966 1.00 96.88 328 LEU A CA 1
ATOM 2559 C C . LEU A 1 328 ? -8.084 1.221 17.857 1.00 96.88 328 LEU A C 1
ATOM 2561 O O . LEU A 1 328 ? -7.495 0.146 17.864 1.00 96.88 328 LEU A O 1
ATOM 2565 N N . LEU A 1 329 ? -7.840 2.170 16.945 1.00 96.62 329 LEU A N 1
ATOM 2566 C CA . LEU A 1 329 ? -6.826 2.023 15.894 1.00 96.62 329 LEU A CA 1
ATOM 2567 C C . LEU A 1 329 ? -5.429 1.804 16.492 1.00 96.62 329 LEU A C 1
ATOM 2569 O O . LEU A 1 329 ? -4.697 0.907 16.070 1.00 96.62 329 LEU A O 1
ATOM 2573 N N . MET A 1 330 ? -5.062 2.588 17.508 1.00 95.56 330 MET A N 1
ATOM 2574 C CA . MET A 1 330 ? -3.766 2.447 18.180 1.00 95.56 330 MET A CA 1
ATOM 2575 C C . MET A 1 330 ? -3.604 1.073 18.849 1.00 95.56 330 MET A C 1
ATOM 2577 O O . MET A 1 330 ? -2.550 0.454 18.711 1.00 95.56 330 MET A O 1
ATOM 2581 N N . LEU A 1 331 ? -4.643 0.583 19.536 1.00 95.31 331 LEU A N 1
ATOM 2582 C CA . LEU A 1 331 ? -4.645 -0.730 20.190 1.00 95.31 331 LEU A CA 1
ATOM 2583 C C . LEU A 1 331 ? -4.662 -1.882 19.179 1.00 95.31 331 LEU A C 1
ATOM 2585 O O . LEU A 1 331 ? -3.920 -2.841 19.354 1.00 95.31 331 LEU A O 1
ATOM 2589 N N . ALA A 1 332 ? -5.442 -1.775 18.101 1.00 96.00 332 ALA A N 1
ATOM 2590 C CA . ALA A 1 332 ? -5.487 -2.776 17.035 1.00 96.00 332 ALA A CA 1
ATOM 2591 C C . ALA A 1 332 ? -4.111 -2.974 16.378 1.00 96.00 332 ALA A C 1
ATOM 2593 O O . ALA A 1 332 ? -3.760 -4.081 15.977 1.00 96.00 332 ALA A O 1
ATOM 2594 N N . GLY A 1 333 ? -3.289 -1.920 16.345 1.00 94.88 333 GLY A N 1
ATOM 2595 C CA . GLY A 1 333 ? -1.892 -1.992 15.925 1.00 94.88 333 GLY A CA 1
ATOM 2596 C C . GLY A 1 333 ? -0.994 -2.887 16.793 1.00 94.88 333 GLY A C 1
ATOM 2597 O O . GLY A 1 333 ? 0.143 -3.118 16.401 1.00 94.88 333 GLY A O 1
ATOM 2598 N N . ASN A 1 334 ? -1.459 -3.400 17.940 1.00 93.56 334 ASN A N 1
ATOM 2599 C CA . ASN A 1 334 ? -0.740 -4.383 18.766 1.00 93.56 334 ASN A CA 1
ATOM 2600 C C . ASN A 1 334 ? -1.043 -5.842 18.418 1.00 93.56 334 ASN A C 1
ATOM 2602 O O . ASN A 1 334 ? -0.361 -6.735 18.921 1.00 93.56 334 ASN A O 1
ATOM 2606 N N . ASP A 1 335 ? -2.073 -6.111 17.613 1.00 94.00 335 ASP A N 1
ATOM 2607 C CA . ASP A 1 335 ? -2.422 -7.478 17.236 1.00 94.00 335 ASP A CA 1
ATOM 2608 C C . ASP A 1 335 ? -1.491 -7.968 16.127 1.00 94.00 335 ASP A C 1
ATOM 2610 O O . ASP A 1 335 ? -1.517 -7.445 15.013 1.00 94.00 335 ASP A O 1
ATOM 2614 N N . LEU A 1 336 ? -0.701 -9.005 16.412 1.00 92.81 336 LEU A N 1
ATOM 2615 C CA . LEU A 1 336 ? 0.276 -9.572 15.478 1.00 92.81 336 LEU A CA 1
ATOM 2616 C C . LEU A 1 336 ? -0.328 -9.895 14.100 1.00 92.81 336 LEU A C 1
ATOM 2618 O O . LEU A 1 336 ? 0.313 -9.681 13.073 1.00 92.81 336 LEU A O 1
ATOM 2622 N N . ARG A 1 337 ? -1.584 -10.356 14.043 1.00 93.38 337 ARG A N 1
ATOM 2623 C CA . ARG A 1 337 ? -2.249 -10.691 12.771 1.00 93.38 337 ARG A CA 1
ATOM 2624 C C . ARG A 1 337 ? -2.546 -9.434 11.959 1.00 93.38 337 ARG A C 1
ATOM 2626 O O . ARG A 1 337 ? -2.383 -9.442 10.744 1.00 93.38 337 ARG A O 1
ATOM 2633 N N . ILE A 1 338 ? -2.943 -8.350 12.629 1.00 96.12 338 ILE A N 1
ATOM 2634 C CA . ILE A 1 338 ? -3.135 -7.039 11.997 1.00 96.12 338 ILE A CA 1
ATOM 2635 C C . ILE A 1 338 ? -1.795 -6.487 11.511 1.00 96.12 338 ILE A C 1
ATOM 2637 O O . ILE A 1 338 ? -1.726 -5.953 10.407 1.00 96.12 338 ILE A O 1
ATOM 2641 N N . GLN A 1 339 ? -0.726 -6.641 12.291 1.00 95.31 339 GLN A N 1
ATOM 2642 C CA . GLN A 1 339 ? 0.604 -6.171 11.906 1.00 95.31 339 GLN A CA 1
ATOM 2643 C C . GLN A 1 339 ? 1.133 -6.900 10.664 1.00 95.31 339 GLN A C 1
ATOM 2645 O O . GLN A 1 339 ? 1.518 -6.257 9.687 1.00 95.31 339 GLN A O 1
ATOM 2650 N N . VAL A 1 340 ? 1.064 -8.236 10.644 1.00 93.75 340 VAL A N 1
ATOM 2651 C CA . VAL A 1 340 ? 1.431 -9.041 9.466 1.00 93.75 340 VAL A CA 1
ATOM 2652 C C . VAL A 1 340 ? 0.575 -8.654 8.253 1.00 93.75 340 VAL A C 1
ATOM 2654 O O . VAL A 1 340 ? 1.111 -8.485 7.156 1.00 93.75 340 VAL A O 1
ATOM 2657 N N . ALA A 1 341 ? -0.731 -8.434 8.439 1.00 95.00 341 ALA A N 1
ATOM 2658 C CA . ALA A 1 341 ? -1.614 -7.981 7.365 1.00 95.00 341 ALA A CA 1
ATOM 2659 C C . ALA A 1 341 ? -1.231 -6.584 6.833 1.00 95.00 341 ALA A C 1
ATOM 2661 O O . ALA A 1 341 ? -1.239 -6.383 5.619 1.00 95.00 341 ALA A O 1
ATOM 2662 N N . GLN A 1 342 ? -0.821 -5.639 7.693 1.00 96.50 342 GLN A N 1
ATOM 2663 C CA . GLN A 1 342 ? -0.289 -4.338 7.256 1.00 96.50 342 GLN A CA 1
ATOM 2664 C C . GLN A 1 342 ? 0.969 -4.494 6.388 1.00 96.50 342 GLN A C 1
ATOM 2666 O O . GLN A 1 342 ? 1.068 -3.850 5.343 1.00 96.50 342 GLN A O 1
ATOM 2671 N N . CYS A 1 343 ? 1.909 -5.362 6.778 1.00 95.62 343 CYS A N 1
ATOM 2672 C CA . CYS A 1 343 ? 3.130 -5.629 6.007 1.00 95.62 343 CYS A CA 1
ATOM 2673 C C . CYS A 1 343 ? 2.830 -6.246 4.639 1.00 95.62 343 CYS A C 1
ATOM 2675 O O . CYS A 1 343 ? 3.368 -5.807 3.621 1.00 95.62 343 CYS A O 1
ATOM 2677 N N . ARG A 1 344 ? 1.929 -7.232 4.597 1.00 94.25 344 ARG A N 1
ATOM 2678 C CA . ARG A 1 344 ? 1.523 -7.888 3.348 1.00 94.25 344 ARG A CA 1
ATOM 2679 C C . ARG A 1 344 ? 0.762 -6.942 2.429 1.00 94.25 344 ARG A C 1
ATOM 2681 O O . ARG A 1 344 ? 1.014 -6.939 1.226 1.00 94.25 344 ARG A O 1
ATOM 2688 N N . TYR A 1 345 ? -0.121 -6.114 2.985 1.00 95.19 345 TYR A N 1
ATOM 2689 C CA . TYR A 1 345 ? -0.801 -5.081 2.213 1.00 95.19 345 TYR A CA 1
ATOM 2690 C C . TYR A 1 345 ? 0.191 -4.060 1.653 1.00 95.19 345 TYR A C 1
ATOM 2692 O O . TYR A 1 345 ? 0.078 -3.704 0.488 1.00 95.19 345 TYR A O 1
ATOM 2700 N N . TRP A 1 346 ? 1.187 -3.622 2.430 1.00 95.38 346 TRP A N 1
ATOM 2701 C CA . TRP A 1 346 ? 2.209 -2.697 1.934 1.00 95.38 346 TRP A CA 1
ATOM 2702 C C . TRP A 1 346 ? 3.014 -3.287 0.775 1.00 95.38 346 TRP A C 1
ATOM 2704 O O . TRP A 1 346 ? 3.144 -2.642 -0.268 1.00 95.38 346 TRP A O 1
ATOM 2714 N N . LYS A 1 347 ? 3.492 -4.532 0.925 1.00 93.38 347 LYS A N 1
ATOM 2715 C CA . LYS A 1 347 ? 4.183 -5.249 -0.155 1.00 93.38 347 LYS A CA 1
ATOM 2716 C C . LYS A 1 347 ? 3.318 -5.259 -1.410 1.00 93.38 347 LYS A C 1
ATOM 2718 O O . LYS A 1 347 ? 3.759 -4.822 -2.464 1.00 93.38 347 LYS A O 1
ATOM 2723 N N . PHE A 1 348 ? 2.070 -5.687 -1.277 1.00 88.06 348 PHE A N 1
ATOM 2724 C CA . PHE A 1 348 ? 1.140 -5.761 -2.393 1.00 88.06 348 PHE A CA 1
ATOM 2725 C C . PHE A 1 348 ? 0.867 -4.405 -3.048 1.00 88.06 348 PHE A C 1
ATOM 2727 O O . PHE A 1 348 ? 0.994 -4.245 -4.260 1.00 88.06 348 PHE A O 1
ATOM 2734 N N . ALA A 1 349 ? 0.458 -3.423 -2.250 1.00 88.31 349 ALA A N 1
ATOM 2735 C CA . ALA A 1 349 ? -0.056 -2.156 -2.740 1.00 88.31 349 ALA A CA 1
ATOM 2736 C C . ALA A 1 349 ? 1.042 -1.252 -3.305 1.00 88.31 349 ALA A C 1
ATOM 2738 O O . ALA A 1 349 ? 0.735 -0.396 -4.136 1.00 88.31 349 ALA A O 1
ATOM 2739 N N . PHE A 1 350 ? 2.293 -1.436 -2.878 1.00 91.50 350 PHE A N 1
ATOM 2740 C CA . PHE A 1 350 ? 3.393 -0.553 -3.255 1.00 91.50 350 PHE A CA 1
ATOM 2741 C C . PHE A 1 350 ? 4.541 -1.297 -3.926 1.00 91.50 350 PHE A C 1
ATOM 2743 O O . PHE A 1 350 ? 4.900 -0.945 -5.049 1.00 91.50 350 PHE A O 1
ATOM 2750 N N . LEU A 1 351 ? 5.108 -2.326 -3.293 1.00 92.88 351 LEU A N 1
ATOM 2751 C CA . LEU A 1 351 ? 6.299 -2.997 -3.818 1.00 92.88 351 LEU A CA 1
ATOM 2752 C C . LEU A 1 351 ? 5.985 -3.851 -5.053 1.00 92.88 351 LEU A C 1
ATOM 2754 O O . LEU A 1 351 ? 6.546 -3.601 -6.117 1.00 92.88 351 LEU A O 1
ATOM 2758 N N . ASP A 1 352 ? 5.029 -4.776 -4.962 1.00 86.31 352 ASP A N 1
ATOM 2759 C CA . ASP A 1 352 ? 4.647 -5.663 -6.069 1.00 86.31 352 ASP A CA 1
ATOM 2760 C C . ASP A 1 352 ? 4.160 -4.856 -7.275 1.00 86.31 352 ASP A C 1
ATOM 2762 O O . ASP A 1 352 ? 4.556 -5.112 -8.412 1.00 86.31 352 ASP A O 1
ATOM 2766 N N . LYS A 1 353 ? 3.351 -3.818 -7.026 1.00 84.44 353 LYS A N 1
ATOM 2767 C CA . LYS A 1 353 ? 2.897 -2.895 -8.076 1.00 84.44 353 LYS A CA 1
ATOM 2768 C C . LYS A 1 353 ? 4.030 -2.106 -8.713 1.00 84.44 353 LYS A C 1
ATOM 2770 O O . LYS A 1 353 ? 3.913 -1.750 -9.881 1.00 84.44 353 LYS A O 1
ATOM 2775 N N . THR A 1 354 ? 5.094 -1.813 -7.972 1.00 88.75 354 THR A N 1
ATOM 2776 C CA . THR A 1 354 ? 6.289 -1.160 -8.515 1.00 88.75 354 THR A CA 1
ATOM 2777 C C . THR A 1 354 ? 7.065 -2.125 -9.401 1.00 88.75 354 THR A C 1
ATOM 2779 O O . THR A 1 354 ? 7.351 -1.790 -10.546 1.00 88.75 354 THR A O 1
ATOM 2782 N N . VAL A 1 355 ? 7.340 -3.338 -8.913 1.00 88.25 355 VAL A N 1
ATOM 2783 C CA . VAL A 1 355 ? 8.051 -4.387 -9.664 1.00 88.25 355 VAL A CA 1
ATOM 2784 C C . VAL A 1 355 ? 7.315 -4.720 -10.964 1.00 88.25 355 VAL A C 1
ATOM 2786 O O . VAL A 1 355 ? 7.918 -4.783 -12.037 1.00 88.25 355 VAL A O 1
ATOM 2789 N N . ALA A 1 356 ? 5.993 -4.881 -10.882 1.00 83.69 356 ALA A N 1
ATOM 2790 C CA . ALA A 1 356 ? 5.138 -5.224 -12.012 1.00 83.69 356 ALA A CA 1
ATOM 2791 C C . ALA A 1 356 ? 4.749 -4.024 -12.889 1.00 83.69 356 ALA A C 1
ATOM 2793 O O . ALA A 1 356 ? 4.074 -4.226 -13.903 1.00 83.69 356 ALA A O 1
ATOM 2794 N N . ARG A 1 357 ? 5.138 -2.791 -12.523 1.00 86.06 357 ARG A N 1
ATOM 2795 C CA . ARG A 1 357 ? 4.751 -1.587 -13.265 1.00 86.06 357 ARG A CA 1
ATOM 2796 C C . ARG A 1 357 ? 5.278 -1.684 -14.688 1.00 86.06 357 ARG A C 1
ATOM 2798 O O . ARG A 1 357 ? 6.478 -1.845 -14.895 1.00 86.06 357 ARG A O 1
ATOM 2805 N N . LEU A 1 358 ? 4.380 -1.561 -15.658 1.00 82.44 358 LEU A N 1
ATOM 2806 C CA . LEU A 1 358 ? 4.768 -1.436 -17.053 1.00 82.44 358 LEU A CA 1
ATOM 2807 C C . LEU A 1 358 ? 5.314 -0.037 -17.286 1.00 82.44 358 LEU A C 1
ATOM 2809 O O . LEU A 1 358 ? 4.712 0.958 -16.880 1.00 82.44 358 LEU A O 1
ATOM 2813 N N . VAL A 1 359 ? 6.464 0.015 -17.934 1.00 81.06 359 VAL A N 1
ATOM 2814 C CA . VAL A 1 359 ? 7.083 1.252 -18.381 1.00 81.06 359 VAL A CA 1
ATOM 2815 C C . VAL A 1 359 ? 7.136 1.180 -19.897 1.00 81.06 359 VAL A C 1
ATOM 2817 O O . VAL A 1 359 ? 7.591 0.188 -20.473 1.00 81.06 359 VAL A O 1
ATOM 2820 N N . CYS A 1 360 ? 6.548 2.174 -20.564 1.00 65.50 360 CYS A N 1
ATOM 2821 C CA . CYS A 1 360 ? 6.504 2.195 -22.016 1.00 65.50 360 CYS A CA 1
ATOM 2822 C C . CYS A 1 360 ? 7.902 2.481 -22.550 1.00 65.50 360 CYS A C 1
ATOM 2824 O O . CYS A 1 360 ? 8.342 3.624 -22.629 1.00 65.50 360 CYS A O 1
ATOM 2826 N N . CYS A 1 361 ? 8.588 1.431 -22.978 1.00 57.84 361 CYS A N 1
ATOM 2827 C CA . CYS A 1 361 ? 9.882 1.510 -23.645 1.00 57.84 361 CYS A CA 1
ATOM 2828 C C . CYS A 1 361 ? 9.718 1.883 -25.132 1.00 57.84 361 CYS A C 1
ATOM 2830 O O . CYS A 1 361 ? 10.385 1.334 -26.003 1.00 57.84 361 CYS A O 1
ATOM 2832 N N . GLY A 1 362 ? 8.750 2.748 -25.445 1.00 48.09 362 GLY A N 1
ATOM 2833 C CA . GLY A 1 362 ? 8.424 3.127 -26.810 1.00 48.09 362 GLY A CA 1
ATOM 2834 C C . GLY A 1 362 ? 9.273 4.305 -27.259 1.00 48.09 362 GLY A C 1
ATOM 2835 O O . GLY A 1 362 ? 9.130 5.407 -26.732 1.00 48.09 362 GLY A O 1
ATOM 2836 N N . GLN A 1 363 ? 10.089 4.103 -28.293 1.00 44.12 363 GLN A N 1
ATOM 2837 C CA . GLN A 1 363 ? 10.541 5.209 -29.131 1.00 44.12 363 GLN A CA 1
ATOM 2838 C C . GLN A 1 363 ? 9.324 6.049 -29.543 1.00 44.12 363 GLN A C 1
ATOM 2840 O O . GLN A 1 363 ? 8.370 5.545 -30.141 1.00 44.12 363 GLN A O 1
ATOM 2845 N N . ARG A 1 364 ? 9.348 7.348 -29.231 1.00 40.50 364 ARG A N 1
ATOM 2846 C CA . ARG A 1 364 ? 8.368 8.294 -29.768 1.00 40.50 364 ARG A CA 1
ATOM 2847 C C . ARG A 1 364 ? 8.626 8.452 -31.261 1.00 40.50 364 ARG A C 1
ATOM 2849 O O . ARG A 1 364 ? 9.536 9.166 -31.671 1.00 40.50 364 ARG A O 1
ATOM 2856 N N . TYR A 1 365 ? 7.800 7.821 -32.081 1.00 41.91 365 TYR A N 1
ATOM 2857 C CA . TYR A 1 365 ? 7.775 8.108 -33.508 1.00 41.91 365 TYR A CA 1
ATOM 2858 C C . TYR A 1 365 ? 6.934 9.361 -33.756 1.00 41.91 365 TYR A C 1
ATOM 2860 O O . TYR A 1 365 ? 5.715 9.298 -33.903 1.00 41.91 365 TYR A O 1
ATOM 2868 N N . THR A 1 366 ? 7.587 10.520 -33.818 1.00 39.16 366 THR A N 1
ATOM 2869 C CA . THR A 1 366 ? 6.966 11.731 -34.364 1.00 39.16 366 THR A CA 1
ATOM 2870 C C . THR A 1 366 ? 7.141 11.698 -35.875 1.00 39.16 366 THR A C 1
ATOM 2872 O O . THR A 1 366 ? 8.227 11.942 -36.393 1.00 39.16 366 THR A O 1
ATOM 2875 N N . VAL A 1 367 ? 6.084 11.374 -36.614 1.00 43.75 367 VAL A N 1
ATOM 2876 C CA . VAL A 1 367 ? 6.136 11.482 -38.078 1.00 43.75 367 VAL A CA 1
ATOM 2877 C C . VAL A 1 367 ? 6.075 12.969 -38.432 1.00 43.75 367 VAL A C 1
ATOM 2879 O O . VAL A 1 367 ? 5.109 13.614 -38.044 1.00 43.75 367 VAL A O 1
ATOM 2882 N N . ASP A 1 368 ? 7.053 13.532 -39.140 1.00 36.56 368 ASP A N 1
ATOM 2883 C CA . ASP A 1 368 ? 7.112 14.970 -39.460 1.00 36.56 368 ASP A CA 1
ATOM 2884 C C . ASP A 1 368 ? 7.199 15.223 -40.977 1.00 36.56 368 ASP A C 1
ATOM 2886 O O . ASP A 1 368 ? 7.755 14.418 -41.727 1.00 36.56 368 ASP A O 1
ATOM 2890 N N . ARG A 1 369 ? 6.622 16.335 -41.456 1.00 47.72 369 ARG A N 1
ATOM 2891 C CA . ARG A 1 369 ? 6.424 16.613 -42.896 1.00 47.72 369 ARG A CA 1
ATOM 2892 C C . ARG A 1 369 ? 7.600 17.393 -43.503 1.00 47.72 369 ARG A C 1
ATOM 2894 O O . ARG A 1 369 ? 7.906 18.491 -43.043 1.00 47.72 369 ARG A O 1
ATOM 2901 N N . ARG A 1 370 ? 8.152 16.937 -44.639 1.00 42.38 370 ARG A N 1
ATOM 2902 C CA . ARG A 1 370 ? 8.955 17.779 -45.559 1.00 42.38 370 ARG A CA 1
ATOM 2903 C C . ARG A 1 370 ? 8.503 17.684 -47.018 1.00 42.38 370 ARG A C 1
ATOM 2905 O O . ARG A 1 370 ? 7.827 16.750 -47.430 1.00 42.38 370 ARG A O 1
ATOM 2912 N N . GLN A 1 371 ? 8.806 18.744 -47.759 1.00 39.12 371 GLN A N 1
ATOM 2913 C CA . GLN A 1 371 ? 8.058 19.256 -48.907 1.00 39.12 371 GLN A CA 1
ATOM 2914 C C . GLN A 1 371 ? 8.469 18.652 -50.267 1.00 39.12 371 GLN A C 1
ATOM 2916 O O . GLN A 1 371 ? 8.226 19.293 -51.275 1.00 39.12 371 GLN A O 1
ATOM 2921 N N . ASP A 1 372 ? 9.043 17.441 -50.330 1.00 45.47 372 ASP A N 1
ATOM 2922 C CA . ASP A 1 372 ? 9.718 16.957 -51.558 1.00 45.47 372 ASP A CA 1
ATOM 2923 C C . ASP A 1 372 ? 9.184 15.617 -52.119 1.00 45.47 372 ASP A C 1
ATOM 2925 O O . ASP A 1 372 ? 9.823 14.983 -52.953 1.00 45.47 372 ASP A O 1
ATOM 2929 N N . GLY A 1 373 ? 7.978 15.188 -51.728 1.00 40.91 373 GLY A N 1
ATOM 2930 C CA . GLY A 1 373 ? 7.233 14.153 -52.468 1.00 40.91 373 GLY A CA 1
ATOM 2931 C C . GLY A 1 373 ? 7.506 12.686 -52.106 1.00 40.91 373 GLY A C 1
ATOM 2932 O O . GLY A 1 373 ? 7.017 11.805 -52.808 1.00 40.91 373 GLY A O 1
ATOM 2933 N N . VAL A 1 374 ? 8.200 12.406 -51.000 1.00 43.03 374 VAL A N 1
ATOM 2934 C CA . VAL A 1 374 ? 8.215 11.081 -50.348 1.00 43.03 374 VAL A CA 1
ATOM 2935 C C . VAL A 1 374 ? 7.282 11.124 -49.132 1.00 43.03 374 VAL A C 1
ATOM 2937 O O . VAL A 1 374 ? 7.209 12.138 -48.438 1.00 43.03 374 VAL A O 1
ATOM 2940 N N . LEU A 1 375 ? 6.495 10.062 -48.932 1.00 40.56 375 LEU A N 1
ATOM 2941 C CA . LEU A 1 375 ? 5.420 9.997 -47.941 1.00 40.56 375 LEU A CA 1
ATOM 2942 C C . LEU A 1 375 ? 5.975 10.009 -46.509 1.00 40.56 375 LEU A C 1
ATOM 2944 O O . LEU A 1 375 ? 6.699 9.102 -46.122 1.00 40.56 375 LEU A O 1
ATOM 2948 N N . THR A 1 376 ? 5.541 10.962 -45.686 1.00 39.88 376 THR A N 1
ATOM 2949 C CA . THR A 1 376 ? 5.678 10.872 -44.222 1.00 39.88 376 THR A CA 1
ATOM 2950 C C . THR A 1 376 ? 4.459 11.500 -43.536 1.00 39.88 376 THR A C 1
ATOM 2952 O O . THR A 1 376 ? 4.528 12.587 -42.973 1.00 39.88 376 THR A O 1
ATOM 2955 N N . ARG A 1 377 ? 3.292 10.842 -43.653 1.00 41.94 377 ARG A N 1
ATOM 2956 C CA . ARG A 1 377 ? 2.232 10.733 -42.617 1.00 41.94 377 ARG A CA 1
ATOM 2957 C C . ARG A 1 377 ? 1.020 9.983 -43.161 1.00 41.94 377 ARG A C 1
ATOM 2959 O O . ARG A 1 377 ? 0.417 10.392 -44.149 1.00 41.94 377 ARG A O 1
ATOM 2966 N N . VAL A 1 378 ? 0.629 8.937 -42.442 1.00 41.66 378 VAL A N 1
ATOM 2967 C CA . VAL A 1 378 ? -0.571 8.141 -42.692 1.00 41.66 378 VAL A CA 1
ATOM 2968 C C . VAL A 1 378 ? -1.475 8.332 -41.467 1.00 41.66 378 VAL A C 1
ATOM 2970 O O . VAL A 1 378 ? -1.061 8.049 -40.347 1.00 41.66 378 VAL A O 1
ATOM 2973 N N . PHE A 1 379 ? -2.680 8.880 -41.649 1.00 40.09 379 PHE A N 1
ATOM 2974 C CA . PHE A 1 379 ? -3.660 9.051 -40.568 1.00 40.09 379 PHE A CA 1
ATOM 2975 C C . PHE A 1 379 ? -4.636 7.874 -40.554 1.00 40.09 379 PHE A C 1
ATOM 2977 O O . PHE A 1 379 ? -5.443 7.724 -41.475 1.00 40.09 379 PHE A O 1
ATOM 2984 N N . GLY A 1 380 ? -4.554 7.046 -39.513 1.00 42.59 380 GLY A N 1
ATOM 2985 C CA . GLY A 1 380 ? -5.513 5.975 -39.254 1.00 42.59 380 GLY A CA 1
ATOM 2986 C C . GLY A 1 380 ? -6.795 6.538 -38.636 1.00 42.59 380 GLY A C 1
ATOM 2987 O O . GLY A 1 380 ? -6.705 7.312 -37.685 1.00 42.59 380 GLY A O 1
ATOM 2988 N N . PRO A 1 381 ? -7.994 6.193 -39.135 1.00 34.06 381 PRO A N 1
ATOM 2989 C CA . PRO A 1 381 ? -9.230 6.851 -38.714 1.00 34.06 381 PRO A CA 1
ATOM 2990 C C . PRO A 1 381 ? -9.850 6.337 -37.398 1.00 34.06 381 PRO A C 1
ATOM 2992 O O . PRO A 1 381 ? -10.914 6.830 -37.029 1.00 34.06 381 PRO A O 1
ATOM 2995 N N . SER A 1 382 ? -9.288 5.347 -36.694 1.00 45.00 382 SER A N 1
ATOM 2996 C CA . SER A 1 382 ? -10.135 4.454 -35.884 1.00 45.00 382 SER A CA 1
ATOM 2997 C C . SER A 1 382 ? -9.767 4.240 -34.414 1.00 45.00 382 SER A C 1
ATOM 2999 O O . SER A 1 382 ? -8.606 4.259 -34.019 1.00 45.00 382 SER A O 1
ATOM 3001 N N . ARG A 1 383 ? -10.812 3.966 -33.613 1.00 47.88 383 ARG A N 1
ATOM 3002 C CA . ARG A 1 383 ? -10.778 3.728 -32.156 1.00 47.88 383 ARG A CA 1
ATOM 3003 C C . ARG A 1 383 ? -10.584 2.252 -31.774 1.00 47.88 383 ARG A C 1
ATOM 3005 O O . ARG A 1 383 ? -10.491 1.953 -30.587 1.00 47.88 383 ARG A O 1
ATOM 3012 N N . THR A 1 384 ? -10.558 1.329 -32.739 1.00 50.72 384 THR A N 1
ATOM 3013 C CA . THR A 1 384 ? -10.468 -0.120 -32.487 1.00 50.72 384 THR A CA 1
ATOM 3014 C C . THR A 1 384 ? -9.355 -0.795 -33.302 1.00 50.72 384 THR A C 1
ATOM 3016 O O . THR A 1 384 ? -8.991 -0.331 -34.385 1.00 50.72 384 THR A O 1
ATOM 3019 N N . ARG A 1 385 ? -8.813 -1.912 -32.783 1.00 50.72 385 ARG A N 1
ATOM 3020 C CA . ARG A 1 385 ? -7.719 -2.687 -33.408 1.00 50.72 385 ARG A CA 1
ATOM 3021 C C . ARG A 1 385 ? -8.095 -3.238 -34.789 1.00 50.72 385 ARG A C 1
ATOM 3023 O O . ARG A 1 385 ? -7.243 -3.265 -35.669 1.00 50.72 385 ARG A O 1
ATOM 3030 N N . ASP A 1 386 ? -9.346 -3.650 -34.989 1.00 56.97 386 ASP A N 1
ATOM 3031 C CA . ASP A 1 386 ? -9.797 -4.276 -36.241 1.00 56.97 386 ASP A CA 1
ATOM 3032 C C . ASP A 1 386 ? -9.969 -3.251 -37.371 1.00 56.97 386 ASP A C 1
ATOM 3034 O O . ASP A 1 386 ? -9.559 -3.496 -38.504 1.00 56.97 386 ASP A O 1
ATOM 3038 N N . GLU A 1 387 ? -10.484 -2.062 -37.058 1.00 55.97 387 GLU A N 1
ATOM 3039 C CA . GLU A 1 387 ? -10.568 -0.950 -38.011 1.00 55.97 387 GLU A CA 1
ATOM 3040 C C . GLU A 1 387 ? -9.178 -0.429 -38.402 1.00 55.97 387 GLU A C 1
ATOM 3042 O O . GLU A 1 387 ? -8.962 -0.039 -39.551 1.00 55.97 387 GLU A O 1
ATOM 3047 N N . TRP A 1 388 ? -8.222 -0.468 -37.466 1.00 59.69 388 TRP A N 1
ATOM 3048 C CA . TRP A 1 388 ? -6.848 -0.071 -37.745 1.00 59.69 388 TRP A CA 1
ATOM 3049 C C . TRP A 1 388 ? -6.108 -1.119 -38.569 1.00 59.69 388 TRP A C 1
ATOM 3051 O O . TRP A 1 388 ? -5.448 -0.745 -39.528 1.00 59.69 388 TRP A O 1
ATOM 3061 N N . LYS A 1 389 ? -6.273 -2.419 -38.283 1.00 61.66 389 LYS A N 1
ATOM 3062 C CA . LYS A 1 389 ? -5.767 -3.499 -39.150 1.00 61.66 389 LYS A CA 1
ATOM 3063 C C . LYS A 1 389 ? -6.309 -3.367 -40.571 1.00 61.66 389 LYS A C 1
ATOM 3065 O O . LYS A 1 389 ? -5.536 -3.360 -41.518 1.00 61.66 389 LYS A O 1
ATOM 3070 N N . ALA A 1 390 ? -7.616 -3.149 -40.716 1.00 67.00 390 ALA A N 1
ATOM 3071 C CA . ALA A 1 390 ? -8.250 -2.940 -42.017 1.00 67.00 390 ALA A CA 1
ATOM 3072 C C . ALA A 1 390 ? -7.776 -1.664 -42.741 1.00 67.00 390 ALA A C 1
ATOM 3074 O O . ALA A 1 390 ? -7.893 -1.567 -43.963 1.00 67.00 390 ALA A O 1
ATOM 3075 N N . TRP A 1 391 ? -7.279 -0.664 -42.010 1.00 68.38 391 TRP A N 1
ATOM 3076 C CA . TRP A 1 391 ? -6.660 0.530 -42.581 1.00 68.38 391 TRP A CA 1
ATOM 3077 C C . TRP A 1 391 ? -5.172 0.330 -42.902 1.00 68.38 391 TRP A C 1
ATOM 3079 O O . TRP A 1 391 ? -4.724 0.746 -43.969 1.00 68.38 391 TRP A O 1
ATOM 3089 N N . ALA A 1 392 ? -4.422 -0.333 -42.022 1.00 64.88 392 ALA A N 1
ATOM 3090 C CA . ALA A 1 392 ? -3.018 -0.664 -42.217 1.00 64.88 392 ALA A CA 1
ATOM 3091 C C . ALA A 1 392 ? -2.871 -1.538 -43.464 1.00 64.88 392 ALA A C 1
ATOM 3093 O O . ALA A 1 392 ? -2.091 -1.177 -44.333 1.00 64.88 392 ALA A O 1
ATOM 3094 N N . ALA A 1 393 ? -3.747 -2.538 -43.636 1.00 69.81 393 ALA A N 1
ATOM 3095 C CA . ALA A 1 393 ? -3.853 -3.433 -44.794 1.00 69.81 393 ALA A CA 1
ATOM 3096 C C . ALA A 1 393 ? -4.117 -2.742 -46.149 1.00 69.81 393 ALA A C 1
ATOM 3098 O O . ALA A 1 393 ? -4.120 -3.392 -47.198 1.00 69.81 393 ALA A O 1
ATOM 3099 N N . ARG A 1 394 ? -4.366 -1.425 -46.172 1.00 72.50 394 ARG A N 1
ATOM 3100 C CA . ARG A 1 394 ? -4.627 -0.701 -47.419 1.00 72.50 394 ARG A CA 1
ATOM 3101 C C . ARG A 1 394 ? -3.330 -0.415 -48.184 1.00 72.50 394 ARG A C 1
ATOM 3103 O O . ARG A 1 394 ? -2.333 -0.051 -47.561 1.00 72.50 394 ARG A O 1
ATOM 3110 N N . PRO A 1 395 ? -3.324 -0.522 -49.524 1.00 70.44 395 PRO A N 1
ATOM 3111 C CA . PRO A 1 395 ? -2.138 -0.248 -50.339 1.00 70.44 395 PRO A CA 1
ATOM 3112 C C . PRO A 1 395 ? -1.549 1.152 -50.124 1.00 70.44 395 PRO A C 1
ATOM 3114 O O . PRO A 1 395 ? -0.335 1.321 -50.131 1.00 70.44 395 PRO A O 1
ATOM 3117 N N . GLU A 1 396 ? -2.402 2.154 -49.901 1.00 66.69 396 GLU A N 1
ATOM 3118 C CA . GLU A 1 396 ? -2.005 3.544 -49.651 1.00 66.69 396 GLU A CA 1
ATOM 3119 C C . GLU A 1 396 ? -1.347 3.785 -48.285 1.00 66.69 396 GLU A C 1
ATOM 3121 O O . GLU A 1 396 ? -0.783 4.854 -48.056 1.00 66.69 396 GLU A O 1
ATOM 3126 N N . SER A 1 397 ? -1.409 2.801 -47.390 1.00 58.38 397 SER A N 1
ATOM 3127 C CA . SER A 1 397 ? -0.780 2.845 -46.072 1.00 58.38 397 SER A CA 1
ATOM 3128 C C . SER A 1 397 ? 0.635 2.258 -46.088 1.00 58.38 397 SER A C 1
ATOM 3130 O O . SER A 1 397 ? 1.255 2.176 -45.036 1.00 58.38 397 SER A O 1
ATOM 3132 N N . ALA A 1 398 ? 1.148 1.816 -47.242 1.00 60.75 398 ALA A N 1
ATOM 3133 C CA . ALA A 1 398 ? 2.462 1.190 -47.353 1.00 60.75 398 ALA A CA 1
ATOM 3134 C C . ALA A 1 398 ? 3.620 2.191 -47.179 1.00 60.75 398 ALA A C 1
ATOM 3136 O O . ALA A 1 398 ? 3.585 3.302 -47.714 1.00 60.75 398 ALA A O 1
ATOM 3137 N N . VAL A 1 399 ? 4.669 1.764 -46.475 1.00 54.97 399 VAL A N 1
ATOM 3138 C CA . VAL A 1 399 ? 5.941 2.482 -46.311 1.00 54.97 399 VAL A CA 1
ATOM 3139 C C . VAL A 1 399 ? 7.010 1.678 -47.046 1.00 54.97 399 VAL A C 1
ATOM 3141 O O . VAL A 1 399 ? 7.131 0.477 -46.838 1.00 54.97 399 VAL A O 1
ATOM 3144 N N . ASP A 1 400 ? 7.715 2.316 -47.984 1.00 57.69 400 ASP A N 1
ATOM 3145 C CA . ASP A 1 400 ? 8.733 1.680 -48.839 1.00 57.69 400 ASP A CA 1
ATOM 3146 C C . ASP A 1 400 ? 8.256 0.428 -49.605 1.00 57.69 400 ASP A C 1
ATOM 3148 O O . ASP A 1 400 ? 9.029 -0.463 -49.947 1.00 57.69 400 ASP A O 1
ATOM 3152 N N . GLY A 1 401 ? 6.961 0.377 -49.933 1.00 66.25 401 GLY A N 1
ATOM 3153 C CA . GLY A 1 401 ? 6.349 -0.739 -50.661 1.00 66.25 401 GLY A CA 1
ATOM 3154 C C . GLY A 1 401 ? 5.901 -1.903 -49.775 1.00 66.25 401 GLY A C 1
ATOM 3155 O O . GLY A 1 401 ? 5.246 -2.816 -50.279 1.00 66.25 401 GLY A O 1
ATOM 3156 N N . GLU A 1 402 ? 6.165 -1.847 -48.469 1.00 54.25 402 GLU A N 1
ATOM 3157 C CA . GLU A 1 402 ? 5.630 -2.792 -47.496 1.00 54.25 402 GLU A CA 1
ATOM 3158 C C . GLU A 1 402 ? 4.411 -2.208 -46.792 1.00 54.25 402 GLU A C 1
ATOM 3160 O O . GLU A 1 402 ? 4.390 -1.069 -46.328 1.00 54.25 402 GLU A O 1
ATOM 3165 N N . ASN A 1 403 ? 3.350 -3.002 -46.732 1.00 67.56 403 ASN A N 1
ATOM 3166 C CA . ASN A 1 403 ? 2.146 -2.615 -46.029 1.00 67.56 403 ASN A CA 1
ATOM 3167 C C . ASN A 1 403 ? 2.432 -2.509 -44.517 1.00 67.56 403 ASN A C 1
ATOM 3169 O O . ASN A 1 403 ? 3.091 -3.384 -43.955 1.00 67.56 403 ASN A O 1
ATOM 3173 N N . LEU A 1 404 ? 1.911 -1.472 -43.849 1.00 62.81 404 LEU A N 1
ATOM 3174 C CA . LEU A 1 404 ? 2.061 -1.306 -42.399 1.00 62.81 404 LEU A CA 1
ATOM 3175 C C . LEU A 1 404 ? 1.590 -2.546 -41.621 1.00 62.81 404 LEU A C 1
ATOM 3177 O O . LEU A 1 404 ? 2.229 -2.924 -40.650 1.00 62.81 404 LEU A O 1
ATOM 3181 N N . GLU A 1 405 ? 0.542 -3.244 -42.062 1.00 61.66 405 GLU A N 1
ATOM 3182 C CA . GLU A 1 405 ? 0.121 -4.527 -41.492 1.00 61.66 405 GLU A CA 1
ATOM 3183 C C . GLU A 1 405 ? 1.249 -5.565 -41.512 1.00 61.66 405 GLU A C 1
ATOM 3185 O O . GLU A 1 405 ? 1.438 -6.242 -40.510 1.00 61.66 405 GLU A O 1
ATOM 3190 N N . THR A 1 406 ? 2.042 -5.671 -42.580 1.00 63.03 406 THR A N 1
ATOM 3191 C CA . THR A 1 406 ? 3.195 -6.586 -42.646 1.00 63.03 406 THR A CA 1
ATOM 3192 C C . THR A 1 406 ? 4.271 -6.194 -41.632 1.00 63.03 406 THR A C 1
ATOM 3194 O O . THR A 1 406 ? 4.752 -7.050 -40.891 1.00 63.03 406 THR A O 1
ATOM 3197 N N . ILE A 1 407 ? 4.574 -4.895 -41.536 1.00 56.91 407 ILE A N 1
ATOM 3198 C CA . ILE A 1 407 ? 5.537 -4.331 -40.576 1.00 56.91 407 ILE A CA 1
ATOM 3199 C C . ILE A 1 407 ? 5.079 -4.602 -39.130 1.00 56.91 407 ILE A C 1
ATOM 3201 O O . ILE A 1 407 ? 5.870 -5.029 -38.295 1.00 56.91 407 ILE A O 1
ATOM 3205 N N . PHE A 1 408 ? 3.786 -4.437 -38.832 1.00 54.81 408 PHE A N 1
ATOM 3206 C CA . PHE A 1 408 ? 3.226 -4.658 -37.492 1.00 54.81 408 PHE A CA 1
ATOM 3207 C C . PHE A 1 408 ? 2.921 -6.124 -37.171 1.00 54.81 408 PHE A C 1
ATOM 3209 O O . PHE A 1 408 ? 2.923 -6.504 -36.005 1.00 54.81 408 PHE A O 1
ATOM 3216 N N . THR A 1 409 ? 2.670 -6.973 -38.168 1.00 55.09 409 THR A N 1
ATOM 3217 C CA . THR A 1 409 ? 2.493 -8.423 -37.962 1.00 55.09 409 THR A CA 1
ATOM 3218 C C . THR A 1 409 ? 3.834 -9.098 -37.673 1.00 55.09 409 THR A C 1
ATOM 3220 O O . THR A 1 409 ? 3.869 -10.104 -36.969 1.00 55.09 409 THR A O 1
ATOM 3223 N N . ALA A 1 410 ? 4.937 -8.515 -38.155 1.00 51.62 410 ALA A N 1
ATOM 3224 C CA . ALA A 1 410 ? 6.292 -8.940 -37.822 1.00 51.62 410 ALA A CA 1
ATOM 3225 C C . ALA A 1 410 ? 6.728 -8.555 -36.394 1.00 51.62 410 ALA A C 1
ATOM 3227 O O . ALA A 1 410 ? 7.669 -9.155 -35.880 1.00 51.62 410 ALA A O 1
ATOM 3228 N N . VAL A 1 411 ? 6.046 -7.603 -35.737 1.00 44.94 411 VAL A N 1
ATOM 3229 C CA . VAL A 1 411 ? 6.371 -7.167 -34.368 1.00 44.94 411 VAL A CA 1
ATOM 3230 C C . VAL A 1 411 ? 5.129 -7.280 -33.465 1.00 44.94 411 VAL A C 1
ATOM 3232 O O . VAL A 1 411 ? 4.336 -6.340 -33.386 1.00 44.94 411 VAL A O 1
ATOM 3235 N N . PRO A 1 412 ? 4.919 -8.433 -32.793 1.00 44.69 412 PRO A N 1
ATOM 3236 C CA . PRO A 1 412 ? 3.630 -8.844 -32.209 1.00 44.69 412 PRO A CA 1
ATOM 3237 C C . PRO A 1 412 ? 3.039 -7.945 -31.112 1.00 44.69 412 PRO A C 1
ATOM 3239 O O . PRO A 1 412 ? 1.889 -8.145 -30.707 1.00 44.69 412 PRO A O 1
ATOM 3242 N N . ASP A 1 413 ? 3.802 -6.969 -30.632 1.00 50.09 413 ASP A N 1
ATOM 3243 C CA . ASP A 1 413 ? 3.686 -6.478 -29.267 1.00 50.09 413 ASP A CA 1
ATOM 3244 C C . ASP A 1 413 ? 3.408 -4.967 -29.154 1.00 50.09 413 ASP A C 1
ATOM 3246 O O . ASP A 1 413 ? 3.546 -4.402 -28.079 1.00 50.09 413 ASP A O 1
ATOM 3250 N N . TYR A 1 414 ? 2.960 -4.287 -30.214 1.00 48.25 414 TYR A N 1
ATOM 3251 C CA . TYR A 1 414 ? 2.590 -2.865 -30.124 1.00 48.25 414 TYR A CA 1
ATOM 3252 C C . TYR A 1 414 ? 1.131 -2.623 -29.692 1.00 48.25 414 TYR A C 1
ATOM 3254 O O . TYR A 1 414 ? 0.209 -3.323 -30.126 1.00 48.25 414 TYR A O 1
ATOM 3262 N N . TYR A 1 415 ? 0.907 -1.556 -28.917 1.00 45.09 415 TYR A N 1
ATOM 3263 C CA . TYR A 1 415 ? -0.415 -0.954 -28.695 1.00 45.09 415 TYR A CA 1
ATOM 3264 C C . TYR A 1 415 ? -0.411 0.522 -29.128 1.00 45.09 415 TYR A C 1
ATOM 3266 O O . TYR A 1 415 ? 0.615 1.198 -29.095 1.00 45.09 415 TYR A O 1
ATOM 3274 N N . LEU A 1 416 ? -1.568 1.007 -29.585 1.00 43.50 416 LEU A N 1
ATOM 3275 C CA . LEU A 1 416 ? -1.761 2.380 -30.061 1.00 43.50 416 LEU A CA 1
ATOM 3276 C C . LEU A 1 416 ? -2.415 3.215 -28.966 1.00 43.50 416 LEU A C 1
ATOM 3278 O O . LEU A 1 416 ? -3.473 2.836 -28.458 1.00 43.50 416 LEU A O 1
ATOM 3282 N N . GLU A 1 417 ? -1.832 4.369 -28.662 1.00 41.72 417 GLU A N 1
ATOM 3283 C CA . GLU A 1 417 ? -2.472 5.369 -27.807 1.00 41.72 417 GLU A CA 1
ATOM 3284 C C . GLU A 1 417 ? -3.221 6.418 -28.645 1.00 41.72 417 GLU A C 1
ATOM 3286 O O . GLU A 1 417 ? -2.991 6.558 -29.852 1.00 41.72 417 GLU A O 1
ATOM 3291 N N . ARG A 1 418 ? -4.171 7.134 -28.021 1.00 44.50 418 ARG A N 1
ATOM 3292 C CA . ARG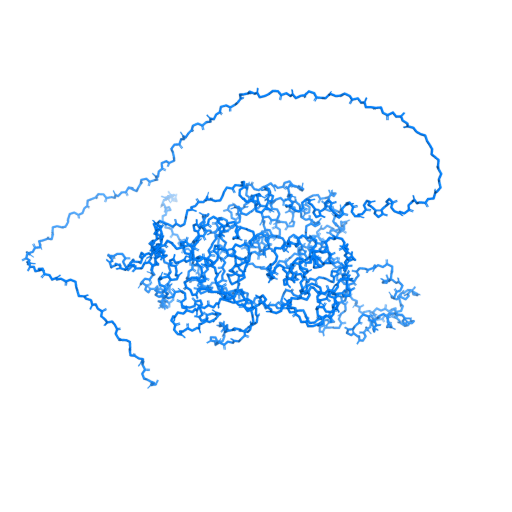 A 1 418 ? -4.987 8.154 -28.702 1.00 44.50 418 ARG A CA 1
ATOM 3293 C C . ARG A 1 418 ? -4.095 9.177 -29.421 1.00 44.50 418 ARG A C 1
ATOM 3295 O O . ARG A 1 418 ? -3.057 9.554 -28.884 1.00 44.50 418 ARG A O 1
ATOM 3302 N N . PRO A 1 419 ? -4.531 9.692 -30.584 1.00 44.66 419 PRO A N 1
ATOM 3303 C CA . PRO A 1 419 ? -3.803 10.759 -31.245 1.00 44.66 419 PRO A CA 1
ATOM 3304 C C . PRO A 1 419 ? -3.743 11.997 -30.344 1.00 44.66 419 PRO A C 1
ATOM 3306 O O . PRO A 1 419 ? -4.769 12.403 -29.784 1.00 44.66 419 PRO A O 1
ATOM 3309 N N . ALA A 1 420 ? -2.559 12.595 -30.209 1.00 48.41 420 ALA A N 1
ATOM 3310 C CA . ALA A 1 420 ? -2.421 13.869 -29.511 1.00 48.41 420 ALA A CA 1
ATOM 3311 C C . ALA A 1 420 ? -3.170 14.984 -30.257 1.00 48.41 420 ALA A C 1
ATOM 3313 O O . ALA A 1 420 ? -3.557 14.844 -31.421 1.00 48.41 420 ALA A O 1
ATOM 3314 N N . ALA A 1 421 ? -3.379 16.119 -29.583 1.00 44.00 421 ALA A N 1
ATOM 3315 C CA . ALA A 1 421 ? -4.085 17.274 -30.145 1.00 44.00 421 ALA A CA 1
ATOM 3316 C C . ALA A 1 421 ? -3.444 17.818 -31.444 1.00 44.00 421 ALA A C 1
ATOM 3318 O O . ALA A 1 421 ? -4.102 18.525 -32.204 1.00 44.00 421 ALA A O 1
ATOM 3319 N N . A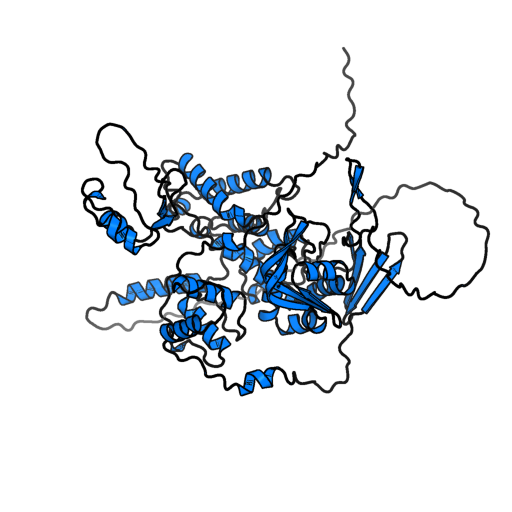SP A 1 422 ? -2.185 17.465 -31.715 1.00 47.97 422 ASP A N 1
ATOM 3320 C CA . ASP A 1 422 ? -1.426 17.808 -32.923 1.00 47.97 422 ASP A CA 1
ATOM 3321 C C . ASP A 1 422 ? -1.528 16.760 -34.059 1.00 47.97 422 ASP A C 1
ATOM 3323 O O . ASP A 1 422 ? -0.908 16.908 -35.119 1.00 47.97 422 ASP A O 1
ATOM 3327 N N . GLY A 1 423 ? -2.311 15.696 -33.856 1.00 45.78 423 GLY A N 1
ATOM 3328 C CA . GLY A 1 423 ? -2.524 14.622 -34.822 1.00 45.78 423 GLY A CA 1
ATOM 3329 C C . GLY A 1 423 ? -1.380 13.608 -34.930 1.00 45.78 423 GLY A C 1
ATOM 3330 O O . GLY A 1 423 ? -1.362 12.834 -35.887 1.00 45.78 423 GLY A O 1
ATOM 3331 N N . SER A 1 424 ? -0.419 13.596 -34.004 1.00 42.88 424 SER A N 1
ATOM 3332 C CA . SER A 1 424 ? 0.570 12.513 -33.916 1.00 42.88 424 SER A CA 1
ATOM 3333 C C . SER A 1 424 ? -0.073 11.215 -33.399 1.00 42.88 424 SER A C 1
ATOM 3335 O O . SER A 1 424 ? -0.987 11.253 -32.578 1.00 42.88 424 SER A O 1
ATOM 3337 N N . VAL A 1 425 ? 0.360 10.062 -33.927 1.00 42.94 425 VAL A N 1
ATOM 3338 C CA . VAL A 1 425 ? -0.088 8.719 -33.510 1.00 42.94 425 VAL A CA 1
ATOM 3339 C C . VAL A 1 425 ? 1.097 8.006 -32.872 1.00 42.94 425 VAL A C 1
ATOM 3341 O O . VAL A 1 425 ? 2.161 7.933 -33.485 1.00 42.94 425 VAL A O 1
ATOM 3344 N N . TYR A 1 426 ? 0.907 7.472 -31.668 1.00 48.28 426 TYR A N 1
ATOM 3345 C CA . TYR A 1 426 ? 1.966 6.824 -30.898 1.00 48.28 426 TYR A CA 1
ATOM 3346 C C . TYR A 1 426 ? 1.911 5.304 -31.061 1.00 48.28 426 TYR A C 1
ATOM 3348 O O . TYR A 1 426 ? 0.882 4.682 -30.796 1.00 48.28 426 TYR A O 1
ATOM 3356 N N . LEU A 1 427 ? 3.028 4.710 -31.487 1.00 45.09 427 LEU A N 1
ATOM 3357 C CA . LEU A 1 427 ? 3.250 3.265 -31.487 1.00 45.09 427 LEU A CA 1
ATOM 3358 C C . LEU A 1 427 ? 4.068 2.908 -30.251 1.00 45.09 427 LEU A C 1
ATOM 3360 O O . LEU A 1 427 ? 5.262 3.191 -30.191 1.00 45.09 427 LEU A O 1
ATOM 3364 N N . LEU A 1 428 ? 3.418 2.304 -29.261 1.00 49.09 428 LEU A N 1
ATOM 3365 C CA . LEU A 1 428 ? 4.070 1.883 -28.026 1.00 49.09 428 LEU A CA 1
ATOM 3366 C C . LEU A 1 428 ? 4.444 0.413 -28.150 1.00 49.09 428 LEU A C 1
ATOM 3368 O O . LEU A 1 428 ? 3.555 -0.424 -28.309 1.00 49.09 428 LEU A O 1
ATOM 3372 N N . GLN A 1 429 ? 5.741 0.101 -28.107 1.00 55.22 429 GLN A N 1
ATOM 3373 C CA . GLN A 1 429 ? 6.210 -1.275 -27.918 1.00 55.22 429 GLN A CA 1
ATOM 3374 C C . GLN A 1 429 ? 5.622 -1.794 -26.603 1.00 55.22 429 GLN A C 1
ATOM 3376 O O . GLN A 1 429 ? 5.410 -0.992 -25.687 1.00 55.22 429 GLN A O 1
ATOM 3381 N N . SER A 1 430 ? 5.328 -3.094 -26.499 1.00 58.50 430 SER A N 1
ATOM 3382 C CA . SER A 1 430 ? 4.788 -3.679 -25.269 1.00 58.50 430 SER A CA 1
ATOM 3383 C C . SER A 1 430 ? 5.660 -3.225 -24.118 1.00 58.50 430 SER A C 1
ATOM 3385 O O . SER A 1 430 ? 6.865 -3.492 -24.129 1.00 58.50 430 SER A O 1
ATOM 3387 N N . GLY A 1 431 ? 5.064 -2.503 -23.170 1.00 70.12 431 GLY A N 1
ATOM 3388 C CA . GLY A 1 431 ? 5.800 -2.030 -22.010 1.00 70.12 431 GLY A CA 1
ATOM 3389 C C . GLY A 1 431 ? 6.515 -3.207 -21.360 1.00 70.12 431 GLY A C 1
ATOM 3390 O O . GLY A 1 431 ? 5.930 -4.281 -21.198 1.00 70.12 431 GLY A O 1
ATOM 3391 N N . GLN A 1 432 ? 7.785 -3.016 -21.030 1.00 83.00 432 GLN A N 1
ATOM 3392 C CA . GLN A 1 432 ? 8.503 -3.964 -20.194 1.00 83.00 432 GLN A CA 1
ATOM 3393 C C . GLN A 1 432 ? 8.174 -3.654 -18.736 1.00 83.00 432 GLN A C 1
ATOM 3395 O O . GLN A 1 432 ? 7.798 -2.531 -18.385 1.00 83.00 432 GLN A O 1
ATOM 3400 N N . ARG A 1 433 ? 8.267 -4.661 -17.870 1.00 87.88 433 ARG A N 1
ATOM 3401 C CA . ARG A 1 433 ? 8.104 -4.440 -16.431 1.00 87.88 433 ARG A CA 1
ATOM 3402 C C . ARG A 1 433 ? 9.331 -3.726 -15.895 1.00 87.88 433 ARG A C 1
ATOM 3404 O O . ARG A 1 433 ? 10.446 -4.036 -16.303 1.00 87.88 433 ARG A O 1
ATOM 3411 N N . LEU A 1 434 ? 9.140 -2.839 -14.926 1.00 91.19 434 LEU A N 1
ATOM 3412 C CA . LEU A 1 434 ? 10.250 -2.168 -14.260 1.00 91.19 434 LEU A CA 1
ATOM 3413 C C . LEU A 1 434 ? 11.247 -3.174 -13.664 1.00 91.19 434 LEU A C 1
ATOM 3415 O O . LEU A 1 434 ? 12.452 -2.953 -13.739 1.00 91.19 434 LEU A O 1
ATOM 3419 N N . GLY A 1 435 ? 10.758 -4.312 -13.159 1.00 91.75 435 GLY A N 1
ATOM 3420 C CA . GLY A 1 435 ? 11.624 -5.373 -12.648 1.00 91.75 435 GLY A CA 1
ATOM 3421 C C . GLY A 1 435 ? 12.436 -6.153 -13.684 1.00 91.75 435 GLY A C 1
ATOM 3422 O O . GLY A 1 435 ? 13.260 -6.965 -13.292 1.00 91.75 435 GLY A O 1
ATOM 3423 N N . ALA A 1 436 ? 12.253 -5.902 -14.984 1.00 90.75 436 ALA A N 1
ATOM 3424 C CA . ALA A 1 436 ? 13.190 -6.377 -16.004 1.00 90.75 436 ALA A CA 1
ATOM 3425 C C . ALA A 1 436 ? 14.462 -5.504 -16.062 1.00 90.75 436 ALA A C 1
ATOM 3427 O O . ALA A 1 436 ? 15.521 -5.966 -16.476 1.00 90.75 436 ALA A O 1
ATOM 3428 N N . PHE A 1 437 ? 14.370 -4.241 -15.634 1.00 94.69 437 PHE A N 1
ATOM 3429 C CA . PHE A 1 437 ? 15.483 -3.291 -15.667 1.00 94.69 437 PHE A CA 1
ATOM 3430 C C . PHE A 1 437 ? 16.161 -3.136 -14.317 1.00 94.69 437 PHE A C 1
ATOM 3432 O O . PHE A 1 437 ? 17.378 -3.032 -14.277 1.00 94.69 437 PHE A O 1
ATOM 3439 N N . LEU A 1 438 ? 15.395 -3.120 -13.227 1.00 95.88 438 LEU A N 1
ATOM 3440 C CA . LEU A 1 438 ? 15.906 -2.934 -11.871 1.00 95.88 438 LEU A CA 1
ATOM 3441 C C . LEU A 1 438 ? 15.934 -4.272 -11.146 1.00 95.88 438 LEU A C 1
ATOM 3443 O O . LEU A 1 438 ? 14.921 -4.969 -11.139 1.00 95.88 438 LEU A O 1
ATOM 3447 N N . THR A 1 439 ? 17.060 -4.620 -10.524 1.00 96.00 439 THR A N 1
ATOM 3448 C CA . THR A 1 439 ? 17.168 -5.898 -9.798 1.00 96.00 439 THR A CA 1
ATOM 3449 C C . THR A 1 439 ? 17.933 -5.818 -8.474 1.00 96.00 439 THR A C 1
ATOM 3451 O O . THR A 1 439 ? 18.093 -6.846 -7.818 1.00 96.00 439 THR A O 1
ATOM 3454 N N . SER A 1 440 ? 18.398 -4.641 -8.036 1.00 97.44 440 SER A N 1
ATOM 3455 C CA . SER A 1 440 ? 18.961 -4.477 -6.685 1.00 97.44 440 SER A CA 1
ATOM 3456 C C . SER A 1 440 ? 17.893 -4.230 -5.610 1.00 97.44 440 SER A C 1
ATOM 3458 O O . SER A 1 440 ? 16.829 -3.658 -5.881 1.00 97.44 440 SER A O 1
ATOM 3460 N N . GLU A 1 441 ? 18.180 -4.622 -4.360 1.00 97.25 441 GLU A N 1
ATOM 3461 C CA . GLU A 1 441 ? 17.328 -4.288 -3.208 1.00 97.25 441 GLU A CA 1
ATOM 3462 C C . GLU A 1 441 ? 17.174 -2.769 -3.071 1.00 97.25 441 GLU A C 1
ATOM 3464 O O . GLU A 1 441 ? 16.068 -2.264 -2.860 1.00 97.25 441 GLU A O 1
ATOM 3469 N N . TYR A 1 442 ? 18.273 -2.031 -3.250 1.00 96.56 442 TYR A N 1
ATOM 3470 C CA . TYR A 1 442 ? 18.287 -0.574 -3.195 1.00 96.56 442 TYR A CA 1
ATOM 3471 C C . TYR A 1 442 ? 17.362 0.066 -4.240 1.00 96.56 442 TYR A C 1
ATOM 3473 O O . TYR A 1 442 ? 16.585 0.969 -3.907 1.00 96.56 442 TYR A O 1
ATOM 3481 N N . ALA A 1 443 ? 17.390 -0.418 -5.489 1.00 96.19 443 ALA A N 1
ATOM 3482 C CA . ALA A 1 443 ? 16.548 0.109 -6.559 1.00 96.19 443 ALA A CA 1
ATOM 3483 C C . ALA A 1 443 ? 15.058 -0.023 -6.235 1.00 96.19 443 ALA A C 1
ATOM 3485 O O . ALA A 1 443 ? 14.308 0.958 -6.299 1.00 96.19 443 ALA A O 1
ATOM 3486 N N . PHE A 1 444 ? 14.623 -1.220 -5.837 1.00 95.81 444 PHE A N 1
ATOM 3487 C CA . PHE A 1 444 ? 13.226 -1.443 -5.475 1.00 95.81 444 PHE A CA 1
ATOM 3488 C C . PHE A 1 444 ? 12.838 -0.804 -4.149 1.00 95.81 444 PHE A C 1
ATOM 3490 O O . PHE A 1 444 ? 11.694 -0.374 -4.006 1.00 95.81 444 PHE A O 1
ATOM 3497 N N . GLY A 1 445 ? 13.774 -0.656 -3.212 1.00 94.50 445 GLY A N 1
ATOM 3498 C CA . GLY A 1 445 ? 13.589 0.184 -2.038 1.00 94.50 445 GLY A CA 1
ATOM 3499 C C . GLY A 1 445 ? 13.207 1.606 -2.442 1.00 94.50 445 GLY A C 1
ATOM 3500 O O . GLY A 1 445 ? 12.132 2.094 -2.070 1.00 94.50 445 GLY A O 1
ATOM 3501 N N . LEU A 1 446 ? 14.040 2.244 -3.267 1.00 93.50 446 LEU A N 1
ATOM 3502 C CA . LEU A 1 446 ? 13.839 3.619 -3.720 1.00 93.50 446 LEU A CA 1
ATOM 3503 C C . LEU A 1 446 ? 12.536 3.787 -4.515 1.00 93.50 446 LEU A C 1
ATOM 3505 O O . LEU A 1 446 ? 11.779 4.733 -4.276 1.00 93.50 446 LEU A O 1
ATOM 3509 N N . MET A 1 447 ? 12.255 2.866 -5.439 1.00 93.75 447 MET A N 1
ATOM 3510 C CA . MET A 1 447 ? 11.052 2.922 -6.271 1.00 93.75 447 MET A CA 1
ATOM 3511 C C . MET A 1 447 ? 9.780 2.580 -5.484 1.00 93.75 447 MET A C 1
ATOM 3513 O O . MET A 1 447 ? 8.758 3.240 -5.667 1.00 93.75 447 MET A O 1
ATOM 3517 N N . GLY A 1 448 ? 9.841 1.633 -4.546 1.00 91.62 448 GLY A N 1
ATOM 3518 C CA . GLY A 1 448 ? 8.741 1.331 -3.628 1.00 91.62 448 GLY A CA 1
ATOM 3519 C C . GLY A 1 448 ? 8.387 2.535 -2.751 1.00 91.62 448 GLY A C 1
ATOM 3520 O O . GLY A 1 448 ? 7.209 2.853 -2.579 1.00 91.62 448 GLY A O 1
ATOM 3521 N N . ARG A 1 449 ? 9.396 3.286 -2.284 1.00 89.25 449 ARG A N 1
ATOM 3522 C CA . ARG A 1 449 ? 9.201 4.565 -1.578 1.00 89.25 449 ARG A CA 1
ATOM 3523 C C . ARG A 1 449 ? 8.515 5.606 -2.455 1.00 89.25 449 ARG A C 1
ATOM 3525 O O . ARG A 1 449 ? 7.599 6.293 -2.002 1.00 89.25 449 ARG A O 1
ATOM 3532 N N . LEU A 1 450 ? 8.956 5.729 -3.709 1.00 89.69 450 LEU A N 1
ATOM 3533 C CA . LEU A 1 450 ? 8.340 6.631 -4.680 1.00 89.69 450 LEU A CA 1
ATOM 3534 C C . LEU A 1 450 ? 6.869 6.262 -4.905 1.00 89.69 450 LEU A C 1
ATOM 3536 O O . LEU A 1 450 ? 6.016 7.145 -4.875 1.00 89.69 450 LEU A O 1
ATOM 3540 N N . CYS A 1 451 ? 6.563 4.972 -5.054 1.00 88.69 451 CYS A N 1
ATOM 3541 C CA . CYS A 1 451 ? 5.195 4.493 -5.221 1.00 88.69 451 CYS A CA 1
ATOM 3542 C C . CYS A 1 451 ? 4.325 4.721 -3.977 1.00 88.69 451 CYS A C 1
ATOM 3544 O O . CYS A 1 451 ? 3.138 4.996 -4.129 1.00 88.69 451 CYS A O 1
ATOM 3546 N N . ASN A 1 452 ? 4.889 4.641 -2.766 1.00 85.12 452 ASN A N 1
ATOM 3547 C CA . ASN A 1 452 ? 4.153 4.936 -1.533 1.00 85.12 452 ASN A CA 1
ATOM 3548 C C . ASN A 1 452 ? 3.681 6.400 -1.491 1.00 85.12 452 ASN A C 1
ATOM 3550 O O . ASN A 1 452 ? 2.548 6.691 -1.122 1.00 85.12 452 ASN A O 1
ATOM 3554 N N . TRP A 1 453 ? 4.541 7.340 -1.890 1.00 81.69 453 TRP A N 1
ATOM 3555 C CA . TRP A 1 453 ? 4.253 8.774 -1.738 1.00 81.69 453 TRP A CA 1
ATOM 3556 C C . TRP A 1 453 ? 3.606 9.413 -2.956 1.00 81.69 453 TRP A C 1
ATOM 3558 O O . TRP A 1 453 ? 2.848 10.371 -2.832 1.00 81.69 453 TRP A O 1
ATOM 3568 N N . MET A 1 454 ? 3.989 8.941 -4.134 1.00 86.00 454 MET A N 1
ATOM 3569 C CA . MET A 1 454 ? 3.781 9.608 -5.412 1.00 86.00 454 MET A CA 1
ATOM 3570 C C . MET A 1 454 ? 3.486 8.571 -6.511 1.00 86.00 454 MET A C 1
ATOM 3572 O O . MET A 1 454 ? 4.153 8.569 -7.548 1.00 86.00 454 MET A O 1
ATOM 3576 N N . PRO A 1 455 ? 2.487 7.680 -6.324 1.00 84.00 455 PRO A N 1
ATOM 3577 C CA . PRO A 1 455 ? 2.221 6.580 -7.255 1.00 84.00 455 PRO A CA 1
ATOM 3578 C C . PRO A 1 455 ? 1.926 7.060 -8.682 1.00 84.00 455 PRO A C 1
ATOM 3580 O O . PRO A 1 455 ? 2.360 6.417 -9.636 1.00 84.00 455 PRO A O 1
ATOM 3583 N N . ALA A 1 456 ? 1.257 8.210 -8.830 1.00 83.69 456 ALA A N 1
ATOM 3584 C CA . ALA A 1 456 ? 0.948 8.821 -10.125 1.00 83.69 456 ALA A CA 1
ATOM 3585 C C . ALA A 1 456 ? 2.203 9.251 -10.910 1.00 83.69 456 ALA A C 1
ATOM 3587 O O . ALA A 1 456 ? 2.179 9.310 -12.135 1.00 83.69 456 ALA A O 1
ATOM 3588 N N . TYR A 1 457 ? 3.321 9.511 -10.223 1.00 87.69 457 TYR A N 1
ATOM 3589 C CA . TYR A 1 457 ? 4.559 9.961 -10.857 1.00 87.69 457 TYR A CA 1
ATOM 3590 C C . TYR A 1 457 ? 5.509 8.828 -11.236 1.00 87.69 457 TYR A C 1
ATOM 3592 O O . TYR A 1 457 ? 6.420 9.057 -12.027 1.00 87.69 457 TYR A O 1
ATOM 3600 N N . VAL A 1 458 ? 5.303 7.611 -10.715 1.00 88.31 458 VAL A N 1
ATOM 3601 C CA . VAL A 1 458 ? 6.202 6.472 -10.963 1.00 88.31 458 VAL A CA 1
ATOM 3602 C C . VAL A 1 458 ? 6.380 6.240 -12.461 1.00 88.31 458 VAL A C 1
ATOM 3604 O O . VAL A 1 458 ? 7.512 6.198 -12.933 1.00 88.31 458 VAL A O 1
ATOM 3607 N N . ARG A 1 459 ? 5.281 6.136 -13.217 1.00 86.94 459 ARG A N 1
ATOM 3608 C CA . ARG A 1 459 ? 5.331 5.911 -14.667 1.00 86.94 459 ARG A CA 1
ATOM 3609 C C . ARG A 1 459 ? 5.937 7.096 -15.436 1.00 86.94 459 ARG A C 1
ATOM 3611 O O . ARG A 1 459 ? 6.970 6.876 -16.064 1.00 86.94 459 ARG A O 1
ATOM 3618 N N . PRO A 1 460 ? 5.383 8.327 -15.380 1.00 87.50 460 PRO A N 1
ATOM 3619 C CA . PRO A 1 460 ? 5.887 9.426 -16.204 1.00 87.50 460 PRO A CA 1
ATOM 3620 C C . PRO A 1 460 ? 7.348 9.770 -15.897 1.00 87.50 460 PRO A C 1
ATOM 3622 O O . PRO A 1 460 ? 8.119 10.017 -16.815 1.00 87.50 460 PRO A O 1
ATOM 3625 N N . TRP A 1 461 ? 7.773 9.721 -14.629 1.00 92.75 461 TRP A N 1
ATOM 3626 C CA . TRP A 1 461 ? 9.180 9.969 -14.301 1.00 92.75 461 TRP A CA 1
ATOM 3627 C C . TRP A 1 461 ? 10.089 8.869 -14.823 1.00 92.75 461 TRP A C 1
ATOM 3629 O O . TRP A 1 461 ? 11.159 9.164 -15.340 1.00 92.75 461 TRP A O 1
ATOM 3639 N N . THR A 1 462 ? 9.670 7.610 -14.702 1.00 92.25 462 THR A N 1
ATOM 3640 C CA . THR A 1 462 ? 10.463 6.499 -15.225 1.00 92.25 462 THR A CA 1
ATOM 3641 C C . THR A 1 462 ? 10.645 6.633 -16.735 1.00 92.25 462 THR A C 1
ATOM 3643 O O . THR A 1 462 ? 11.769 6.520 -17.213 1.00 92.25 462 THR A O 1
ATOM 3646 N N . GLU A 1 463 ? 9.582 6.955 -17.475 1.00 87.62 463 GLU A N 1
ATOM 3647 C CA . GLU A 1 463 ? 9.650 7.205 -18.921 1.00 87.62 463 GLU A CA 1
ATOM 3648 C C . GLU A 1 463 ? 10.599 8.366 -19.270 1.00 87.62 463 GLU A C 1
ATOM 3650 O O . GLU A 1 463 ? 11.444 8.215 -20.155 1.00 87.62 463 GLU A O 1
ATOM 3655 N N . ASP A 1 464 ? 10.534 9.482 -18.533 1.00 89.75 464 ASP A N 1
ATOM 3656 C CA . ASP A 1 464 ? 11.464 10.608 -18.697 1.00 89.75 464 ASP A CA 1
ATOM 3657 C C . ASP A 1 464 ? 12.926 10.189 -18.441 1.00 89.75 464 ASP A C 1
ATOM 3659 O O . ASP A 1 464 ? 13.836 10.611 -19.158 1.00 89.75 464 ASP A O 1
ATOM 3663 N N . PHE A 1 465 ? 13.175 9.343 -17.436 1.00 94.56 465 PHE A N 1
ATOM 3664 C CA . PHE A 1 465 ? 14.524 8.871 -17.113 1.00 94.56 465 PHE A CA 1
ATOM 3665 C C . PHE A 1 465 ? 15.074 7.918 -18.170 1.00 94.56 465 PHE A C 1
ATOM 3667 O O . PHE A 1 465 ? 16.241 8.047 -18.534 1.00 94.56 465 PHE A O 1
ATOM 3674 N N . PHE A 1 466 ? 14.253 7.006 -18.698 1.00 91.56 466 PHE A N 1
ATOM 3675 C CA . PHE A 1 466 ? 14.647 6.159 -19.826 1.00 91.56 466 PHE A CA 1
ATOM 3676 C C . PHE A 1 466 ? 14.986 6.997 -21.062 1.00 91.56 466 PHE A C 1
ATOM 3678 O O . PHE A 1 466 ? 15.987 6.724 -21.718 1.00 91.56 466 PHE A O 1
ATOM 3685 N N . ALA A 1 467 ? 14.196 8.035 -21.358 1.00 86.75 467 ALA A N 1
ATOM 3686 C CA . ALA A 1 467 ? 14.480 8.942 -22.467 1.00 86.75 467 ALA A CA 1
ATOM 3687 C C . ALA A 1 467 ? 15.812 9.686 -22.274 1.00 86.75 467 ALA A C 1
ATOM 3689 O O . ALA A 1 467 ? 16.610 9.761 -23.205 1.00 86.75 467 ALA A O 1
ATOM 3690 N N . ALA A 1 468 ? 16.082 10.175 -21.060 1.00 92.19 468 ALA A N 1
ATOM 3691 C CA . ALA A 1 468 ? 17.352 10.823 -20.738 1.00 92.19 468 ALA A CA 1
ATOM 3692 C C . ALA A 1 468 ? 18.546 9.859 -20.860 1.00 92.19 468 ALA A C 1
ATOM 3694 O O . ALA A 1 468 ? 19.571 10.230 -21.420 1.00 92.19 468 ALA A O 1
ATOM 3695 N N . LEU A 1 469 ? 18.411 8.613 -20.391 1.00 95.06 469 LEU A N 1
ATOM 3696 C CA . LEU A 1 469 ? 19.456 7.595 -20.551 1.00 95.06 469 LEU A CA 1
ATOM 3697 C C . LEU A 1 469 ? 19.699 7.250 -22.026 1.00 95.06 469 LEU A C 1
ATOM 3699 O O . LEU A 1 469 ? 20.844 7.067 -22.421 1.00 95.06 469 LEU A O 1
ATOM 3703 N N . ALA A 1 470 ? 18.651 7.198 -22.852 1.00 91.00 470 ALA A N 1
ATOM 3704 C CA . ALA A 1 470 ? 18.790 6.954 -24.289 1.00 91.00 470 ALA A CA 1
ATOM 3705 C C . ALA A 1 470 ? 19.535 8.093 -25.007 1.00 91.00 470 ALA A C 1
ATOM 3707 O O . ALA A 1 470 ? 20.257 7.849 -25.970 1.00 91.00 470 ALA A O 1
ATOM 3708 N N . GLU A 1 471 ? 19.349 9.339 -24.557 1.00 89.81 471 GLU A N 1
ATOM 3709 C CA . GLU A 1 471 ? 20.070 10.505 -25.080 1.00 89.81 471 GLU A CA 1
ATOM 3710 C C . GLU A 1 471 ? 21.537 10.523 -24.628 1.00 89.81 471 GLU A C 1
ATOM 3712 O O . GLU A 1 471 ? 22.420 10.862 -25.417 1.00 89.81 471 GLU A O 1
ATOM 3717 N N . GLU A 1 472 ? 21.799 10.148 -23.374 1.00 96.38 472 GLU A N 1
ATOM 3718 C CA . GLU A 1 472 ? 23.144 10.098 -22.789 1.00 96.38 472 GLU A CA 1
ATOM 3719 C C . GLU A 1 472 ? 23.986 8.932 -23.331 1.00 96.38 472 GLU A C 1
ATOM 3721 O O . GLU A 1 472 ? 25.199 9.084 -23.471 1.00 96.38 472 GLU A O 1
ATOM 3726 N N . HIS A 1 473 ? 23.342 7.817 -23.696 1.00 96.06 473 HIS A N 1
ATOM 3727 C CA . HIS A 1 473 ? 23.974 6.597 -24.214 1.00 96.06 473 HIS A CA 1
ATOM 3728 C C . HIS A 1 473 ? 23.378 6.184 -25.570 1.00 96.06 473 HIS A C 1
ATOM 3730 O O . HIS A 1 473 ? 22.727 5.139 -25.672 1.00 96.06 473 HIS A O 1
ATOM 3736 N N . PRO A 1 474 ? 23.565 6.986 -26.636 1.00 93.06 474 PRO A N 1
ATOM 3737 C CA . PRO A 1 474 ? 22.927 6.756 -27.935 1.00 93.06 474 PRO A CA 1
ATOM 3738 C C . PRO A 1 474 ? 23.360 5.450 -28.624 1.00 93.06 474 PRO A C 1
ATOM 3740 O O . PRO A 1 474 ? 22.697 4.993 -29.557 1.00 93.06 474 PRO A O 1
ATOM 3743 N N . GLU A 1 475 ? 24.477 4.854 -28.206 1.00 96.00 475 GLU A N 1
ATOM 3744 C CA . GLU A 1 475 ? 24.969 3.558 -28.673 1.00 96.00 475 GLU A CA 1
ATOM 3745 C C . GLU A 1 475 ? 24.337 2.355 -27.960 1.00 96.00 475 GLU A C 1
ATOM 3747 O O . GLU A 1 475 ? 24.461 1.230 -28.450 1.00 96.00 475 GLU A O 1
ATOM 3752 N N . LEU A 1 476 ? 23.672 2.572 -26.821 1.00 93.81 476 LEU A N 1
ATOM 3753 C CA . LEU A 1 476 ? 23.066 1.517 -26.017 1.00 93.81 476 LEU A CA 1
ATOM 3754 C C . LEU A 1 476 ? 21.566 1.420 -26.292 1.00 93.81 476 LEU A C 1
ATOM 3756 O O . LEU A 1 476 ? 20.830 2.407 -26.293 1.00 93.81 476 LEU A O 1
ATOM 3760 N N . ALA A 1 477 ? 21.068 0.194 -26.444 1.00 89.88 477 ALA A N 1
ATOM 3761 C CA . ALA A 1 477 ? 19.635 -0.068 -26.497 1.00 89.88 477 ALA A CA 1
ATOM 3762 C C . ALA A 1 477 ? 19.046 -0.043 -25.075 1.00 89.88 477 ALA A C 1
ATOM 3764 O O . ALA A 1 477 ? 18.642 -1.077 -24.550 1.00 89.88 477 ALA A O 1
ATOM 3765 N N . VAL A 1 478 ? 18.995 1.130 -24.430 1.00 91.56 478 VAL A N 1
ATOM 3766 C CA . VAL A 1 478 ? 18.578 1.287 -23.014 1.00 91.56 478 VAL A CA 1
ATOM 3767 C C . VAL A 1 478 ? 17.154 0.797 -22.714 1.00 91.56 478 VAL A C 1
ATOM 3769 O O . VAL A 1 478 ? 16.781 0.622 -21.560 1.00 91.56 478 VAL A O 1
ATOM 3772 N N . HIS A 1 479 ? 16.344 0.585 -23.748 1.00 88.19 479 HIS A N 1
ATOM 3773 C CA . HIS A 1 479 ? 14.988 0.048 -23.663 1.00 88.19 479 HIS A CA 1
ATOM 3774 C C . HIS A 1 479 ? 14.927 -1.487 -23.679 1.00 88.19 479 HIS A C 1
ATOM 3776 O O . HIS A 1 479 ? 13.860 -2.052 -23.446 1.00 88.19 479 HIS A O 1
ATOM 3782 N N . ASP A 1 480 ? 16.048 -2.154 -23.948 1.00 88.56 480 ASP A N 1
ATOM 3783 C CA . ASP A 1 480 ? 16.192 -3.605 -23.894 1.00 88.56 480 ASP A CA 1
ATOM 3784 C C . ASP A 1 480 ? 16.755 -4.019 -22.519 1.00 88.56 480 ASP A C 1
ATOM 3786 O O . ASP A 1 480 ? 17.871 -3.611 -22.175 1.00 88.56 480 ASP A O 1
ATOM 3790 N N . PRO A 1 481 ? 16.023 -4.820 -21.721 1.00 91.31 481 PRO A N 1
ATOM 3791 C CA . PRO A 1 481 ? 16.519 -5.367 -20.458 1.00 91.31 481 PRO A CA 1
ATOM 3792 C C . PRO A 1 481 ? 17.889 -6.055 -20.560 1.00 91.31 481 PRO A C 1
ATOM 3794 O O . PRO A 1 481 ? 18.711 -5.901 -19.655 1.00 91.31 481 PRO A O 1
ATOM 3797 N N . ALA A 1 482 ? 18.183 -6.739 -21.674 1.00 92.00 482 ALA A N 1
ATOM 3798 C CA . ALA A 1 482 ? 19.465 -7.420 -21.869 1.00 92.00 482 ALA A CA 1
ATOM 3799 C C . ALA A 1 482 ? 20.651 -6.436 -21.903 1.00 92.00 482 ALA A C 1
ATOM 3801 O O . ALA A 1 482 ? 21.760 -6.770 -21.478 1.00 92.00 482 ALA A O 1
ATOM 3802 N N . THR A 1 483 ? 20.422 -5.193 -22.340 1.00 94.69 483 THR A N 1
ATOM 3803 C CA . THR A 1 483 ? 21.433 -4.127 -22.293 1.00 94.69 483 THR A CA 1
ATOM 3804 C C . THR A 1 483 ? 21.813 -3.793 -20.852 1.00 94.69 483 THR A C 1
ATOM 3806 O O . THR A 1 483 ? 22.984 -3.577 -20.566 1.00 94.69 483 THR A O 1
ATOM 3809 N N . TRP A 1 484 ? 20.862 -3.797 -19.915 1.00 95.88 484 TRP A N 1
ATOM 3810 C CA . TRP A 1 484 ? 21.131 -3.473 -18.508 1.00 95.88 484 TRP A CA 1
ATOM 3811 C C . TRP A 1 484 ? 21.923 -4.570 -17.793 1.00 95.88 484 TRP A C 1
ATOM 3813 O O . TRP A 1 484 ? 22.682 -4.284 -16.870 1.00 95.88 484 TRP A O 1
ATOM 3823 N N . GLU A 1 485 ? 21.796 -5.823 -18.232 1.00 93.62 485 GLU A N 1
ATOM 3824 C CA . GLU A 1 485 ? 22.650 -6.920 -17.759 1.00 93.62 485 GLU A CA 1
ATOM 3825 C C . GLU A 1 485 ? 24.106 -6.745 -18.204 1.00 93.62 485 GLU A C 1
ATOM 3827 O O . GLU A 1 485 ? 25.028 -7.002 -17.432 1.00 93.62 485 GLU A O 1
ATOM 3832 N N . GLN A 1 486 ? 24.317 -6.270 -19.434 1.00 96.56 486 GLN A N 1
ATOM 3833 C CA . GLN A 1 486 ? 25.648 -6.019 -19.995 1.00 96.56 486 GLN A CA 1
ATOM 3834 C C . GLN A 1 486 ? 26.258 -4.700 -19.492 1.00 96.56 486 GLN A C 1
ATOM 3836 O O . GLN A 1 486 ? 27.481 -4.568 -19.425 1.00 96.56 486 GLN A O 1
ATOM 3841 N N . HIS A 1 487 ? 25.411 -3.740 -19.110 1.00 97.25 487 HIS A N 1
ATOM 3842 C CA . HIS A 1 487 ? 25.778 -2.390 -18.686 1.00 97.25 487 HIS A CA 1
ATOM 3843 C C . HIS A 1 487 ? 25.147 -2.043 -17.324 1.00 97.25 487 HIS A C 1
ATOM 3845 O O . HIS A 1 487 ? 24.264 -1.185 -17.251 1.00 97.25 487 HIS A O 1
ATOM 3851 N N . PRO A 1 488 ? 25.611 -2.659 -16.218 1.00 95.31 488 PRO A N 1
ATOM 3852 C CA . PRO A 1 488 ? 25.005 -2.488 -14.893 1.00 95.31 488 PRO A CA 1
ATOM 3853 C C . PRO A 1 488 ? 25.019 -1.039 -14.372 1.00 95.31 488 PRO A C 1
ATOM 3855 O O . PRO A 1 488 ? 24.191 -0.687 -13.536 1.00 95.31 488 PRO A O 1
ATOM 3858 N N . ALA A 1 489 ? 25.900 -0.177 -14.894 1.00 96.94 489 ALA A N 1
ATOM 3859 C CA . ALA A 1 489 ? 25.942 1.249 -14.559 1.00 96.94 489 ALA A CA 1
ATOM 3860 C C . ALA A 1 489 ? 24.639 2.001 -14.905 1.00 96.94 489 ALA A C 1
ATOM 3862 O O . ALA A 1 489 ? 24.310 2.979 -14.233 1.00 96.94 489 ALA A O 1
ATOM 3863 N N . LEU A 1 490 ? 23.857 1.522 -15.886 1.00 97.06 490 LEU A N 1
ATOM 3864 C CA . LEU A 1 490 ? 22.565 2.124 -16.242 1.00 97.06 490 LEU A CA 1
ATOM 3865 C C . LEU A 1 490 ? 21.588 2.142 -15.057 1.00 97.06 490 LEU A C 1
ATOM 3867 O O . LEU A 1 490 ? 20.823 3.095 -14.909 1.00 97.06 490 LEU A O 1
ATOM 3871 N N . GLU A 1 491 ? 21.641 1.133 -14.179 1.00 97.25 491 GLU A N 1
ATOM 3872 C CA . GLU A 1 491 ? 20.816 1.094 -12.970 1.00 97.25 491 GLU A CA 1
ATOM 3873 C C . GLU A 1 491 ? 21.215 2.190 -11.981 1.00 97.25 491 GLU A C 1
ATOM 3875 O O . GLU A 1 491 ? 20.361 2.944 -11.515 1.00 97.25 491 GLU A O 1
ATOM 3880 N N . GLU A 1 492 ? 22.507 2.359 -11.712 1.00 96.31 492 GLU A N 1
ATOM 3881 C CA . GLU A 1 492 ? 22.993 3.410 -10.813 1.00 96.31 492 GLU A CA 1
ATOM 3882 C C . GLU A 1 492 ? 22.647 4.816 -11.325 1.00 96.31 492 GLU A C 1
ATOM 3884 O O . GLU A 1 492 ? 22.202 5.677 -10.554 1.00 96.31 492 GLU A O 1
ATOM 3889 N N . GLU A 1 493 ? 22.799 5.044 -12.629 1.00 97.69 493 GLU A N 1
ATOM 3890 C CA . GLU A 1 493 ? 22.471 6.313 -13.277 1.00 97.69 493 GLU A CA 1
ATOM 3891 C C . GLU A 1 493 ? 20.966 6.596 -13.260 1.00 97.69 493 GLU A C 1
ATOM 3893 O O . GLU A 1 493 ? 20.547 7.712 -12.926 1.00 97.69 493 GLU A O 1
ATOM 3898 N N . PHE A 1 494 ? 20.134 5.586 -13.535 1.00 96.94 494 PHE A N 1
ATOM 3899 C CA . PHE A 1 494 ? 18.684 5.685 -13.387 1.00 96.94 494 PHE A CA 1
ATOM 3900 C C . PHE A 1 494 ? 18.304 6.108 -11.964 1.00 96.94 494 PHE A C 1
ATOM 3902 O O . PHE A 1 494 ? 17.561 7.075 -11.764 1.00 96.94 494 PHE A O 1
ATOM 3909 N N . LEU A 1 495 ? 18.861 5.439 -10.951 1.00 95.25 495 LEU A N 1
ATOM 3910 C CA . LEU A 1 495 ? 18.582 5.740 -9.547 1.00 95.25 495 LEU A CA 1
ATOM 3911 C C . LEU A 1 495 ? 19.103 7.121 -9.134 1.00 95.25 495 LEU A C 1
ATOM 3913 O O . LEU A 1 495 ? 18.474 7.800 -8.316 1.00 95.25 495 LEU A O 1
ATOM 3917 N N . ALA A 1 496 ? 20.212 7.590 -9.710 1.00 95.12 496 ALA A N 1
ATOM 3918 C CA . ALA A 1 496 ? 20.678 8.960 -9.521 1.00 95.12 496 ALA A CA 1
ATOM 3919 C C . ALA A 1 496 ? 19.647 9.984 -10.026 1.00 95.12 496 ALA A C 1
ATOM 3921 O O . ALA A 1 496 ? 19.350 10.945 -9.309 1.00 95.12 496 ALA A O 1
ATOM 3922 N N . LYS A 1 497 ? 19.030 9.744 -11.192 1.00 95.62 497 LYS A N 1
ATOM 3923 C CA . LYS A 1 497 ? 17.951 10.596 -11.724 1.00 95.62 497 LYS A CA 1
ATOM 3924 C C . LYS A 1 497 ? 16.704 10.556 -10.838 1.00 95.62 497 LYS A C 1
ATOM 3926 O O . LYS A 1 497 ? 16.166 11.617 -10.511 1.00 95.62 497 LYS A O 1
ATOM 3931 N N . VAL A 1 498 ? 16.299 9.373 -10.360 1.00 93.56 498 VAL A N 1
ATOM 3932 C CA . VAL A 1 498 ? 15.184 9.225 -9.402 1.00 93.56 498 VAL A CA 1
ATOM 3933 C C . VAL A 1 498 ? 15.445 10.048 -8.137 1.00 93.56 498 VAL A C 1
ATOM 3935 O O . VAL A 1 498 ? 14.587 10.831 -7.727 1.00 93.56 498 VAL A O 1
ATOM 3938 N N . ARG A 1 499 ? 16.633 9.920 -7.529 1.00 91.75 499 ARG A N 1
ATOM 3939 C CA . ARG A 1 499 ? 17.013 10.682 -6.324 1.00 91.75 499 ARG A CA 1
ATOM 3940 C C . ARG A 1 499 ? 17.007 12.186 -6.573 1.00 91.75 499 ARG A C 1
ATOM 3942 O O . ARG A 1 499 ? 16.409 12.918 -5.790 1.00 91.75 499 ARG A O 1
ATOM 3949 N N . ALA A 1 500 ? 17.611 12.641 -7.669 1.00 91.69 500 ALA A N 1
ATOM 3950 C CA . ALA A 1 500 ? 17.653 14.059 -8.017 1.00 91.69 500 ALA A CA 1
ATOM 3951 C C . ALA A 1 500 ? 16.242 14.641 -8.206 1.00 91.69 500 ALA A C 1
ATOM 3953 O O . ALA A 1 500 ? 15.925 15.704 -7.667 1.00 91.69 500 ALA A O 1
ATOM 3954 N N . ARG A 1 501 ? 15.363 13.921 -8.917 1.00 92.75 501 ARG A N 1
ATOM 3955 C CA . ARG A 1 501 ? 13.977 14.351 -9.140 1.00 92.75 501 ARG A CA 1
ATOM 3956 C C . ARG A 1 501 ? 13.161 14.355 -7.848 1.00 92.75 501 ARG A C 1
ATOM 3958 O O . ARG A 1 501 ? 12.408 15.300 -7.624 1.00 92.75 501 ARG A O 1
ATOM 3965 N N . ARG A 1 502 ? 13.336 13.349 -6.981 1.00 88.62 502 ARG A N 1
ATOM 3966 C CA . ARG A 1 502 ? 12.692 13.292 -5.655 1.00 88.62 502 ARG A CA 1
ATOM 3967 C C . ARG A 1 502 ? 13.130 14.456 -4.766 1.00 88.62 502 ARG A C 1
ATOM 3969 O O . ARG A 1 502 ? 12.260 15.151 -4.246 1.00 88.62 502 ARG A O 1
ATOM 3976 N N . ALA A 1 503 ? 14.433 14.720 -4.681 1.00 86.44 503 ALA A N 1
ATOM 3977 C CA . ALA A 1 503 ? 14.979 15.834 -3.907 1.00 86.44 503 ALA A CA 1
ATOM 3978 C C . ALA A 1 503 ? 14.455 17.196 -4.400 1.00 86.44 503 ALA A C 1
ATOM 3980 O O . ALA A 1 503 ? 14.180 18.086 -3.598 1.00 86.44 503 ALA A O 1
ATOM 3981 N N . ALA A 1 504 ? 14.264 17.351 -5.716 1.00 88.94 504 ALA A N 1
ATOM 3982 C CA . ALA A 1 504 ? 13.673 18.556 -6.296 1.00 88.94 504 ALA A CA 1
ATOM 3983 C C . ALA A 1 504 ? 12.167 18.690 -6.002 1.00 88.94 504 ALA A C 1
ATOM 3985 O O . ALA A 1 504 ? 11.687 19.796 -5.763 1.00 88.94 504 ALA A O 1
ATOM 3986 N N . ALA A 1 505 ? 11.421 17.581 -6.022 1.00 86.12 505 ALA A N 1
ATOM 3987 C CA . ALA A 1 505 ? 9.974 17.579 -5.804 1.00 86.12 505 ALA A CA 1
ATOM 3988 C C . ALA A 1 505 ? 9.580 17.715 -4.323 1.00 86.12 505 ALA A C 1
ATOM 3990 O O . ALA A 1 505 ? 8.516 18.252 -4.017 1.00 86.12 505 ALA A O 1
ATOM 3991 N N . LYS A 1 506 ? 10.412 17.223 -3.398 1.00 76.62 506 LYS A N 1
ATOM 3992 C CA . LYS A 1 506 ? 10.113 17.208 -1.963 1.00 76.62 506 LYS A CA 1
ATOM 3993 C C . LYS A 1 506 ? 11.304 17.723 -1.159 1.00 76.62 506 LYS A C 1
ATOM 3995 O O . LYS A 1 506 ? 12.233 16.984 -0.854 1.00 76.62 506 LYS A O 1
ATOM 4000 N N . GLN A 1 507 ? 11.233 18.989 -0.755 1.00 67.38 507 GLN A N 1
ATOM 4001 C CA . GLN A 1 507 ? 12.174 19.569 0.202 1.00 67.38 507 GLN A CA 1
ATOM 4002 C C . GLN A 1 507 ? 11.856 19.022 1.608 1.00 67.38 507 GLN A C 1
ATOM 4004 O O . GLN A 1 507 ? 10.755 19.223 2.118 1.00 67.38 507 GLN A O 1
ATOM 4009 N N . GLY A 1 508 ? 12.777 18.276 2.229 1.00 65.00 508 GLY A N 1
ATOM 4010 C CA . GLY A 1 508 ? 12.588 17.732 3.581 1.00 65.00 508 GLY A CA 1
ATOM 4011 C C . GLY A 1 508 ? 13.619 16.676 3.997 1.00 65.00 508 GLY A C 1
ATOM 4012 O O . GLY A 1 508 ? 14.439 16.242 3.194 1.00 65.00 508 GLY A O 1
ATOM 4013 N N . SER A 1 509 ? 13.553 16.231 5.258 1.00 54.62 509 SER A N 1
ATOM 4014 C CA . SER A 1 509 ? 14.509 15.327 5.939 1.00 54.62 509 SER A CA 1
ATOM 4015 C C . SER A 1 509 ? 14.520 13.873 5.438 1.00 54.62 509 SER A C 1
ATOM 4017 O O . SER A 1 509 ? 14.871 12.957 6.175 1.00 54.62 509 SER A O 1
ATOM 4019 N N . TYR A 1 510 ? 14.031 13.628 4.229 1.00 59.03 510 TYR A N 1
ATOM 4020 C CA . TYR A 1 510 ? 13.569 12.312 3.807 1.00 59.03 510 TYR A CA 1
ATOM 4021 C C . TYR A 1 510 ? 14.541 11.536 2.917 1.00 59.03 510 TYR A C 1
ATOM 4023 O O . TYR A 1 510 ? 14.241 10.372 2.637 1.00 59.03 510 TYR A O 1
ATOM 4031 N N . ASP A 1 511 ? 15.648 12.145 2.483 1.00 62.34 511 ASP A N 1
ATOM 4032 C CA . ASP A 1 511 ? 16.515 11.573 1.443 1.00 62.34 511 ASP A CA 1
ATOM 4033 C C . ASP A 1 511 ? 17.982 11.294 1.852 1.00 62.34 511 ASP A C 1
ATOM 4035 O O . ASP A 1 511 ? 18.553 10.377 1.265 1.00 62.34 511 ASP A O 1
ATOM 4039 N N . PRO A 1 512 ? 18.601 11.953 2.852 1.00 63.50 512 PRO A N 1
ATOM 4040 C CA . PRO A 1 512 ? 19.943 11.545 3.308 1.00 63.50 512 PRO A CA 1
ATOM 4041 C C . PRO A 1 512 ? 20.004 10.928 4.726 1.00 63.50 512 PRO A C 1
ATOM 4043 O O . PRO A 1 512 ? 19.612 11.601 5.683 1.00 63.50 512 PRO A O 1
ATOM 4046 N N . PRO A 1 513 ? 20.587 9.724 4.893 1.00 72.88 513 PRO A N 1
ATOM 4047 C CA . PRO A 1 513 ? 20.805 8.711 3.867 1.00 72.88 513 PRO A CA 1
ATOM 4048 C C . PRO A 1 513 ? 19.735 7.606 3.928 1.00 72.88 513 PRO A C 1
ATOM 4050 O O . PRO A 1 513 ? 19.588 6.861 4.901 1.00 72.88 513 PRO A O 1
ATOM 4053 N N . TYR A 1 514 ? 18.907 7.560 2.883 1.00 81.12 514 TYR A N 1
ATOM 4054 C CA . TYR A 1 514 ? 17.918 6.504 2.683 1.00 81.12 514 TYR A CA 1
ATOM 4055 C C . TYR A 1 514 ? 18.556 5.281 2.009 1.00 81.12 514 TYR A C 1
ATOM 4057 O O . TYR A 1 514 ? 19.179 5.426 0.958 1.00 81.12 514 TYR A O 1
ATOM 4065 N N . GLY A 1 515 ? 18.291 4.088 2.553 1.00 83.12 515 GLY A N 1
ATOM 4066 C CA . GLY A 1 515 ? 18.595 2.813 1.906 1.00 83.12 515 GLY A CA 1
ATOM 4067 C C . GLY A 1 515 ? 20.047 2.348 2.011 1.00 83.12 515 GLY A C 1
ATOM 4068 O O . GLY A 1 515 ? 20.373 1.364 1.368 1.00 83.12 515 GLY A O 1
ATOM 4069 N N . ASP A 1 516 ? 20.892 2.986 2.829 1.00 86.69 516 ASP A N 1
ATOM 4070 C CA . ASP A 1 516 ? 22.309 2.606 3.010 1.00 86.69 516 ASP A CA 1
ATOM 4071 C C . ASP A 1 516 ? 22.522 1.161 3.491 1.00 86.69 516 ASP A C 1
ATOM 4073 O O . ASP A 1 516 ? 23.616 0.617 3.374 1.00 86.69 516 ASP A O 1
ATOM 4077 N N . THR A 1 517 ? 21.494 0.546 4.076 1.00 91.56 517 THR A N 1
ATOM 4078 C CA . THR A 1 517 ? 21.518 -0.845 4.549 1.00 91.56 517 THR A CA 1
ATOM 4079 C C . THR A 1 517 ? 20.993 -1.839 3.510 1.00 91.56 517 THR A C 1
ATOM 4081 O O . THR A 1 517 ? 21.073 -3.045 3.745 1.00 91.56 517 THR A O 1
ATOM 4084 N N . LEU A 1 518 ? 20.433 -1.362 2.392 1.00 95.44 518 LEU A N 1
ATOM 4085 C CA . LEU A 1 518 ? 19.957 -2.210 1.301 1.00 95.44 518 LEU A CA 1
ATOM 4086 C C . LEU A 1 518 ? 21.123 -2.598 0.399 1.00 95.44 518 LEU A C 1
ATOM 4088 O O . LEU A 1 518 ? 22.032 -1.804 0.168 1.00 95.44 518 LEU A O 1
ATOM 4092 N N . ASP A 1 519 ? 21.075 -3.808 -0.151 1.00 96.44 519 ASP A N 1
ATOM 4093 C CA . ASP A 1 519 ? 22.085 -4.240 -1.107 1.00 96.44 519 ASP A CA 1
ATOM 4094 C C . ASP A 1 519 ? 21.944 -3.480 -2.443 1.00 96.44 519 ASP A C 1
ATOM 4096 O O . ASP A 1 519 ? 20.871 -3.401 -3.050 1.00 96.44 519 ASP A O 1
ATOM 4100 N N . HIS A 1 520 ? 23.052 -2.893 -2.893 1.00 95.44 520 HIS A N 1
ATOM 4101 C CA . HIS A 1 520 ? 23.155 -2.166 -4.157 1.00 95.44 520 HIS A CA 1
ATOM 4102 C C . HIS A 1 520 ? 23.518 -3.078 -5.335 1.00 95.44 520 HIS A C 1
ATOM 4104 O O . HIS A 1 520 ? 23.428 -2.649 -6.485 1.00 95.44 520 HIS A O 1
ATOM 4110 N N . ALA A 1 521 ? 23.935 -4.322 -5.084 1.00 95.75 521 ALA A N 1
ATOM 4111 C CA . ALA A 1 521 ? 24.323 -5.243 -6.137 1.00 95.75 521 ALA A CA 1
ATOM 4112 C C . ALA A 1 521 ? 23.122 -5.589 -7.029 1.00 95.75 521 ALA A C 1
ATOM 4114 O O . ALA A 1 521 ? 22.042 -5.942 -6.548 1.00 95.75 521 ALA A O 1
ATOM 4115 N N . ARG A 1 522 ? 23.315 -5.521 -8.349 1.00 94.62 522 ARG A N 1
ATOM 4116 C CA . ARG A 1 522 ? 22.329 -5.981 -9.332 1.00 94.62 522 ARG A CA 1
ATOM 4117 C C . ARG A 1 522 ? 22.020 -7.467 -9.089 1.00 94.62 522 ARG A C 1
ATOM 4119 O O . ARG A 1 522 ? 22.933 -8.264 -8.892 1.00 94.62 522 ARG A O 1
ATOM 4126 N N . GLY A 1 523 ? 20.742 -7.831 -9.085 1.00 93.75 523 GLY A N 1
ATOM 4127 C CA . GLY A 1 523 ? 20.262 -9.185 -8.785 1.00 93.75 523 GLY A CA 1
ATOM 4128 C C . GLY A 1 523 ? 20.139 -9.519 -7.294 1.00 93.75 523 GLY A C 1
ATOM 4129 O O . GLY A 1 523 ? 19.729 -10.629 -6.969 1.00 93.75 523 GLY A O 1
ATOM 4130 N N . SER A 1 524 ? 20.470 -8.594 -6.383 1.00 96.25 524 SER A N 1
ATOM 4131 C CA . SER A 1 524 ? 20.307 -8.816 -4.936 1.00 96.25 524 SER A CA 1
ATOM 4132 C C . SER A 1 524 ? 18.845 -8.876 -4.493 1.00 96.25 524 SER A C 1
ATOM 4134 O O . SER A 1 524 ? 18.537 -9.500 -3.478 1.00 96.25 524 SER A O 1
ATOM 4136 N N . PHE A 1 525 ? 17.922 -8.266 -5.244 1.00 95.81 525 PHE A N 1
ATOM 4137 C CA . PHE A 1 525 ? 16.503 -8.373 -4.944 1.00 95.81 525 PHE A CA 1
ATOM 4138 C C . PHE A 1 525 ? 15.963 -9.737 -5.359 1.00 95.81 525 PHE A C 1
ATOM 4140 O O . PHE A 1 525 ? 15.889 -10.072 -6.540 1.00 95.81 525 PHE A O 1
ATOM 4147 N N . THR A 1 526 ? 15.491 -10.486 -4.370 1.00 87.81 526 THR A N 1
ATOM 4148 C CA . THR A 1 526 ? 14.730 -11.714 -4.587 1.00 87.81 526 THR A CA 1
ATOM 4149 C C . THR A 1 526 ? 13.264 -11.455 -4.264 1.00 87.81 526 THR A C 1
ATOM 4151 O O . THR A 1 526 ? 12.920 -11.141 -3.125 1.00 87.81 526 THR A O 1
ATOM 4154 N N . ALA A 1 527 ? 12.374 -11.566 -5.250 1.00 80.00 527 ALA A N 1
ATOM 4155 C CA . ALA A 1 527 ? 10.942 -11.516 -4.972 1.00 80.00 527 ALA A CA 1
ATOM 4156 C C . ALA A 1 527 ? 10.528 -12.781 -4.201 1.00 80.00 527 ALA A C 1
ATOM 4158 O O . ALA A 1 527 ? 10.976 -13.886 -4.514 1.00 80.00 527 ALA A O 1
ATOM 4159 N N . GLY A 1 528 ? 9.622 -12.655 -3.226 1.00 63.19 528 GLY A N 1
ATOM 4160 C CA . GLY A 1 528 ? 9.061 -13.797 -2.485 1.00 63.19 528 GLY A CA 1
ATOM 4161 C C . GLY A 1 528 ? 8.294 -14.784 -3.372 1.00 63.19 528 GLY A C 1
ATOM 4162 O O . GLY A 1 528 ? 7.911 -15.866 -2.937 1.00 63.19 528 GLY A O 1
ATOM 4163 N N . SER A 1 529 ? 8.098 -14.433 -4.643 1.00 54.66 529 SER A N 1
ATOM 4164 C CA . SER A 1 529 ? 7.468 -15.239 -5.674 1.00 54.66 529 SER A CA 1
ATOM 4165 C C . SER A 1 529 ? 8.448 -16.116 -6.453 1.00 54.66 529 SER A C 1
ATOM 4167 O O . SER A 1 529 ? 8.211 -16.342 -7.634 1.00 54.66 529 SER A O 1
ATOM 4169 N N . GLY A 1 530 ? 9.501 -16.658 -5.832 1.00 45.06 530 GLY A N 1
ATOM 4170 C CA . GLY A 1 530 ? 10.333 -17.687 -6.475 1.00 45.06 530 GLY A CA 1
ATOM 4171 C C . GLY A 1 530 ? 9.504 -18.831 -7.092 1.00 45.06 530 GLY A C 1
ATOM 4172 O O . GLY A 1 530 ? 9.903 -19.401 -8.098 1.00 45.06 530 GLY A O 1
ATOM 4173 N N . GLU A 1 531 ? 8.291 -19.098 -6.586 1.00 43.69 531 GLU A N 1
ATOM 4174 C CA . GLU A 1 531 ? 7.316 -20.001 -7.222 1.00 43.69 531 GLU A CA 1
ATOM 4175 C C . GLU A 1 531 ? 6.711 -19.482 -8.538 1.00 43.69 531 GLU A C 1
ATOM 4177 O O . GLU A 1 531 ? 6.366 -20.283 -9.397 1.00 43.69 531 GLU A O 1
ATOM 4182 N N . LEU A 1 532 ? 6.541 -18.171 -8.719 1.00 42.38 532 LEU A N 1
ATOM 4183 C CA . LEU A 1 532 ? 5.982 -17.575 -9.935 1.00 42.38 532 LEU A CA 1
ATOM 4184 C C . LEU A 1 532 ? 6.999 -17.604 -11.077 1.00 42.38 532 LEU A C 1
ATOM 4186 O O . LEU A 1 532 ? 6.628 -17.980 -12.186 1.00 42.38 532 LEU A O 1
ATOM 4190 N N . ASP A 1 533 ? 8.258 -17.273 -10.794 1.00 42.75 533 ASP A N 1
ATOM 4191 C CA . ASP A 1 533 ? 9.333 -17.328 -11.788 1.00 42.75 533 ASP A CA 1
ATOM 4192 C C . ASP A 1 533 ? 9.710 -18.785 -12.090 1.00 42.75 533 ASP A C 1
ATOM 4194 O O . ASP A 1 533 ? 9.760 -19.158 -13.258 1.00 42.75 533 ASP A O 1
ATOM 4198 N N . ALA A 1 534 ? 9.786 -19.664 -11.078 1.00 45.62 534 ALA A N 1
ATOM 4199 C CA . ALA A 1 534 ? 9.961 -21.103 -11.300 1.00 45.62 534 ALA A CA 1
ATOM 4200 C C . ALA A 1 534 ? 8.775 -21.744 -12.044 1.00 45.62 534 ALA A C 1
ATOM 4202 O O . ALA A 1 534 ? 8.972 -22.664 -12.833 1.00 45.62 534 ALA A O 1
ATOM 4203 N N . ALA A 1 535 ? 7.536 -21.281 -11.839 1.00 42.88 535 ALA A N 1
ATOM 4204 C CA . ALA A 1 535 ? 6.377 -21.769 -12.593 1.00 42.88 535 ALA A CA 1
ATOM 4205 C C . ALA A 1 535 ? 6.335 -21.233 -14.030 1.00 42.88 535 ALA A C 1
ATOM 4207 O O . ALA A 1 535 ? 5.807 -21.916 -14.909 1.00 42.88 535 ALA A O 1
ATOM 4208 N N . VAL A 1 536 ? 6.851 -20.025 -14.279 1.00 46.88 536 VAL A N 1
ATOM 4209 C CA . VAL A 1 536 ? 7.014 -19.479 -15.633 1.00 46.88 536 VAL A CA 1
ATOM 4210 C C . VAL A 1 536 ? 8.132 -20.225 -16.358 1.00 46.88 536 VAL A C 1
ATOM 4212 O O . VAL A 1 536 ? 7.873 -20.746 -17.440 1.00 46.88 536 VAL A O 1
ATOM 4215 N N . GLU A 1 537 ? 9.300 -20.401 -15.737 1.00 47.81 537 GLU A N 1
ATOM 4216 C CA . GLU A 1 537 ? 10.395 -21.205 -16.291 1.00 47.81 537 GLU A CA 1
ATOM 4217 C C . GLU A 1 537 ? 9.970 -22.659 -16.528 1.00 47.81 537 GLU A C 1
ATOM 4219 O O . GLU A 1 537 ? 10.180 -23.184 -17.617 1.00 47.81 537 GLU A O 1
ATOM 4224 N N . ALA A 1 538 ? 9.288 -23.308 -15.577 1.00 49.31 538 ALA A N 1
ATOM 4225 C CA . ALA A 1 538 ? 8.797 -24.677 -15.754 1.00 49.31 538 ALA A CA 1
ATOM 4226 C C . ALA A 1 538 ? 7.741 -24.793 -16.868 1.00 49.31 538 ALA A C 1
ATOM 4228 O O . ALA A 1 538 ? 7.679 -25.813 -17.556 1.00 49.31 538 ALA A O 1
ATOM 4229 N N . ALA A 1 539 ? 6.910 -23.765 -17.070 1.00 44.88 539 ALA A N 1
ATOM 4230 C CA . ALA A 1 539 ? 5.947 -23.731 -18.170 1.00 44.88 539 ALA A CA 1
ATOM 4231 C C . ALA A 1 539 ? 6.630 -23.516 -19.532 1.00 44.88 539 ALA A C 1
ATOM 4233 O O . ALA A 1 539 ? 6.211 -24.110 -20.529 1.00 44.88 539 ALA A O 1
ATOM 4234 N N . GLU A 1 540 ? 7.689 -22.708 -19.584 1.00 48.59 540 GLU A N 1
ATOM 4235 C CA . GLU A 1 540 ? 8.507 -22.518 -20.784 1.00 48.59 540 GLU A CA 1
ATOM 4236 C C . GLU A 1 540 ? 9.335 -23.767 -21.120 1.00 48.59 540 GLU A C 1
ATOM 4238 O O . GLU A 1 540 ? 9.368 -24.188 -22.278 1.00 48.59 540 GLU A O 1
ATOM 4243 N N . GLU A 1 541 ? 9.921 -24.421 -20.116 1.00 57.34 541 GLU A N 1
ATOM 4244 C CA . GLU A 1 541 ? 10.649 -25.688 -20.243 1.00 57.34 541 GLU A CA 1
ATOM 4245 C C . GLU A 1 541 ? 9.716 -26.812 -20.730 1.00 57.34 541 GLU A C 1
ATOM 4247 O O . GLU A 1 541 ? 10.023 -27.516 -21.694 1.00 57.34 541 GLU A O 1
ATOM 4252 N N . ALA A 1 542 ? 8.513 -26.930 -20.152 1.00 50.97 542 ALA A N 1
ATOM 4253 C CA . ALA A 1 542 ? 7.499 -27.888 -20.599 1.00 50.97 542 ALA A CA 1
ATOM 4254 C C . ALA A 1 542 ? 7.039 -27.632 -22.048 1.00 50.97 542 ALA A C 1
ATOM 4256 O O . ALA A 1 542 ? 6.765 -28.578 -22.791 1.00 50.97 542 ALA A O 1
ATOM 4257 N N . SER A 1 543 ? 6.998 -26.365 -22.473 1.00 43.88 543 SER A N 1
ATOM 4258 C CA . SER A 1 543 ? 6.704 -25.976 -23.858 1.00 43.88 543 SER A CA 1
ATOM 4259 C C . SER A 1 543 ? 7.836 -26.361 -24.823 1.00 43.88 543 SER A C 1
ATOM 4261 O O . SER A 1 543 ? 7.567 -26.844 -25.926 1.00 43.88 543 SER A O 1
ATOM 4263 N N . ARG A 1 544 ? 9.108 -26.241 -24.403 1.00 58.03 544 ARG A N 1
ATOM 4264 C CA . ARG A 1 544 ? 10.274 -26.689 -25.194 1.00 58.03 544 ARG A CA 1
ATOM 4265 C C . ARG A 1 544 ? 10.304 -28.207 -25.364 1.00 58.03 544 ARG A C 1
ATOM 4267 O O . ARG A 1 544 ? 10.563 -28.693 -26.464 1.00 58.03 544 ARG A O 1
ATOM 4274 N N . VAL A 1 545 ? 10.000 -28.955 -24.304 1.00 60.66 545 VAL A N 1
ATOM 4275 C CA . VAL A 1 545 ? 10.017 -30.428 -24.322 1.00 60.66 545 VAL A CA 1
ATOM 4276 C C . VAL A 1 545 ? 8.823 -31.004 -25.101 1.00 60.66 545 VAL A C 1
ATOM 4278 O O . VAL A 1 545 ? 8.959 -32.030 -25.766 1.00 60.66 545 VAL A O 1
ATOM 4281 N N . GLY A 1 546 ? 7.673 -30.318 -25.122 1.00 47.25 546 GLY A N 1
ATOM 4282 C CA . GLY A 1 546 ? 6.489 -30.734 -25.888 1.00 47.25 546 GLY A CA 1
ATOM 4283 C C . GLY A 1 546 ? 6.606 -30.611 -27.418 1.00 47.25 546 GLY A C 1
ATOM 4284 O O . GLY A 1 546 ? 5.749 -31.129 -28.133 1.00 47.25 546 GLY A O 1
ATOM 4285 N N . GLY A 1 547 ? 7.648 -29.946 -27.933 1.00 40.88 547 GLY A N 1
ATOM 4286 C CA . GLY A 1 547 ? 7.868 -29.724 -29.371 1.00 40.88 547 GLY A CA 1
ATOM 4287 C C . GLY A 1 547 ? 8.680 -30.806 -30.094 1.00 40.88 547 GLY A C 1
ATOM 4288 O O . GLY A 1 547 ? 8.749 -30.790 -31.323 1.00 40.88 547 GLY A O 1
ATOM 4289 N N . ALA A 1 548 ? 9.279 -31.755 -29.371 1.00 45.81 548 ALA A N 1
ATOM 4290 C CA . ALA A 1 548 ? 10.166 -32.773 -29.938 1.00 45.81 548 ALA A CA 1
ATOM 4291 C C . ALA A 1 548 ? 9.639 -34.190 -29.659 1.00 45.81 548 ALA A C 1
ATOM 4293 O O . ALA A 1 548 ? 10.185 -34.937 -28.856 1.00 45.81 548 ALA A O 1
ATOM 4294 N N . GLY A 1 549 ? 8.544 -34.559 -30.325 1.00 36.38 549 GLY A N 1
ATOM 4295 C CA . GLY A 1 549 ? 7.965 -35.903 -30.276 1.00 36.38 549 GLY A CA 1
ATOM 4296 C C . GLY A 1 549 ? 7.980 -36.578 -31.643 1.00 36.38 549 GLY A C 1
ATOM 4297 O O . GLY A 1 549 ? 6.929 -36.732 -32.261 1.00 36.38 549 GLY A O 1
ATOM 4298 N N . GLY A 1 550 ? 9.167 -36.963 -32.113 1.00 34.34 550 GLY A N 1
ATOM 4299 C CA . GLY A 1 550 ? 9.367 -37.785 -33.304 1.00 34.34 550 GLY A CA 1
ATOM 4300 C C . GLY A 1 550 ? 10.398 -38.884 -33.047 1.00 34.34 550 GLY A C 1
ATOM 4301 O O . GLY A 1 550 ? 11.585 -38.597 -33.064 1.00 34.34 550 GLY A O 1
ATOM 4302 N N . ALA A 1 551 ? 9.881 -40.101 -32.860 1.00 37.19 551 ALA A N 1
ATOM 4303 C CA . ALA A 1 551 ? 10.481 -41.423 -33.082 1.00 37.19 551 ALA A CA 1
ATOM 4304 C C . ALA A 1 551 ? 11.778 -41.849 -32.344 1.00 37.19 551 ALA A C 1
ATOM 4306 O O . ALA A 1 551 ? 12.859 -41.313 -32.557 1.00 37.19 551 ALA A O 1
ATOM 4307 N N . ASP A 1 552 ? 11.593 -42.962 -31.626 1.00 36.31 552 ASP A N 1
ATOM 4308 C CA . ASP A 1 552 ? 12.442 -44.158 -31.516 1.00 36.31 552 ASP A CA 1
ATOM 4309 C C . ASP A 1 552 ? 13.631 -44.259 -30.530 1.00 36.31 552 ASP A C 1
ATOM 4311 O O . ASP A 1 552 ? 14.581 -43.483 -30.524 1.00 36.31 552 ASP A O 1
ATOM 4315 N N . ASP A 1 553 ? 13.524 -45.370 -29.784 1.00 35.81 553 ASP A N 1
ATOM 4316 C CA . ASP A 1 553 ? 14.521 -46.324 -29.283 1.00 35.81 553 ASP A CA 1
ATOM 4317 C C . ASP A 1 553 ? 15.422 -46.033 -28.060 1.00 35.81 553 ASP A C 1
ATOM 4319 O O . ASP A 1 553 ? 16.439 -45.353 -28.111 1.00 35.81 553 ASP A O 1
ATOM 4323 N N . ASP A 1 554 ? 15.040 -46.714 -26.970 1.00 33.72 554 ASP A N 1
ATOM 4324 C CA . ASP A 1 554 ? 15.727 -47.881 -26.378 1.00 33.72 554 ASP A CA 1
ATOM 4325 C C . ASP A 1 554 ? 17.043 -47.730 -25.562 1.00 33.72 554 ASP A C 1
ATOM 4327 O O . ASP A 1 554 ? 18.013 -47.080 -25.933 1.00 33.72 554 ASP A O 1
ATOM 4331 N N . VAL A 1 555 ? 17.051 -48.503 -24.463 1.00 32.12 555 VAL A N 1
ATOM 4332 C CA . VAL A 1 555 ? 18.142 -48.960 -23.570 1.00 32.12 555 VAL A CA 1
ATOM 4333 C C . VAL A 1 555 ? 18.957 -47.942 -22.748 1.00 32.12 555 VAL A C 1
ATOM 4335 O O . VAL A 1 555 ? 19.746 -47.165 -23.272 1.00 32.12 555 VAL A O 1
ATOM 4338 N N . GLY A 1 556 ? 18.981 -48.137 -21.415 1.00 30.00 556 GLY A N 1
ATOM 4339 C CA . GLY A 1 556 ? 20.182 -47.791 -20.636 1.00 30.00 556 GLY A CA 1
ATOM 4340 C C . GLY A 1 556 ? 20.059 -47.621 -19.122 1.00 30.00 556 GLY A C 1
ATOM 4341 O O . GLY A 1 556 ? 20.232 -46.524 -18.611 1.00 30.00 556 GLY A O 1
ATOM 4342 N N . THR A 1 557 ? 19.873 -48.710 -18.375 1.00 36.16 557 THR A N 1
ATOM 4343 C CA . THR A 1 557 ? 20.149 -48.782 -16.925 1.00 36.16 557 THR A CA 1
ATOM 4344 C C . THR A 1 557 ? 21.606 -48.433 -16.580 1.00 36.16 557 THR A C 1
ATOM 4346 O O . THR A 1 557 ? 22.512 -49.112 -17.063 1.00 36.16 557 THR A O 1
ATOM 4349 N N . ARG A 1 558 ? 21.818 -47.446 -15.696 1.00 32.28 558 ARG A N 1
ATOM 4350 C CA . ARG A 1 558 ? 23.012 -47.139 -14.859 1.00 32.28 558 ARG A CA 1
ATOM 4351 C C . ARG A 1 558 ? 22.618 -45.919 -14.010 1.00 32.28 558 ARG A C 1
ATOM 4353 O O . ARG A 1 558 ? 21.974 -45.033 -14.540 1.00 32.28 558 ARG A O 1
ATOM 4360 N N . GLY A 1 559 ? 22.908 -45.741 -12.733 1.00 29.89 559 GLY A N 1
ATOM 4361 C CA . GLY A 1 559 ? 23.754 -46.387 -11.740 1.00 29.89 559 GLY A CA 1
ATOM 4362 C C . GLY A 1 559 ? 23.904 -45.308 -10.661 1.00 29.89 559 GLY A C 1
ATOM 4363 O O . GLY A 1 559 ? 24.396 -44.227 -10.969 1.00 29.89 559 GLY A O 1
ATOM 4364 N N . LEU A 1 560 ? 23.377 -45.551 -9.461 1.00 34.34 560 LEU A N 1
ATOM 4365 C CA . LEU A 1 560 ? 23.497 -44.646 -8.314 1.00 34.34 560 LEU A CA 1
ATOM 4366 C C . LEU A 1 560 ? 24.957 -44.609 -7.839 1.00 34.34 560 LEU A C 1
ATOM 4368 O O . LEU A 1 560 ? 25.567 -45.679 -7.759 1.00 34.34 560 LEU A O 1
ATOM 4372 N N . PRO A 1 561 ? 25.484 -43.437 -7.454 1.00 39.06 561 PRO A N 1
ATOM 4373 C CA . PRO A 1 561 ? 26.512 -43.378 -6.432 1.00 39.06 561 PRO A CA 1
ATOM 4374 C C . PRO A 1 561 ? 25.999 -42.681 -5.166 1.00 39.06 561 PRO A C 1
ATOM 4376 O O . PRO A 1 561 ? 25.478 -41.568 -5.201 1.00 39.06 561 PRO A O 1
ATOM 4379 N N . ASP A 1 562 ? 26.121 -43.453 -4.092 1.00 30.48 562 ASP A N 1
ATOM 4380 C CA . ASP A 1 562 ? 26.519 -43.152 -2.716 1.00 30.48 562 ASP A CA 1
ATOM 4381 C C . ASP A 1 562 ? 26.661 -41.698 -2.233 1.00 30.48 562 ASP A C 1
ATOM 4383 O O . ASP A 1 562 ? 27.315 -40.854 -2.839 1.00 30.48 562 ASP A O 1
ATOM 4387 N N . GLU A 1 563 ? 26.083 -41.521 -1.039 1.00 34.41 563 GLU A N 1
ATOM 4388 C CA . GLU A 1 563 ? 26.665 -40.914 0.167 1.00 34.41 563 GLU A CA 1
ATOM 4389 C C . GLU A 1 563 ? 27.476 -39.621 -0.000 1.00 34.41 563 GLU A C 1
ATOM 4391 O O . GLU A 1 563 ? 28.647 -39.625 -0.373 1.00 34.41 563 GLU A O 1
ATOM 4396 N N . VAL A 1 564 ? 26.878 -38.509 0.442 1.00 32.47 564 VAL A N 1
ATOM 4397 C CA . VAL A 1 564 ? 27.634 -37.340 0.903 1.00 32.47 564 VAL A CA 1
ATOM 4398 C C . VAL A 1 564 ? 27.269 -37.074 2.358 1.00 32.47 564 VAL A C 1
ATOM 4400 O O . VAL A 1 564 ? 26.104 -36.892 2.712 1.00 32.47 564 VAL A O 1
ATOM 4403 N N . GLU A 1 565 ? 28.314 -37.125 3.176 1.00 32.31 565 GLU A N 1
ATOM 4404 C CA . GLU A 1 565 ? 28.359 -36.952 4.620 1.00 32.31 565 GLU A CA 1
ATOM 4405 C C . GLU A 1 565 ? 27.836 -35.581 5.070 1.00 32.31 565 GLU A C 1
ATOM 4407 O O . GLU A 1 565 ? 28.129 -34.541 4.477 1.00 32.31 565 GLU A O 1
ATOM 4412 N N . ALA A 1 566 ? 27.100 -35.592 6.181 1.00 31.66 566 ALA A N 1
ATOM 4413 C CA . ALA A 1 566 ? 26.790 -34.409 6.969 1.00 31.66 566 ALA A CA 1
ATOM 4414 C C . ALA A 1 566 ? 28.022 -33.986 7.788 1.00 31.66 566 ALA A C 1
ATOM 4416 O O . ALA A 1 566 ? 28.598 -34.838 8.470 1.00 31.66 566 ALA A O 1
ATOM 4417 N N . PRO A 1 567 ? 28.400 -32.696 7.815 1.00 34.97 567 PRO A N 1
ATOM 4418 C CA . PRO A 1 567 ? 29.237 -32.167 8.873 1.00 34.97 567 PRO A CA 1
ATOM 4419 C C . PRO A 1 567 ? 28.388 -31.687 10.053 1.00 34.97 567 PRO A C 1
ATOM 4421 O O . PRO A 1 567 ? 27.335 -31.068 9.906 1.00 34.97 567 PRO A O 1
ATOM 4424 N N . SER A 1 568 ? 28.915 -32.034 11.216 1.00 32.47 568 SER A N 1
ATOM 4425 C CA . SER A 1 568 ? 28.459 -31.830 12.580 1.00 32.47 568 SER A CA 1
ATOM 4426 C C . SER A 1 568 ? 28.268 -30.373 13.000 1.00 32.47 568 SER A C 1
ATOM 4428 O O . SER A 1 568 ? 28.998 -29.477 12.581 1.00 32.47 568 SER A O 1
ATOM 4430 N N . GLU A 1 569 ? 27.314 -30.217 13.915 1.00 32.19 569 GLU A N 1
ATOM 4431 C CA . GLU A 1 569 ? 27.177 -29.144 14.898 1.00 32.19 569 GLU A CA 1
ATOM 4432 C C . GLU A 1 569 ? 28.478 -28.985 15.706 1.00 32.19 569 GLU A C 1
ATOM 4434 O O . GLU A 1 569 ? 29.055 -29.995 16.102 1.00 32.19 569 GLU A O 1
ATOM 4439 N N . ASP A 1 570 ? 28.953 -27.749 15.894 1.00 28.91 570 ASP A N 1
ATOM 4440 C CA . ASP A 1 570 ? 29.460 -27.221 17.174 1.00 28.91 570 ASP A CA 1
ATOM 4441 C C . ASP A 1 570 ? 30.008 -25.781 17.016 1.00 28.91 570 ASP A C 1
ATOM 4443 O O . ASP A 1 570 ? 30.662 -25.435 16.032 1.00 28.91 570 ASP A O 1
ATOM 4447 N N . ASP A 1 571 ? 29.723 -24.978 18.046 1.00 29.89 571 ASP A N 1
ATOM 4448 C CA . ASP A 1 571 ? 30.397 -23.754 18.504 1.00 29.89 571 ASP A CA 1
ATOM 4449 C C . ASP A 1 571 ? 30.342 -22.455 17.669 1.00 29.89 571 ASP A C 1
ATOM 4451 O O . ASP A 1 571 ? 31.201 -22.175 16.835 1.00 29.89 571 ASP A O 1
ATOM 4455 N N . ALA A 1 572 ? 29.432 -21.546 18.052 1.00 30.09 572 ALA A N 1
ATOM 4456 C CA . ALA A 1 572 ? 29.753 -20.114 18.124 1.00 30.09 572 ALA A CA 1
ATOM 4457 C C . ALA A 1 572 ? 28.838 -19.373 19.115 1.00 30.09 572 ALA A C 1
ATOM 4459 O O . ALA A 1 572 ? 27.615 -19.345 18.985 1.00 30.09 572 ALA A O 1
ATOM 4460 N N . GLU A 1 573 ? 29.485 -18.790 20.117 1.00 29.64 573 GLU A N 1
ATOM 4461 C CA . GLU A 1 573 ? 28.944 -18.102 21.283 1.00 29.64 573 GLU A CA 1
ATOM 4462 C C . GLU A 1 573 ? 28.132 -16.840 20.946 1.00 29.64 573 GLU A C 1
ATOM 4464 O O . GLU A 1 573 ? 28.445 -16.079 20.030 1.00 29.64 573 GLU A O 1
ATOM 4469 N N . ALA A 1 574 ? 27.102 -16.597 21.759 1.00 26.94 574 ALA A N 1
ATOM 4470 C CA . ALA A 1 574 ? 26.326 -15.366 21.783 1.00 26.94 574 ALA A CA 1
ATOM 4471 C C . ALA A 1 574 ? 27.135 -14.209 22.404 1.00 26.94 574 ALA A C 1
ATOM 4473 O O . ALA A 1 574 ? 27.683 -14.387 23.495 1.00 26.94 574 ALA A O 1
ATOM 4474 N N . PRO A 1 575 ? 27.161 -13.007 21.801 1.00 32.94 575 PRO A N 1
ATOM 4475 C CA . PRO A 1 575 ? 27.563 -11.810 22.517 1.00 32.94 575 PRO A CA 1
ATOM 4476 C C . PRO A 1 575 ? 26.384 -11.242 23.315 1.00 32.94 575 PRO A C 1
ATOM 4478 O O . PRO A 1 575 ? 25.255 -11.119 22.838 1.00 32.94 575 PRO A O 1
ATOM 4481 N N . THR A 1 576 ? 26.705 -10.939 24.564 1.00 29.91 576 THR A N 1
ATOM 4482 C CA . THR A 1 576 ? 25.880 -10.359 25.616 1.00 29.91 576 THR A CA 1
ATOM 4483 C C . THR A 1 576 ? 25.417 -8.938 25.317 1.00 29.91 576 THR A C 1
ATOM 4485 O O . THR A 1 576 ? 26.071 -8.185 24.600 1.00 29.91 576 THR A O 1
ATOM 4488 N N . GLU A 1 577 ? 24.284 -8.615 25.935 1.00 31.31 577 GLU A N 1
ATOM 4489 C CA . GLU A 1 577 ? 23.682 -7.296 26.114 1.00 31.31 577 GLU A CA 1
ATOM 4490 C C . GLU A 1 577 ? 24.725 -6.243 26.520 1.00 31.31 577 GLU A C 1
ATOM 4492 O O . GLU A 1 577 ? 25.467 -6.456 27.477 1.00 31.31 577 GLU A O 1
ATOM 4497 N N . ASP A 1 578 ? 24.750 -5.114 25.809 1.00 27.36 578 ASP A N 1
ATOM 4498 C CA . ASP A 1 578 ? 25.433 -3.897 26.244 1.00 27.36 578 ASP A CA 1
ATOM 4499 C C . ASP A 1 578 ? 24.460 -2.716 26.138 1.00 27.36 578 ASP A C 1
ATOM 4501 O O . ASP A 1 578 ? 23.775 -2.509 25.129 1.00 27.36 578 ASP A O 1
ATOM 4505 N N . ASP A 1 579 ? 24.386 -1.995 27.251 1.00 31.20 579 ASP A N 1
ATOM 4506 C CA . ASP A 1 579 ? 23.460 -0.925 27.581 1.00 31.20 579 ASP A CA 1
ATOM 4507 C C . ASP A 1 579 ? 23.591 0.288 26.646 1.00 31.20 579 ASP A C 1
ATOM 4509 O O . ASP A 1 579 ? 24.635 0.935 26.561 1.00 31.20 579 ASP A O 1
ATOM 4513 N N . ALA A 1 580 ? 22.490 0.666 25.991 1.00 29.97 580 ALA A N 1
ATOM 4514 C CA . ALA A 1 580 ? 22.364 1.968 25.343 1.00 29.97 580 ALA A CA 1
ATOM 4515 C C . ALA A 1 580 ? 21.736 2.964 26.328 1.00 29.97 580 ALA A C 1
ATOM 4517 O O . ALA A 1 580 ? 20.513 3.035 26.487 1.00 29.97 580 ALA A O 1
ATOM 4518 N N . GLU A 1 581 ? 22.606 3.721 26.996 1.00 29.09 581 GLU A N 1
ATOM 4519 C CA . GLU A 1 581 ? 22.274 4.856 27.854 1.00 29.09 581 GLU A CA 1
ATOM 4520 C C . GLU A 1 581 ? 21.390 5.885 27.127 1.00 29.09 581 GLU A C 1
ATOM 4522 O O . GLU A 1 581 ? 21.660 6.319 26.004 1.00 29.09 581 GLU A O 1
ATOM 4527 N N . ALA A 1 582 ? 20.316 6.303 27.799 1.00 29.94 582 ALA A N 1
ATOM 4528 C CA . ALA A 1 582 ? 19.516 7.452 27.403 1.00 29.94 582 ALA A CA 1
ATOM 4529 C C . ALA A 1 582 ? 20.299 8.755 27.667 1.00 29.94 582 ALA A C 1
ATOM 4531 O O . ALA A 1 582 ? 20.947 8.863 28.709 1.00 29.94 582 ALA A O 1
ATOM 4532 N N . PRO A 1 583 ? 20.214 9.774 26.793 1.00 30.89 583 PRO A N 1
ATOM 4533 C CA . PRO A 1 583 ? 20.850 11.057 27.054 1.00 30.89 583 PRO A CA 1
ATOM 4534 C C . PRO A 1 583 ? 20.167 11.757 28.236 1.00 30.89 583 PRO A C 1
ATOM 4536 O O . PRO A 1 583 ? 18.963 12.019 28.219 1.00 30.89 583 PRO A O 1
ATOM 4539 N N . THR A 1 584 ? 20.959 12.044 29.265 1.00 30.84 584 THR A N 1
ATOM 4540 C CA . THR A 1 584 ? 20.619 12.885 30.414 1.00 30.84 584 THR A CA 1
ATOM 4541 C C . THR A 1 584 ? 20.423 14.334 29.969 1.00 30.84 584 THR A C 1
ATOM 4543 O O . THR A 1 584 ? 21.321 14.928 29.376 1.00 30.84 584 THR A O 1
ATOM 4546 N N . GLU A 1 585 ? 19.256 14.908 30.266 1.00 36.91 585 GLU A N 1
ATOM 4547 C CA . GLU A 1 585 ? 19.013 16.347 30.154 1.00 36.91 585 GLU A CA 1
ATOM 4548 C C . GLU A 1 585 ? 19.670 17.070 31.340 1.00 36.91 585 GLU A C 1
ATOM 4550 O O . GLU A 1 585 ? 19.278 16.886 32.494 1.00 3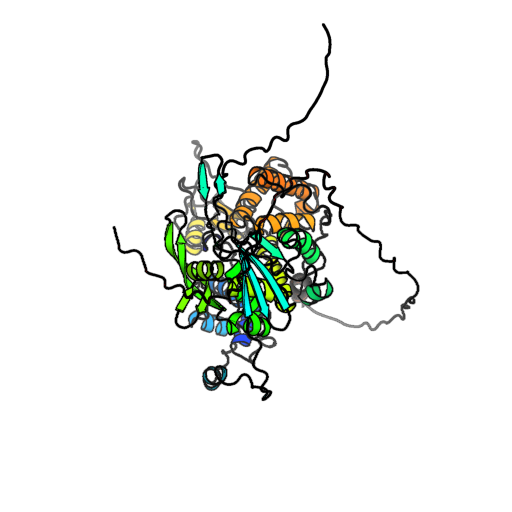6.91 585 GLU A O 1
ATOM 4555 N N . ASP A 1 586 ? 20.667 17.903 31.039 1.00 30.89 586 ASP A N 1
ATOM 4556 C CA . ASP A 1 586 ? 21.198 18.914 31.950 1.00 30.89 586 ASP A CA 1
ATOM 4557 C C . ASP A 1 586 ? 20.143 20.012 32.159 1.00 30.89 586 ASP A C 1
ATOM 4559 O O . ASP A 1 586 ? 19.874 20.831 31.276 1.00 30.89 586 ASP A O 1
ATOM 4563 N N . ALA A 1 587 ? 19.546 20.041 33.349 1.00 33.03 587 ALA A N 1
ATOM 4564 C CA . ALA A 1 587 ? 18.753 21.169 33.820 1.00 33.03 587 ALA A CA 1
ATOM 4565 C C . ALA A 1 587 ? 19.684 22.248 34.409 1.00 33.03 587 ALA A C 1
ATOM 4567 O O . ALA A 1 587 ? 20.507 21.927 35.270 1.00 33.03 587 ALA A O 1
ATOM 4568 N N . PRO A 1 588 ? 19.565 23.529 34.015 1.00 37.34 588 PRO A N 1
ATOM 4569 C CA . PRO A 1 588 ? 20.224 24.606 34.734 1.00 37.34 588 PRO A CA 1
ATOM 4570 C C . PRO A 1 588 ? 19.509 24.893 36.061 1.00 37.34 588 PRO A C 1
ATOM 4572 O O . PRO A 1 588 ? 18.301 25.124 36.126 1.00 37.34 588 PRO A O 1
ATOM 4575 N N . ASP A 1 589 ? 20.327 24.871 37.103 1.00 31.97 589 ASP A N 1
ATOM 4576 C CA . ASP A 1 589 ? 20.059 25.210 38.493 1.00 31.97 589 ASP A CA 1
ATOM 4577 C C . ASP A 1 589 ? 19.725 26.707 38.684 1.00 31.97 589 ASP A C 1
ATOM 4579 O O . ASP A 1 589 ? 20.269 27.574 37.995 1.00 31.97 589 ASP A O 1
ATOM 4583 N N . GLY A 1 590 ? 18.891 27.000 39.687 1.00 31.22 590 GLY A N 1
ATOM 4584 C CA . GLY A 1 590 ? 18.879 28.289 40.388 1.00 31.22 590 GLY A CA 1
ATOM 4585 C C . GLY A 1 590 ? 17.902 29.371 39.914 1.00 31.22 590 GLY A C 1
ATOM 4586 O O . GLY A 1 590 ? 18.231 30.224 39.094 1.00 31.22 590 GLY A O 1
ATOM 4587 N N . GLY A 1 591 ? 16.741 29.441 40.571 1.00 27.41 591 GLY A N 1
ATOM 4588 C CA . GLY A 1 591 ? 15.838 30.592 40.519 1.00 27.41 591 GLY A CA 1
ATOM 4589 C C . GLY A 1 591 ? 14.738 30.508 41.573 1.00 27.41 591 GLY A C 1
ATOM 4590 O O . GLY A 1 591 ? 13.579 30.289 41.236 1.00 27.41 591 GLY A O 1
ATOM 4591 N N . GLU A 1 592 ? 15.103 30.642 42.850 1.00 33.47 592 GLU A N 1
ATOM 4592 C CA . GLU A 1 592 ? 14.158 30.730 43.968 1.00 33.47 592 GLU A CA 1
ATOM 4593 C C . GLU A 1 592 ? 13.256 31.966 43.816 1.00 33.47 592 GLU A C 1
ATOM 4595 O O . GLU A 1 592 ? 13.722 33.106 43.826 1.00 33.47 592 GLU A O 1
ATOM 4600 N N . ALA A 1 593 ? 11.948 31.737 43.704 1.00 30.75 593 ALA A N 1
ATOM 4601 C CA . ALA A 1 593 ? 10.924 32.747 43.929 1.00 30.75 593 ALA A CA 1
ATOM 4602 C C . ALA A 1 593 ? 10.018 32.251 45.061 1.00 30.75 593 ALA A C 1
ATOM 4604 O O . ALA A 1 593 ? 9.185 31.365 44.871 1.00 30.75 593 ALA A O 1
ATOM 4605 N N . GLU A 1 594 ? 10.209 32.814 46.254 1.00 32.34 594 GLU A N 1
ATOM 4606 C CA . GLU A 1 594 ? 9.283 32.666 47.372 1.00 32.34 594 GLU A CA 1
ATOM 4607 C C . GLU A 1 594 ? 7.921 33.258 46.980 1.00 32.34 594 GLU A C 1
ATOM 4609 O O . GLU A 1 594 ? 7.784 34.464 46.764 1.00 32.34 594 GLU A O 1
ATOM 4614 N N . VAL A 1 595 ? 6.895 32.410 46.906 1.00 31.42 595 VAL A N 1
ATOM 4615 C CA . VAL A 1 595 ? 5.495 32.836 46.853 1.00 31.42 595 VAL A CA 1
ATOM 4616 C C . VAL A 1 595 ? 4.813 32.325 48.114 1.00 31.42 595 VAL A C 1
ATOM 4618 O O . VAL A 1 595 ? 4.617 31.126 48.299 1.00 31.42 595 VAL A O 1
ATOM 4621 N N . HIS A 1 596 ? 4.459 33.261 48.993 1.00 28.50 596 HIS A N 1
ATOM 4622 C CA . HIS A 1 596 ? 3.551 33.027 50.107 1.00 28.50 596 HIS A CA 1
ATOM 4623 C C . HIS A 1 596 ? 2.183 32.581 49.574 1.00 28.50 596 HIS A C 1
ATOM 4625 O O . HIS A 1 596 ? 1.541 33.315 48.824 1.00 28.50 596 HIS A O 1
ATOM 4631 N N . VAL A 1 597 ? 1.727 31.401 49.996 1.00 31.64 597 VAL A N 1
ATOM 4632 C CA . VAL A 1 597 ? 0.354 30.931 49.789 1.00 31.64 597 VAL A CA 1
ATOM 4633 C C . VAL A 1 597 ? -0.330 30.874 51.150 1.00 31.64 597 VAL A C 1
ATOM 4635 O O . VAL A 1 597 ? 0.041 30.070 52.004 1.00 31.64 597 VAL A O 1
ATOM 4638 N N . ASP A 1 598 ? -1.318 31.747 51.344 1.00 29.67 598 ASP A N 1
ATOM 4639 C CA . ASP A 1 598 ? -2.272 31.649 52.444 1.00 29.67 598 ASP A CA 1
ATOM 4640 C C . ASP A 1 598 ? -3.241 30.489 52.187 1.00 29.67 598 ASP A C 1
ATOM 4642 O O . ASP A 1 598 ? -3.780 30.315 51.091 1.00 29.67 598 ASP A O 1
ATOM 4646 N N . ALA A 1 599 ? -3.447 29.689 53.229 1.00 35.25 599 ALA A N 1
ATOM 4647 C CA . ALA A 1 599 ? -4.333 28.540 53.244 1.00 35.25 599 ALA A CA 1
ATOM 4648 C C . ALA A 1 599 ? -5.813 28.949 53.146 1.00 35.25 599 ALA A C 1
ATOM 4650 O O . ALA A 1 599 ? -6.283 29.810 53.890 1.00 35.25 599 ALA A O 1
ATOM 4651 N N . ALA A 1 600 ? -6.570 28.240 52.309 1.00 32.66 600 ALA A N 1
ATOM 4652 C CA . ALA A 1 600 ? -8.013 28.103 52.461 1.00 32.66 600 ALA A CA 1
ATOM 4653 C C . ALA A 1 600 ? -8.416 26.660 52.130 1.00 32.66 600 ALA A C 1
ATOM 4655 O O . ALA A 1 600 ? -8.296 26.199 50.997 1.00 32.66 600 ALA A O 1
ATOM 4656 N N . GLU A 1 601 ? -8.850 25.952 53.169 1.00 38.50 601 GLU A N 1
ATOM 4657 C CA . GLU A 1 601 ? -9.452 24.624 53.121 1.00 38.50 601 GLU A CA 1
ATOM 4658 C C . GLU A 1 601 ? -10.797 24.659 52.380 1.00 38.50 601 GLU A C 1
ATOM 4660 O O . GLU A 1 601 ? -11.597 25.580 52.559 1.00 38.50 601 GLU A O 1
ATOM 4665 N N . GLY A 1 602 ? -11.075 23.623 51.588 1.00 34.50 602 GLY A N 1
ATOM 4666 C CA . GLY A 1 602 ? -12.384 23.405 50.979 1.00 34.50 602 GLY A CA 1
ATOM 4667 C C . GLY A 1 602 ? -12.409 22.152 50.110 1.00 34.50 602 GLY A C 1
ATOM 4668 O O . GLY A 1 602 ? -12.055 22.201 48.937 1.00 34.50 602 GLY A O 1
ATOM 4669 N N . GLU A 1 603 ? -12.828 21.027 50.690 1.00 42.16 603 GLU A N 1
ATOM 4670 C CA . GLU A 1 603 ? -13.193 19.810 49.961 1.00 42.16 603 GLU A CA 1
ATOM 4671 C C . GLU A 1 603 ? -14.431 20.073 49.077 1.00 42.16 603 GLU A C 1
ATOM 4673 O O . GLU A 1 603 ? -15.511 20.360 49.595 1.00 42.16 603 GLU A O 1
ATOM 4678 N N . GLU A 1 604 ? -14.322 19.918 47.753 1.00 36.62 604 GLU A N 1
ATOM 4679 C CA . GLU A 1 604 ? -15.488 19.721 46.877 1.00 36.62 604 GLU A CA 1
ATOM 4680 C C . GLU A 1 604 ? -15.330 18.439 46.041 1.00 36.62 604 GLU A C 1
ATOM 4682 O O . GLU A 1 604 ? -14.329 18.209 45.365 1.00 36.62 604 GLU A O 1
ATOM 4687 N N . ALA A 1 605 ? -16.360 17.593 46.111 1.00 37.78 605 ALA A N 1
ATOM 4688 C CA . ALA A 1 605 ? -16.519 16.342 45.373 1.00 37.78 605 ALA A CA 1
ATOM 4689 C C . ALA A 1 605 ? -16.652 16.561 43.845 1.00 37.78 605 ALA A C 1
ATOM 4691 O O . ALA A 1 605 ? -17.098 17.627 43.408 1.00 37.78 605 ALA A O 1
ATOM 4692 N N . PRO A 1 606 ? -16.337 15.554 43.002 1.00 35.19 606 PRO A N 1
ATOM 4693 C CA . PRO A 1 606 ? -16.304 15.723 41.550 1.00 35.19 606 PRO A CA 1
ATOM 4694 C C . PRO A 1 606 ? -17.700 15.977 40.961 1.00 35.19 606 PRO A C 1
ATOM 4696 O O . PRO A 1 606 ? -18.626 15.178 41.114 1.00 35.19 606 PRO A O 1
ATOM 4699 N N . ARG A 1 607 ? -17.839 17.094 40.235 1.00 33.56 607 ARG A N 1
ATOM 4700 C CA . ARG A 1 607 ? -19.042 17.439 39.466 1.00 33.56 607 ARG A CA 1
ATOM 4701 C C . ARG A 1 607 ? -19.033 16.709 38.122 1.00 33.56 607 ARG A C 1
ATOM 4703 O O . ARG A 1 607 ? -18.152 16.916 37.295 1.00 33.56 607 ARG A O 1
ATOM 4710 N N . VAL A 1 608 ? -20.060 15.896 37.881 1.00 30.81 608 VAL A N 1
ATOM 4711 C CA . VAL A 1 608 ? -20.371 15.327 36.561 1.00 30.81 608 VAL A CA 1
ATOM 4712 C C . VAL A 1 608 ? -20.907 16.448 35.667 1.00 30.81 608 VAL A C 1
ATOM 4714 O O . VAL A 1 608 ? -22.031 16.914 35.858 1.00 30.81 608 VAL A O 1
ATOM 4717 N N . ALA A 1 609 ? -20.115 16.895 34.693 1.00 30.08 609 ALA A N 1
ATOM 4718 C CA . ALA A 1 609 ? -20.562 17.855 33.689 1.00 30.08 609 ALA A CA 1
ATOM 4719 C C . ALA A 1 609 ? -21.366 17.135 32.590 1.00 30.08 609 ALA A C 1
ATOM 4721 O O . ALA A 1 609 ? -20.829 16.324 31.838 1.00 30.08 609 ALA A O 1
ATOM 4722 N N . ARG A 1 610 ? -22.666 17.435 32.484 1.00 28.20 610 ARG A N 1
ATOM 4723 C CA . ARG A 1 610 ? -23.471 17.124 31.293 1.00 28.20 610 ARG A CA 1
ATOM 4724 C C . ARG A 1 610 ? -23.351 18.289 30.318 1.00 28.20 610 ARG A C 1
ATOM 4726 O O . ARG A 1 610 ? -23.816 19.383 30.621 1.00 28.20 610 ARG A O 1
ATOM 4733 N N . PHE A 1 611 ? -22.767 18.041 29.152 1.00 30.36 611 PHE A N 1
ATOM 4734 C CA . PHE A 1 611 ? -22.804 18.981 28.037 1.00 30.36 611 PHE A CA 1
ATOM 4735 C C . PHE A 1 611 ? -24.070 18.741 27.211 1.00 30.36 611 PHE A C 1
ATOM 4737 O O . PHE A 1 611 ? -24.286 17.648 26.692 1.00 30.36 611 PHE A O 1
ATOM 4744 N N . THR A 1 612 ? -24.907 19.767 27.086 1.00 31.12 612 THR A N 1
ATOM 4745 C CA . THR A 1 612 ? -25.968 19.837 26.075 1.00 31.12 612 THR A CA 1
ATOM 4746 C C . THR A 1 612 ? -25.507 20.763 24.962 1.00 31.12 612 THR A C 1
ATOM 4748 O O . THR A 1 612 ? -25.223 21.934 25.210 1.00 31.12 612 THR A O 1
ATOM 4751 N N . TRP A 1 613 ? -25.419 20.226 23.748 1.00 37.72 613 TRP A N 1
ATOM 4752 C CA . TRP A 1 613 ? -25.114 20.973 22.533 1.00 37.72 613 TRP A CA 1
ATOM 4753 C C . TRP A 1 613 ? -26.389 21.612 21.974 1.00 37.72 613 TRP A C 1
ATOM 4755 O O . TRP A 1 613 ? -27.414 20.940 21.847 1.00 37.72 613 TRP A O 1
ATOM 4765 N N . THR A 1 614 ? -26.310 22.894 21.618 1.00 32.97 614 THR A N 1
ATOM 4766 C CA . THR A 1 614 ? -27.374 23.620 20.914 1.00 32.97 614 THR A CA 1
ATOM 4767 C C . THR A 1 614 ? -26.804 24.118 19.583 1.00 32.97 614 THR A C 1
ATOM 4769 O O . THR A 1 614 ? -25.804 24.839 19.609 1.00 32.97 614 THR A O 1
ATOM 4772 N N . PRO A 1 615 ? -27.388 23.757 18.427 1.00 35.09 615 PRO A N 1
ATOM 4773 C CA . PRO A 1 615 ? -26.903 24.225 17.133 1.00 35.09 615 PRO A CA 1
ATOM 4774 C C . PRO A 1 615 ? -27.115 25.739 16.960 1.00 35.09 615 PRO A C 1
ATOM 4776 O O . PRO A 1 615 ? -28.120 26.273 17.442 1.00 35.09 615 PRO A O 1
ATOM 4779 N N . PRO A 1 616 ? -26.209 26.444 16.256 1.00 43.28 616 PRO A N 1
ATOM 4780 C CA . PRO A 1 616 ? -26.393 27.851 15.936 1.00 43.28 616 PRO A CA 1
ATOM 4781 C C . PRO A 1 616 ? -27.520 28.022 14.910 1.00 43.28 616 PRO A C 1
ATOM 4783 O O . PRO A 1 616 ? -27.515 27.411 13.843 1.00 43.28 616 PRO A O 1
ATOM 4786 N N . THR A 1 617 ? -28.492 28.869 15.242 1.00 48.53 617 THR A N 1
ATOM 4787 C CA . THR A 1 617 ? -29.494 29.368 14.296 1.00 48.53 617 THR A CA 1
ATOM 4788 C C . THR A 1 617 ? -28.851 30.326 13.301 1.00 48.53 617 THR A C 1
ATOM 4790 O O . THR A 1 617 ? -28.078 31.198 13.702 1.00 48.53 617 THR A O 1
ATOM 4793 N N . GLU A 1 618 ? -29.223 30.161 12.033 1.00 43.97 618 GLU A N 1
ATOM 4794 C CA . GLU A 1 618 ? -28.812 30.956 10.875 1.00 43.97 618 GLU A CA 1
ATOM 4795 C C . GLU A 1 618 ? -28.796 32.471 11.145 1.00 43.97 618 GLU A C 1
ATOM 4797 O O . GLU A 1 618 ? -29.756 33.047 11.672 1.00 43.97 618 GLU A O 1
ATOM 4802 N N . ARG A 1 619 ? -27.704 33.115 10.724 1.00 37.88 619 ARG A N 1
ATOM 4803 C CA . ARG A 1 619 ? -27.651 34.537 10.387 1.00 37.88 619 ARG A CA 1
ATOM 4804 C C . ARG A 1 619 ? -26.886 34.735 9.097 1.00 37.88 619 ARG A C 1
ATOM 4806 O O . ARG A 1 619 ? -25.819 34.097 8.968 1.00 37.88 619 ARG A O 1
#

Radius of gyration: 30.61 Å; chains: 1; bounding box: 74×96×106 Å

Sequence (619 aa):
MEVVRMPFGEESWIELADATFEACDAEPDDFEDMSVVRLRTPDRARIDTSSFERWVQSCLQQTVQPGLRVTGALGPWSREALCLLQRSLRLSAHGLLDDATLAALEQLSGIERPVIAESRRRAGAGELGHADGDDAAPELVVTTRDTDEGVVHKVALAGDAIEFRYRTRERLHPDGSQTADSFNVWSYRKLARKDSVGDAELQAGGLSMSEIRILRENAFKESRGSFGAVNSWDRQIISWGMAQFAGHAGTLANLLAFIAEDAPVAFAAWFTRFGVSVEHGSYPYIDRKKHEYTTRRGAHVVIVDGETRLAGDRAWEHVRQSPRLIGLLMLAGNDLRIQVAQCRYWKFAFLDKTVARLVCCGQRYTVDRRQDGVLTRVFGPSRTRDEWKAWAARPESAVDGENLETIFTAVPDYYLERPAADGSVYLLQSGQRLGAFLTSEYAFGLMGRLCNWMPAYVRPWTEDFFAALAEEHPELAVHDPATWEQHPALEEEFLAKVRARRAAAKQGSYDPPYGDTLDHARGSFTAGSGELDAAVEAAEEASRVGGAGGADDDVGTRGLPDEVEAPSEDDAEAPTEDDAEAPTEDAPDGGEAEVHVDAAEGEEAPRVARFTWTPPTER

pLDDT: mean 72.32, std 24.8, range [22.33, 98.19]

Foldseek 3Di:
DDDDDDDDDDPDPPDPDDPPPPPPPVPPCLPVPDDQAQFAQFDLVQQDQVDLQLNLQSLLCRTGNVPRDRQSDCFPSSLVSLLNLCVNVVHDRRSDDDPVSQVSSCVSSVPHRRPPPCVVVVVVVDDPDPPPDPPDAWDWDWDWDQDPVGIKIWTDTPHDIKIWAFDQDWDQDPVRDTDDDRLWTDDIPPFADAPPDDPVLLVVLLFDPLLVLLCCLFQQVVQVRFQLDWGCPDPQNIFGGSNRQGQQSCSVLSLLRLCCRQPVVLSCSLAVVQQKDKDFAWFWHQPPVVRDTDIDTTIWIWGDDPPDIHIGVRVSNVCSVDSSNSRSSRVSSRDNSSNSSVSSSLCVQFLVCQQQPFAFLFDFDDQDDDDDPADGDDQQDDDDPVSSLVRQPDQVNDDPRHRSNVVPVVQPAWDWDDQDPVRGIGTTGHGDGPNLQAAFSLLSSLRSNCCSRPVSVSHVQLNVLLVVVCVVCVVFSSSDSVSCVVVVVSSVSSVVSSLVVCCVVDPDPPVVPRQPVTGPDGNNDDGSPPVVVVVVVVVVVVVVVVVDDDDDDDDDDDDDDDDDDDDDDDDDDDDDDDDDDDDDDDDDDDDDDDDDDDDDDDDDDDDDDDDDDDDDDDD

Secondary structure (DSSP, 8-state):
---------------------------GGGG-------PPPP-GGG---SSHHHHHHHHHHHHT-TT----SS--HHHHHHHHHHHHHTTS--SSS--HHHHHHHHHHH-SPPP---THHHHHTTS-----S----PPP-EEEEEEETTEEEEEEEETTEEEEEEE--S-EE-TTS-EE--TT-EEEEES-S-TT-S-HHHHHHTT--HHHHHHHIIIIIHHHTS-TT-EE-SSTTS-EETTTTEESTTSHHHHHHHHHHHHSHHHHHHHTGGGTEEEEEEEEEEEETTTTEEEEEEEEEEEEEETTEEEETHHHHHHHHH-HHHHHHHHHHTT-HHHHHHHHHHHIIIIIIHHHT-EE-----------SSSS--------SSHHHHHHHHTSGGG-BTTB-HHHHHHSSTTEEEEPPPTT---EEEEPPEEHHHH--SHHHHHHHHHHHHH-HHHHHHHHHHHHHHHHHH-TTS-TTSHHHHHH-THHHHHHHHHHHHHHHHH--STTSTTSSTTS--STT----TTHHHHHHHHHHHHHHHHTT-----------------PPPPP---PPPP----PPPP--PPP---------------PPP---PPP-PPP--